Protein AF-A0A1M6TYP4-F1 (afdb_monomer_lite)

Radius of gyration: 27.92 Å; chains: 1; bounding box: 83×46×77 Å

Foldseek 3Di:
DDDDDDPLVVVLVVVVVCDVVVVADFFDKDQQDPVVQVVVPHDSVSSVSSVVVCVLCVQWDADPPRRRMIGGHDDALNNVLVVVLVCCVVVVADLLNLLLVLLVLQLLLLLLLLQQADPVLLVQLVVLLVQLVVCLVVFDVSNLVSVLSNVLSSNVSSVDPVSSSSNNSSSVSSSVVVVVQCVVVPGDSVLSVVLSLLSVQLSVCSPVSNSNSNSVSRSVSSVSVCVVRDDPVSVPDDRPPPPLLWDDLVNVVVLVVLCVVLVWQKAWADQVLLCQALQHRQDTHNATEMETELVSVVSSQVSVVVVAWDFDPPADSQWTWIAHPSNYIYIYGYFHQDPQRWTDRPDPDIRHNQQSPFPWGHRPRDTGGHGDLQVSQVVQDPDQHDPSNCVSNVSSCVSVVHDRDPSCVVVVVVPPPPRPPDDDDD

pLDDT: mean 82.02, std 14.53, range [29.12, 97.62]

Secondary structure (DSSP, 8-state):
---PPPHHHHHHHHHHHHHHTTSS-TT-EEE-SHHHHHHTTS-HHHHHHHHHHHHHTTSEEEETTEEEEEEEPPP-THHHHHHHHHHHHTTSS-HHHHHHHHHHHHHHHHHHHHHH--HHHHHHHHHHHHHHHHHTTT-HHHHHHHHHHHHHHHHHHTT-HHHHHHHHHHHHHHHHHHHHHHHHTT--HHHHHHHHHHHHHHHHHHHTT-HHHHHHHHHHHHHHHHHHH--HHHHHSPPSS--S-PBPHHHHHHHHHHHHHTT---EEEHHHHHHHHHTS--S-BS-EEEEEEHHHHHHHHHHHHTTT-EEPTT--SSEEEEE-TT--EEEEEEEEE-TTSPEEETTTEEE-TTTTT-EEEEETTEEEEE--HHHHHHHT-SS---HHHHHHHHHHHHHHTPPPPGGGHHHHHTT--TT--PPPP-

InterPro domains:
  IPR000524 Transcription regulator HTH, GntR [PF00392] (9-66)
  IPR000524 Transcription regulator HTH, GntR [PS50949] (5-73)
  IPR008920 Transcription regulator FadR/GntR, C-terminal [G3DSA:1.20.120.530] (95-230)
  IPR008920 Transcription regulator FadR/GntR, C-terminal [SSF48008] (95-227)
  IPR011711 GntR, C-terminal [PF07729] (97-222)
  IPR011711 GntR, C-terminal [SM00895] (97-224)
  IPR019646 Aminoglycoside-2''-adenylyltransferase [PF10706] (252-396)
  IPR036388 Winged helix-like DNA-binding domain superfamily [G3DSA:1.10.10.10] (5-67)
  IPR036390 Winged helix DNA-binding domain superfamily [SSF46785] (6-85)

Organism: Pseudonocardia thermophila (NCBI:txid1848)

Sequence (426 aa):
MRGDAPDERRIAAEIEERVRSGRLGPGDRLTVGPGLAARFGMDVALLRSAVRVLEDSGLIRLVPGEPDEVEILPFSTTALRRAIARLAAMETLGLADLVRFRILLEGWAYQLAARRASPADLAELDEALAAMAAAVPEGPAAFAVADVAFHRVMARASGDEMLQVCHEAVRDVVTGLISHRLTTAGGRPELLVKALDLHVDLLAAVRAGDGEAASRLARRSMRVYLSAMADEGERARPALVAPLATTSADDVLELLDVAADTGAPLWLNGGWAVDALLGAQTRQHGDVDVVVPVEHAAGLVVALAERGYAARPGARAENIVLGDPRGRAVDVHVVELDEHGNGWHGPTEVYPAAALTGAAGTIAGRAVRCIAPQWLVQFHTGYRVDVDDWHDVAALCDRFDLPVPPDYARFRASGHREGLRRPPRS

Structure (mmCIF, N/CA/C/O backbone):
data_AF-A0A1M6TYP4-F1
#
_entry.id   AF-A0A1M6TYP4-F1
#
loop_
_atom_site.group_PDB
_atom_site.id
_atom_site.type_symbol
_atom_site.label_atom_id
_atom_site.label_al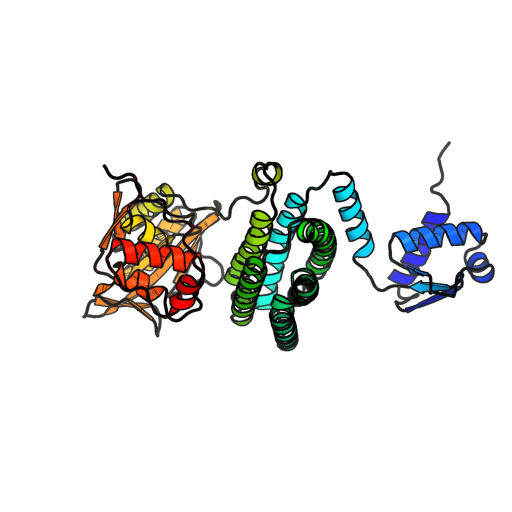t_id
_atom_site.label_comp_id
_atom_site.label_asym_id
_atom_site.label_entity_id
_atom_site.label_seq_id
_atom_site.pdbx_PDB_ins_code
_atom_site.Cartn_x
_atom_site.Cartn_y
_atom_site.Cartn_z
_atom_site.occupancy
_atom_site.B_iso_or_equiv
_atom_site.auth_seq_id
_atom_site.auth_comp_id
_atom_site.auth_asym_id
_atom_site.auth_atom_id
_atom_site.pdbx_PDB_model_num
ATOM 1 N N . MET A 1 1 ? 51.505 17.292 -16.599 1.00 34.19 1 MET A N 1
ATOM 2 C CA . MET A 1 1 ? 50.637 16.240 -17.164 1.00 34.19 1 MET A CA 1
ATOM 3 C C . MET A 1 1 ? 49.218 16.473 -16.669 1.00 34.19 1 MET A C 1
ATOM 5 O O . MET A 1 1 ? 48.916 16.126 -15.537 1.00 34.19 1 MET A O 1
ATOM 9 N N . ARG A 1 2 ? 48.390 17.162 -17.463 1.00 35.75 2 ARG A N 1
ATOM 10 C CA . ARG A 1 2 ? 46.939 17.263 -17.254 1.00 35.75 2 ARG A CA 1
ATOM 11 C C . ARG A 1 2 ? 46.324 16.259 -18.227 1.00 35.75 2 ARG A C 1
ATOM 13 O O . ARG A 1 2 ? 46.592 16.375 -19.416 1.00 35.75 2 ARG A O 1
ATOM 20 N N . GLY A 1 3 ? 45.647 15.234 -17.722 1.00 36.50 3 GLY A N 1
ATOM 21 C CA . GLY A 1 3 ? 44.941 14.270 -18.563 1.00 36.50 3 GLY A CA 1
ATOM 22 C C . GLY A 1 3 ? 43.665 14.914 -19.087 1.00 36.50 3 GLY A C 1
ATOM 23 O O . GLY A 1 3 ? 42.799 15.259 -18.286 1.00 36.50 3 GLY A O 1
ATOM 24 N N . ASP A 1 4 ? 43.600 15.121 -20.401 1.00 44.69 4 ASP A N 1
ATOM 25 C CA . ASP A 1 4 ? 42.378 15.464 -21.128 1.00 44.69 4 ASP A CA 1
ATOM 26 C C . ASP A 1 4 ? 41.288 14.431 -20.817 1.00 44.69 4 ASP A C 1
ATOM 28 O O . ASP A 1 4 ? 41.550 13.226 -20.783 1.00 44.69 4 ASP A O 1
ATOM 32 N N . ALA A 1 5 ? 40.054 14.883 -20.596 1.00 46.91 5 ALA A N 1
ATOM 33 C CA . ALA A 1 5 ? 38.918 13.975 -20.687 1.00 46.91 5 ALA A CA 1
ATOM 34 C C . ALA A 1 5 ? 38.822 13.484 -22.148 1.00 46.91 5 ALA A C 1
ATOM 36 O O . ALA A 1 5 ? 38.965 14.304 -23.053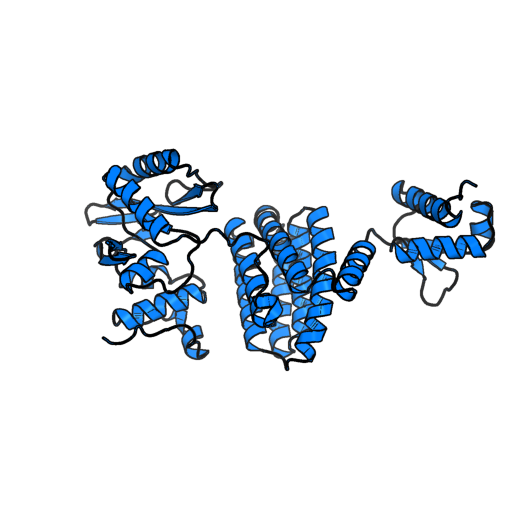 1.00 46.91 5 ALA A O 1
ATOM 37 N N . PRO A 1 6 ? 38.604 12.183 -22.403 1.00 57.88 6 PRO A N 1
ATOM 38 C CA . PRO A 1 6 ? 38.714 11.619 -23.747 1.00 57.88 6 PRO A CA 1
ATOM 39 C C . PRO A 1 6 ? 37.642 12.218 -24.672 1.00 57.88 6 PRO A C 1
ATOM 41 O O . PRO A 1 6 ? 36.481 12.335 -24.266 1.00 57.88 6 PRO A O 1
ATOM 44 N N . ASP A 1 7 ? 38.031 12.600 -25.897 1.00 74.38 7 ASP A N 1
ATOM 45 C CA . ASP A 1 7 ? 37.214 13.347 -26.874 1.00 74.38 7 ASP A CA 1
ATOM 46 C C . ASP A 1 7 ? 35.791 12.775 -27.072 1.00 74.38 7 ASP A C 1
ATOM 48 O O . ASP A 1 7 ? 34.835 13.526 -27.264 1.00 74.38 7 ASP A O 1
ATOM 52 N N . GLU A 1 8 ? 35.611 11.460 -26.917 1.00 75.94 8 GLU A N 1
ATOM 53 C CA . GLU A 1 8 ? 34.324 10.743 -26.944 1.00 75.94 8 GLU A CA 1
ATOM 54 C C . GLU A 1 8 ? 33.251 11.294 -25.982 1.00 75.94 8 GLU A C 1
ATOM 56 O O . GLU A 1 8 ? 32.083 11.399 -26.361 1.00 75.94 8 GLU A O 1
ATOM 61 N N . ARG A 1 9 ? 33.619 11.713 -24.759 1.00 77.62 9 ARG A N 1
ATOM 62 C CA . ARG A 1 9 ? 32.654 12.239 -23.768 1.00 77.62 9 ARG A CA 1
ATOM 63 C C . ARG A 1 9 ? 32.131 13.619 -24.143 1.00 77.62 9 ARG A C 1
ATOM 65 O O . ARG A 1 9 ? 30.982 13.942 -23.854 1.00 77.62 9 ARG A O 1
ATOM 72 N N . ARG A 1 10 ? 32.965 14.433 -24.796 1.00 81.06 10 ARG A N 1
ATOM 73 C CA . ARG A 1 10 ? 32.564 15.757 -25.287 1.00 81.06 10 ARG A CA 1
ATOM 74 C C . ARG A 1 10 ? 31.521 15.631 -26.395 1.00 81.06 10 ARG A C 1
ATOM 76 O O . ARG A 1 10 ? 30.585 16.419 -26.455 1.00 81.06 10 ARG A O 1
ATOM 83 N N . ILE A 1 11 ? 31.679 14.622 -27.246 1.00 79.75 11 ILE A N 1
ATOM 84 C CA . ILE A 1 11 ? 30.802 14.350 -28.389 1.00 79.75 11 ILE A CA 1
ATOM 85 C C . ILE A 1 11 ? 29.457 13.810 -27.913 1.00 79.75 11 ILE A C 1
ATOM 87 O O . ILE A 1 11 ? 28.414 14.281 -28.363 1.00 79.75 11 ILE A O 1
ATOM 91 N N . ALA A 1 12 ? 29.482 12.879 -26.955 1.00 84.31 12 ALA A N 1
ATOM 92 C CA . ALA A 1 12 ? 28.275 12.431 -26.273 1.00 84.31 12 ALA A CA 1
ATOM 93 C C . ALA A 1 12 ? 27.499 13.628 -25.688 1.00 84.31 12 ALA A C 1
ATOM 95 O O . ALA A 1 12 ? 26.318 13.793 -25.987 1.00 84.31 12 ALA A O 1
ATOM 96 N N . ALA A 1 13 ? 28.182 14.539 -24.983 1.00 84.62 13 ALA A N 1
ATOM 97 C CA . ALA A 1 13 ? 27.567 15.747 -24.429 1.00 84.62 13 ALA A CA 1
ATOM 98 C C . ALA A 1 13 ? 26.989 16.700 -25.501 1.00 84.62 13 ALA A C 1
ATOM 100 O O . ALA A 1 13 ? 25.968 17.349 -25.266 1.00 84.62 13 ALA A O 1
ATOM 101 N N . GLU A 1 14 ? 27.606 16.795 -26.684 1.00 84.75 14 GLU A N 1
ATOM 102 C CA . GLU A 1 14 ? 27.085 17.609 -27.791 1.00 84.75 14 GLU A CA 1
ATOM 103 C C . GLU A 1 14 ? 25.810 17.005 -28.400 1.00 84.75 14 GLU A C 1
ATOM 105 O O . GLU A 1 14 ? 24.852 17.729 -28.685 1.00 84.75 14 GLU A O 1
ATOM 110 N N . ILE A 1 15 ? 25.768 15.683 -28.584 1.00 82.12 15 ILE A N 1
ATOM 111 C CA . ILE A 1 15 ? 24.563 14.990 -29.058 1.00 82.12 15 ILE A CA 1
ATOM 112 C C . ILE A 1 15 ? 23.452 15.103 -28.006 1.00 82.12 15 ILE A C 1
ATOM 114 O O . ILE A 1 15 ? 22.327 15.459 -28.357 1.00 82.12 15 ILE A O 1
ATOM 118 N N . GLU A 1 16 ? 23.773 14.926 -26.722 1.00 85.75 16 GLU A N 1
ATOM 119 C CA . GLU A 1 16 ? 22.854 15.177 -25.605 1.00 85.75 16 GLU A CA 1
ATOM 120 C C . GLU A 1 16 ? 22.297 16.606 -25.622 1.00 85.75 16 GLU A C 1
ATOM 122 O O . GLU A 1 16 ? 21.101 16.794 -25.426 1.00 85.75 16 GLU A O 1
ATOM 127 N N . GLU A 1 17 ? 23.118 17.624 -25.896 1.00 85.31 17 GLU A N 1
ATOM 128 C CA . GLU A 1 17 ? 22.665 19.016 -26.034 1.00 85.31 17 GLU A CA 1
ATOM 129 C C . GLU A 1 17 ? 21.722 19.207 -27.224 1.00 85.31 17 GLU A C 1
ATOM 131 O O . GLU A 1 17 ? 20.740 19.944 -27.131 1.00 85.31 17 GLU A O 1
ATOM 136 N N . ARG A 1 18 ? 21.971 18.545 -28.356 1.00 85.38 18 ARG A N 1
ATOM 137 C CA . ARG A 1 18 ? 21.060 18.597 -29.510 1.00 85.38 18 ARG A CA 1
ATOM 138 C C . ARG A 1 18 ? 19.721 17.926 -29.214 1.00 85.38 18 ARG A C 1
ATOM 140 O O . ARG A 1 18 ? 18.704 18.465 -29.642 1.00 85.38 18 ARG A O 1
ATOM 147 N N . VAL A 1 19 ? 19.715 16.839 -28.443 1.00 82.88 19 VAL A N 1
ATOM 148 C CA . VAL A 1 19 ? 18.472 16.219 -27.963 1.00 82.88 19 VAL A CA 1
ATOM 149 C C . VAL A 1 19 ? 17.756 17.139 -26.971 1.00 82.88 19 VAL A C 1
ATOM 151 O O . VAL A 1 19 ? 16.586 17.460 -27.152 1.00 82.88 19 VAL A O 1
ATOM 154 N N . ARG A 1 20 ? 18.477 17.668 -25.975 1.00 81.50 20 ARG A N 1
ATOM 155 C CA . ARG A 1 20 ? 17.949 18.590 -24.950 1.00 81.50 20 ARG A CA 1
ATOM 156 C C . ARG A 1 20 ? 17.315 19.849 -25.546 1.00 81.50 20 ARG A C 1
ATOM 158 O O . ARG A 1 20 ? 16.299 20.325 -25.055 1.00 81.50 20 ARG A O 1
ATOM 165 N N . SER A 1 21 ? 17.929 20.392 -26.594 1.00 85.88 21 SER A N 1
ATOM 166 C CA . SER A 1 21 ? 17.467 21.593 -27.302 1.00 85.88 21 SER A CA 1
ATOM 167 C C . SER A 1 21 ? 16.380 21.320 -28.349 1.00 85.88 21 SER A C 1
ATOM 169 O O . SER A 1 21 ? 15.950 22.256 -29.020 1.00 85.88 21 SER A O 1
ATOM 171 N N . GLY A 1 22 ? 15.955 20.062 -28.526 1.00 82.00 22 GLY A N 1
ATOM 172 C CA . GLY A 1 22 ? 14.929 19.666 -29.494 1.00 82.00 22 GLY A CA 1
ATOM 173 C C . GLY A 1 22 ? 15.384 19.692 -30.957 1.00 82.00 22 GLY A C 1
ATOM 174 O O . GLY A 1 22 ? 14.558 19.582 -31.858 1.00 82.00 22 GLY A O 1
ATOM 175 N N . ARG A 1 23 ? 16.690 19.838 -31.220 1.00 86.56 23 ARG A N 1
ATOM 176 C CA . ARG A 1 23 ? 17.268 19.732 -32.575 1.00 86.56 23 ARG A CA 1
ATOM 177 C C . ARG A 1 23 ? 17.357 18.287 -33.070 1.00 86.56 23 ARG A C 1
ATOM 179 O O . ARG A 1 23 ? 17.538 18.082 -34.266 1.00 86.56 23 ARG A O 1
ATOM 186 N N . LEU A 1 24 ? 17.298 17.329 -32.148 1.00 85.50 24 LEU A N 1
ATOM 187 C CA . LEU A 1 24 ? 17.120 15.901 -32.394 1.00 85.50 24 LEU A CA 1
ATOM 188 C C . LEU A 1 24 ? 16.002 15.410 -31.470 1.00 85.50 24 LEU A C 1
ATOM 190 O O . LEU A 1 24 ? 16.061 15.645 -30.264 1.00 85.50 24 LEU A O 1
ATOM 194 N N . GLY A 1 25 ? 14.981 14.774 -32.029 1.00 85.31 25 GLY A N 1
ATOM 195 C CA . GLY A 1 25 ? 13.836 14.242 -31.299 1.00 85.31 25 GLY A CA 1
ATOM 196 C C . GLY A 1 25 ? 13.845 12.713 -31.217 1.00 85.31 25 GLY A C 1
ATOM 197 O O . GLY A 1 25 ? 14.525 12.055 -32.005 1.00 85.31 25 GLY A O 1
ATOM 198 N N . PRO A 1 26 ? 13.073 12.124 -30.287 1.00 87.25 26 PRO A N 1
ATOM 199 C CA . PRO A 1 26 ? 12.834 10.683 -30.267 1.00 87.25 26 PRO A CA 1
ATOM 200 C C . PRO A 1 26 ? 12.332 10.170 -31.625 1.00 87.25 26 PRO A C 1
ATOM 202 O O . PRO A 1 26 ? 11.421 10.756 -32.207 1.00 87.25 26 PRO A O 1
ATOM 205 N N . GLY A 1 27 ? 12.914 9.074 -32.112 1.00 88.19 27 GLY A N 1
ATOM 206 C CA . GLY A 1 27 ? 12.625 8.481 -33.422 1.00 88.19 27 GLY A CA 1
ATOM 207 C C . GLY A 1 27 ? 13.505 8.992 -34.572 1.00 88.19 27 GLY A C 1
ATOM 208 O O . GLY A 1 27 ? 13.547 8.353 -35.626 1.00 88.19 27 GLY A O 1
ATOM 209 N N . ASP A 1 28 ? 14.246 10.092 -34.388 1.00 91.00 28 ASP A N 1
ATOM 210 C CA . ASP A 1 28 ? 15.219 10.549 -35.384 1.00 91.00 28 ASP A CA 1
ATOM 211 C C . ASP A 1 28 ? 16.343 9.519 -35.551 1.00 91.00 28 ASP A C 1
ATOM 213 O O . ASP A 1 28 ? 16.828 8.937 -34.577 1.00 91.00 28 ASP A O 1
ATOM 217 N N . ARG A 1 29 ? 16.794 9.321 -36.795 1.00 91.69 29 ARG A N 1
ATOM 218 C CA . ARG A 1 29 ? 17.907 8.422 -37.123 1.00 91.69 29 ARG A CA 1
ATOM 219 C C . ARG A 1 29 ? 19.185 9.193 -37.431 1.00 91.69 29 ARG A C 1
ATOM 221 O O . ARG A 1 29 ? 19.154 10.252 -38.060 1.00 91.69 29 ARG A O 1
ATOM 228 N N . LEU A 1 30 ? 20.319 8.644 -37.008 1.00 88.81 30 LEU A N 1
ATOM 229 C CA . LEU A 1 30 ? 21.653 9.143 -37.311 1.00 88.81 30 LEU A CA 1
ATOM 230 C C . LEU A 1 30 ? 22.486 8.036 -37.964 1.00 88.81 30 LEU A C 1
ATOM 232 O O . LEU A 1 30 ? 22.786 7.022 -37.336 1.00 88.81 30 LEU A O 1
ATOM 236 N N . THR A 1 31 ? 22.956 8.293 -39.183 1.00 90.81 31 THR A N 1
ATOM 237 C CA . THR A 1 31 ? 23.918 7.427 -39.870 1.00 90.81 31 THR A CA 1
ATOM 238 C C . THR A 1 31 ? 25.331 7.648 -39.320 1.00 90.81 31 THR A C 1
ATOM 240 O O . THR A 1 31 ? 25.987 8.661 -39.592 1.00 90.81 31 THR A O 1
ATOM 243 N N . VAL A 1 32 ? 25.831 6.688 -38.554 1.00 88.75 32 VAL A N 1
ATOM 244 C CA . VAL A 1 32 ? 27.184 6.608 -38.000 1.00 88.75 32 VAL A CA 1
ATOM 245 C C . VAL A 1 32 ? 28.177 6.259 -39.109 1.00 88.75 32 VAL A C 1
ATOM 247 O O . VAL A 1 32 ? 28.486 5.103 -39.376 1.00 88.75 32 VAL A O 1
ATOM 250 N N . GLY A 1 33 ? 28.728 7.282 -39.756 1.00 88.38 33 GLY A N 1
ATOM 251 C CA . GLY A 1 33 ? 29.699 7.096 -40.831 1.00 88.38 33 GLY A CA 1
ATOM 252 C C . GLY A 1 33 ? 30.555 8.332 -41.105 1.00 88.38 33 GLY A C 1
ATOM 253 O O . GLY A 1 33 ? 30.472 9.319 -40.369 1.00 88.38 33 GLY A O 1
ATOM 254 N N . PRO A 1 34 ? 31.364 8.315 -42.183 1.00 83.56 34 PRO A N 1
ATOM 255 C CA . PRO A 1 34 ? 32.292 9.399 -42.517 1.00 83.56 34 PRO A CA 1
ATOM 256 C C . PRO A 1 34 ? 31.623 10.773 -42.628 1.00 83.56 34 PRO A C 1
ATOM 258 O O . PRO A 1 34 ? 32.204 11.773 -42.220 1.00 83.56 34 PRO A O 1
ATOM 261 N N . GLY A 1 35 ? 30.386 10.830 -43.135 1.00 85.62 35 GLY A N 1
ATOM 262 C CA . GLY A 1 35 ? 29.634 12.080 -43.258 1.00 85.62 35 GLY A CA 1
ATOM 263 C C . GLY A 1 35 ? 29.282 12.701 -41.905 1.00 85.62 35 GLY A C 1
ATOM 264 O O . GLY A 1 35 ? 29.474 13.900 -41.707 1.00 85.62 35 GLY A O 1
ATOM 265 N N . LEU A 1 36 ? 28.814 11.893 -40.949 1.00 83.56 36 LEU A N 1
ATOM 266 C CA . LEU A 1 36 ? 28.527 12.366 -39.595 1.00 83.56 36 LEU A CA 1
ATOM 267 C C . LEU A 1 36 ? 29.822 12.701 -38.847 1.00 83.56 36 LEU A C 1
ATOM 269 O O . LEU A 1 36 ? 29.897 13.748 -38.212 1.00 83.56 36 LEU A O 1
ATOM 273 N N . ALA A 1 37 ? 30.865 11.881 -39.003 1.00 84.19 37 ALA A N 1
ATOM 274 C CA . ALA A 1 37 ? 32.176 12.116 -38.402 1.00 84.19 37 ALA A CA 1
ATOM 275 C C . ALA A 1 37 ? 32.793 13.445 -38.883 1.00 84.19 37 ALA A C 1
ATOM 277 O O . ALA A 1 37 ? 33.255 14.242 -38.069 1.00 84.19 37 ALA A O 1
ATOM 278 N N . ALA A 1 38 ? 32.685 13.762 -40.179 1.00 83.06 38 ALA A N 1
ATOM 279 C CA . ALA A 1 38 ? 33.129 15.039 -40.736 1.00 83.06 38 ALA A CA 1
ATOM 280 C C . ALA A 1 38 ? 32.359 16.244 -40.165 1.00 83.06 38 ALA A C 1
ATOM 282 O O . ALA A 1 38 ? 32.965 17.280 -39.901 1.00 83.06 38 ALA A O 1
ATOM 283 N N . ARG A 1 39 ? 31.045 16.114 -39.911 1.00 82.38 39 ARG A N 1
ATOM 284 C CA . ARG A 1 39 ? 30.236 17.185 -39.287 1.00 82.38 39 ARG A CA 1
ATOM 285 C C . ARG A 1 39 ? 30.684 17.519 -37.866 1.00 82.38 39 ARG A C 1
ATOM 287 O O . ARG A 1 39 ? 30.462 18.644 -37.429 1.00 82.38 39 ARG A O 1
ATOM 294 N N . PHE A 1 40 ? 31.296 16.566 -37.172 1.00 76.44 40 PHE A N 1
ATOM 295 C CA . PHE A 1 40 ? 31.879 16.775 -35.850 1.00 76.44 40 PHE A CA 1
ATOM 296 C C . PHE A 1 40 ? 33.416 16.915 -35.878 1.00 76.44 40 PHE A C 1
ATOM 298 O O . PHE A 1 40 ? 34.034 17.057 -34.826 1.00 76.44 40 PHE A O 1
ATOM 305 N N . GLY A 1 41 ? 34.041 16.909 -37.065 1.00 78.69 41 GLY A N 1
ATOM 306 C CA . GLY A 1 41 ? 35.484 17.094 -37.241 1.00 78.69 41 GLY A CA 1
ATOM 307 C C . GLY A 1 41 ? 36.352 15.944 -36.718 1.00 78.69 41 GLY A C 1
ATOM 308 O O . GLY A 1 41 ? 37.436 16.204 -36.203 1.00 78.69 41 GLY A O 1
ATOM 309 N N . MET A 1 42 ? 35.892 14.694 -36.819 1.00 77.25 42 MET A N 1
ATOM 310 C CA . MET A 1 42 ? 36.558 13.526 -36.221 1.00 77.25 42 MET A CA 1
ATOM 311 C C . MET A 1 42 ? 36.649 12.315 -37.149 1.00 77.25 42 MET A C 1
ATOM 313 O O . MET A 1 42 ? 36.049 12.283 -38.225 1.00 77.25 42 MET A O 1
ATOM 317 N N . ASP A 1 43 ? 37.380 11.294 -36.696 1.00 85.75 43 ASP A N 1
ATOM 318 C CA . ASP A 1 43 ? 37.383 9.977 -37.320 1.00 85.75 43 ASP A CA 1
ATOM 319 C C . ASP A 1 43 ? 36.143 9.140 -36.936 1.00 85.75 43 ASP A C 1
ATOM 321 O O . ASP A 1 43 ? 35.455 9.371 -35.938 1.00 85.75 43 ASP A O 1
ATOM 325 N N . VAL A 1 44 ? 35.837 8.144 -37.769 1.00 85.19 44 VAL A N 1
ATOM 326 C CA . VAL A 1 44 ? 34.669 7.265 -37.591 1.00 85.19 44 VAL A CA 1
ATOM 327 C C . VAL A 1 44 ? 34.813 6.358 -36.360 1.00 85.19 44 VAL A C 1
ATOM 329 O O . VAL A 1 44 ? 33.804 5.944 -35.788 1.00 85.19 44 VAL A O 1
ATOM 332 N N . ALA A 1 45 ? 36.037 6.044 -35.930 1.00 84.88 45 ALA A N 1
ATOM 333 C CA . ALA A 1 45 ? 36.270 5.170 -34.784 1.00 84.88 45 ALA A CA 1
ATOM 334 C C . ALA A 1 45 ? 35.877 5.867 -33.471 1.00 84.88 45 ALA A C 1
ATOM 336 O O . ALA A 1 45 ? 35.177 5.278 -32.650 1.00 84.88 45 ALA A O 1
ATOM 337 N N . LEU A 1 46 ? 36.240 7.139 -33.320 1.00 83.62 46 LEU A N 1
ATOM 338 C CA . LEU A 1 46 ? 35.898 7.983 -32.184 1.00 83.62 46 LEU A CA 1
ATOM 339 C C . LEU A 1 46 ? 34.398 8.291 -32.136 1.00 83.62 46 LEU A C 1
ATOM 341 O O . LEU A 1 46 ? 33.793 8.233 -31.065 1.00 83.62 46 LEU A O 1
ATOM 345 N N . LEU A 1 47 ? 33.772 8.525 -33.296 1.00 86.44 47 LEU A N 1
ATOM 346 C CA . LEU A 1 47 ? 32.316 8.653 -33.389 1.00 86.44 47 LEU A CA 1
ATOM 347 C C . LEU A 1 47 ? 31.613 7.371 -32.913 1.00 86.44 47 LEU A C 1
ATOM 349 O O . LEU A 1 47 ? 30.649 7.445 -32.155 1.00 86.44 47 LEU A O 1
ATOM 353 N N . ARG A 1 48 ? 32.114 6.191 -33.306 1.00 87.06 48 ARG A N 1
ATOM 354 C CA . ARG A 1 48 ? 31.584 4.902 -32.836 1.00 87.06 48 ARG A CA 1
ATOM 355 C C . ARG A 1 48 ? 31.771 4.712 -31.326 1.00 87.06 48 ARG A C 1
ATOM 357 O O . ARG A 1 48 ? 30.873 4.171 -30.686 1.00 87.06 48 ARG A O 1
ATOM 364 N N . SER A 1 49 ? 32.874 5.181 -30.739 1.00 86.12 49 SER A N 1
ATOM 365 C CA . SER A 1 49 ? 33.054 5.188 -29.278 1.00 86.12 49 SER A CA 1
ATOM 366 C C . SER A 1 49 ? 32.054 6.111 -28.574 1.00 86.12 49 SER A C 1
ATOM 368 O O . SER A 1 49 ? 31.431 5.697 -27.600 1.00 86.12 49 SER A O 1
ATOM 370 N N . ALA A 1 50 ? 31.825 7.323 -29.090 1.00 86.94 50 ALA A N 1
ATOM 371 C CA . ALA A 1 50 ? 30.831 8.248 -28.538 1.00 86.94 50 ALA A CA 1
ATOM 372 C C . ALA A 1 50 ? 29.399 7.689 -28.634 1.00 86.94 50 ALA A C 1
ATOM 374 O O . ALA A 1 50 ? 28.632 7.773 -27.677 1.00 86.94 50 ALA A O 1
ATOM 375 N N . VAL A 1 51 ? 29.058 7.051 -29.758 1.00 88.00 51 VAL A N 1
ATOM 376 C CA . VAL A 1 51 ? 27.785 6.337 -29.948 1.00 88.00 51 VAL A CA 1
ATOM 377 C C . VAL A 1 51 ? 27.613 5.231 -28.907 1.00 88.00 51 VAL A C 1
ATOM 379 O O . VAL A 1 51 ? 26.549 5.132 -28.308 1.00 88.00 51 VAL A O 1
ATOM 382 N N . ARG A 1 52 ? 28.658 4.452 -28.604 1.00 86.25 52 ARG A N 1
ATOM 383 C CA . ARG A 1 52 ? 28.593 3.442 -27.534 1.00 86.25 52 ARG A CA 1
ATOM 384 C C . ARG A 1 52 ? 28.327 4.056 -26.161 1.00 86.25 52 ARG A C 1
ATOM 386 O O . ARG A 1 52 ? 27.538 3.504 -25.409 1.00 86.25 52 ARG A O 1
ATOM 393 N N . VAL A 1 53 ? 28.927 5.206 -25.844 1.00 86.44 53 VAL A N 1
ATOM 394 C CA . VAL A 1 53 ? 28.656 5.921 -24.580 1.00 86.44 53 VAL A CA 1
ATOM 395 C C . VAL A 1 53 ? 27.187 6.354 -24.490 1.00 86.44 53 VAL A C 1
ATOM 397 O O . VAL A 1 53 ? 26.566 6.214 -23.437 1.00 86.44 53 VAL A O 1
ATOM 400 N N . LEU A 1 54 ? 26.618 6.844 -25.594 1.00 85.44 54 LEU A N 1
ATOM 401 C CA . LEU A 1 54 ? 25.212 7.252 -25.677 1.00 85.44 54 LEU A CA 1
ATOM 402 C C . LEU A 1 54 ? 24.236 6.063 -25.671 1.00 85.44 54 LEU A C 1
ATOM 404 O O . LEU A 1 54 ? 23.127 6.160 -25.146 1.00 85.44 54 LEU A O 1
ATOM 408 N N . GLU A 1 55 ? 24.635 4.930 -26.242 1.00 85.62 55 GLU A N 1
ATOM 409 C CA . GLU A 1 55 ? 23.891 3.669 -26.167 1.00 85.62 55 GLU A CA 1
ATOM 410 C C . GLU A 1 55 ? 23.931 3.092 -24.739 1.00 85.62 55 GLU A C 1
ATOM 412 O O . GLU A 1 55 ? 22.933 2.585 -24.212 1.00 85.62 55 GLU A O 1
ATOM 417 N N . ASP A 1 56 ? 25.064 3.242 -24.050 1.00 80.25 56 ASP A N 1
ATOM 418 C CA . ASP A 1 56 ? 25.222 2.866 -22.648 1.00 80.25 56 ASP A CA 1
ATOM 419 C C . ASP A 1 56 ? 24.358 3.727 -21.713 1.00 80.25 56 ASP A C 1
ATOM 421 O O . ASP A 1 56 ? 23.790 3.193 -20.749 1.00 80.25 56 ASP A O 1
ATOM 425 N N . SER A 1 57 ? 24.203 5.022 -22.016 1.00 76.69 57 SER A N 1
ATOM 426 C CA . SER A 1 57 ? 23.300 5.934 -21.300 1.00 76.69 57 SER A CA 1
ATOM 427 C C . SER A 1 57 ? 21.824 5.762 -21.684 1.00 76.69 57 SER A C 1
ATOM 429 O O . SER A 1 57 ? 20.947 6.269 -20.987 1.00 76.69 57 SER A O 1
ATOM 431 N N . GLY A 1 58 ? 21.529 5.000 -22.742 1.00 79.19 58 GLY A N 1
ATOM 432 C CA . GLY A 1 58 ? 20.167 4.744 -23.209 1.00 79.19 58 GLY A CA 1
ATOM 433 C C . GLY A 1 58 ? 19.525 5.929 -23.934 1.00 79.19 58 GLY A C 1
ATOM 434 O O . GLY A 1 58 ? 18.301 5.972 -24.027 1.00 79.19 58 GLY A O 1
ATOM 435 N N . LEU A 1 59 ? 20.329 6.878 -24.428 1.00 84.25 59 LEU A N 1
ATOM 436 C CA . LEU A 1 59 ? 19.856 7.989 -25.258 1.00 84.25 59 LEU A CA 1
ATOM 437 C C . LEU A 1 59 ? 19.615 7.555 -26.708 1.00 84.25 59 LEU A C 1
ATOM 439 O O . LEU A 1 59 ? 18.781 8.136 -27.398 1.00 84.25 59 LEU A O 1
ATOM 443 N N . ILE A 1 60 ? 20.353 6.547 -27.175 1.00 88.12 60 ILE A N 1
ATOM 444 C CA . ILE A 1 60 ? 20.256 6.021 -28.538 1.00 88.12 60 ILE A CA 1
ATOM 445 C C . ILE A 1 60 ? 20.272 4.491 -28.542 1.00 88.12 60 ILE A C 1
ATOM 447 O O . ILE A 1 60 ? 20.684 3.861 -27.568 1.00 88.12 60 ILE A O 1
ATOM 451 N N . ARG A 1 61 ? 19.855 3.890 -29.657 1.00 87.94 61 ARG A N 1
ATOM 452 C CA . ARG A 1 61 ? 19.905 2.438 -29.888 1.00 87.94 61 ARG A CA 1
ATOM 453 C C . ARG A 1 61 ? 20.279 2.133 -31.332 1.00 87.94 61 ARG A C 1
ATOM 455 O O . ARG A 1 61 ? 19.797 2.809 -32.236 1.00 87.94 61 ARG A O 1
ATOM 462 N N . LEU A 1 62 ? 21.066 1.081 -31.555 1.00 88.62 62 LEU A N 1
ATOM 463 C CA . LEU A 1 62 ? 21.318 0.550 -32.899 1.00 88.62 62 LEU A CA 1
ATOM 464 C C . LEU A 1 62 ? 20.038 0.010 -33.557 1.00 88.62 62 LEU A C 1
ATOM 466 O O . LEU A 1 62 ? 19.251 -0.721 -32.941 1.00 88.62 62 LEU A O 1
ATOM 470 N N . VAL A 1 63 ? 19.849 0.332 -34.835 1.00 88.62 63 VAL A N 1
ATOM 471 C CA . VAL A 1 63 ? 18.729 -0.175 -35.629 1.00 88.62 63 VAL A CA 1
ATOM 472 C C . VAL A 1 63 ? 19.025 -1.627 -36.057 1.00 88.62 63 VAL A C 1
ATOM 474 O O . VAL A 1 63 ? 20.056 -1.895 -36.677 1.00 88.62 63 VAL A O 1
ATOM 477 N N . PRO A 1 64 ? 18.161 -2.611 -35.729 1.00 84.06 64 PRO A N 1
ATOM 478 C CA . PRO A 1 64 ? 18.399 -4.009 -36.073 1.00 84.06 64 PRO A CA 1
ATOM 479 C C . PRO A 1 64 ? 18.525 -4.203 -37.586 1.00 84.06 64 PRO A C 1
ATOM 481 O O . PRO A 1 64 ? 17.647 -3.800 -38.339 1.00 84.06 64 PRO A O 1
ATOM 484 N N . GLY A 1 65 ? 19.607 -4.850 -38.022 1.00 86.38 65 GLY A N 1
ATOM 485 C CA . GLY A 1 65 ? 19.889 -5.078 -39.443 1.00 86.38 65 GLY A CA 1
ATOM 486 C C . GLY A 1 65 ? 20.555 -3.901 -40.168 1.00 86.38 65 GLY A C 1
ATOM 487 O O . GLY A 1 65 ? 20.989 -4.081 -41.302 1.00 86.38 65 GLY A O 1
ATOM 488 N N . GLU A 1 66 ? 20.710 -2.745 -39.517 1.00 90.25 66 GLU A N 1
ATOM 489 C CA . GLU A 1 66 ? 21.333 -1.539 -40.074 1.00 90.25 66 GLU A CA 1
ATOM 490 C C . GLU A 1 66 ? 22.501 -1.097 -39.153 1.00 90.25 66 GLU A C 1
ATOM 492 O O . GLU A 1 66 ? 22.316 -0.278 -38.257 1.00 90.25 66 GLU A O 1
ATOM 497 N N . PRO A 1 67 ? 23.720 -1.657 -39.309 1.00 81.19 67 PRO A N 1
ATOM 498 C CA . PRO A 1 67 ? 24.798 -1.555 -38.310 1.00 81.19 67 PRO A CA 1
ATOM 499 C C . PRO A 1 67 ? 25.388 -0.150 -38.129 1.00 81.19 67 PRO A C 1
ATOM 501 O O . PRO A 1 67 ? 26.061 0.103 -37.129 1.00 81.19 67 PRO A O 1
ATOM 504 N N . ASP A 1 68 ? 25.160 0.737 -39.094 1.00 88.00 68 ASP A N 1
ATOM 505 C CA . ASP A 1 68 ? 25.598 2.130 -39.059 1.00 88.00 68 ASP A CA 1
ATOM 506 C C . ASP A 1 68 ? 24.442 3.088 -38.724 1.00 88.00 68 ASP A C 1
ATOM 508 O O . ASP A 1 68 ? 24.657 4.290 -38.692 1.00 88.00 68 ASP A O 1
ATOM 512 N N . GLU A 1 69 ? 23.228 2.605 -38.454 1.00 90.25 69 GLU A N 1
ATOM 513 C CA . GLU A 1 69 ? 22.088 3.460 -38.108 1.00 90.25 69 GLU A CA 1
ATOM 514 C C . GLU A 1 69 ? 21.780 3.380 -36.614 1.00 90.25 69 GLU A C 1
ATOM 516 O O . GLU A 1 69 ? 21.620 2.298 -36.040 1.00 90.25 69 GLU A O 1
ATOM 521 N N . VAL A 1 70 ? 21.659 4.547 -35.981 1.00 91.31 70 VAL A N 1
ATOM 522 C CA . VAL A 1 70 ? 21.184 4.666 -34.599 1.00 91.31 70 VAL A CA 1
ATOM 523 C C . VAL A 1 70 ? 19.937 5.527 -34.539 1.00 91.31 70 VAL A C 1
ATOM 525 O O . VAL A 1 70 ? 19.808 6.507 -35.264 1.00 91.31 70 VAL A O 1
ATOM 528 N N . GLU A 1 71 ? 19.024 5.166 -33.654 1.00 92.12 71 GLU A N 1
ATOM 529 C CA . GLU A 1 71 ? 17.777 5.878 -33.401 1.00 92.12 71 GLU A CA 1
ATOM 530 C C . GLU A 1 71 ? 17.862 6.601 -32.054 1.00 92.12 71 GLU A C 1
ATOM 532 O O . GLU A 1 71 ? 18.298 6.005 -31.063 1.00 92.12 71 GLU A O 1
ATOM 537 N N . ILE A 1 72 ? 17.443 7.869 -32.007 1.00 89.56 72 ILE A N 1
ATOM 538 C CA . ILE A 1 72 ? 17.277 8.616 -30.757 1.00 89.56 72 ILE A CA 1
ATOM 539 C C . ILE A 1 72 ? 16.087 8.035 -29.995 1.00 89.56 72 ILE A C 1
ATOM 541 O O . ILE A 1 72 ? 14.971 7.970 -30.509 1.00 89.56 72 ILE A O 1
ATOM 545 N N . LEU A 1 73 ? 16.313 7.625 -28.752 1.00 82.44 73 LEU A N 1
ATOM 546 C CA . LEU A 1 73 ? 15.272 7.082 -27.892 1.00 82.44 73 LEU A CA 1
ATOM 547 C C . LEU A 1 73 ? 14.541 8.197 -27.129 1.00 82.44 73 LEU A C 1
ATOM 549 O O . LEU A 1 73 ? 15.121 9.252 -26.852 1.00 82.44 73 LEU A O 1
ATOM 553 N N . PRO A 1 74 ? 13.275 7.975 -26.729 1.00 74.88 74 PRO A N 1
ATOM 554 C CA . PRO A 1 74 ? 12.657 8.798 -25.699 1.00 74.88 74 PRO A CA 1
ATOM 555 C C . PRO A 1 74 ? 13.445 8.680 -24.389 1.00 74.88 74 PRO A C 1
ATOM 557 O O . PRO A 1 74 ? 14.153 7.694 -24.160 1.00 74.88 74 PRO A O 1
ATOM 560 N N . PHE A 1 75 ? 13.296 9.673 -23.508 1.00 67.50 75 PHE A N 1
ATOM 561 C CA . PHE A 1 75 ? 13.846 9.596 -22.156 1.00 67.50 75 PHE A CA 1
ATOM 562 C C . PHE A 1 75 ? 13.445 8.261 -21.512 1.00 67.50 75 PHE A C 1
ATOM 564 O O . PHE A 1 75 ? 12.265 7.911 -21.489 1.00 67.50 75 PHE A O 1
ATOM 571 N N . SER A 1 76 ? 14.433 7.504 -21.028 1.00 70.69 76 SER A N 1
ATOM 572 C CA . SER A 1 76 ? 14.210 6.171 -20.474 1.00 70.69 76 SER A CA 1
ATOM 573 C C . SER A 1 76 ? 14.880 6.004 -19.118 1.00 70.69 76 SER A C 1
ATOM 575 O O . SER A 1 76 ? 15.937 6.565 -18.829 1.00 70.69 76 SER A O 1
ATOM 577 N N . THR A 1 77 ? 14.293 5.144 -18.295 1.00 79.00 77 THR A N 1
ATOM 578 C CA . THR A 1 77 ? 14.825 4.736 -16.990 1.00 79.00 77 THR A CA 1
ATOM 579 C C . THR A 1 77 ? 16.015 3.772 -17.106 1.00 79.00 77 THR A C 1
ATOM 581 O O . THR A 1 77 ? 16.563 3.340 -16.091 1.00 79.00 77 THR A O 1
ATOM 584 N N . THR A 1 78 ? 16.468 3.448 -18.326 1.00 79.00 78 THR A N 1
ATOM 585 C CA . THR A 1 78 ? 17.462 2.400 -18.617 1.00 79.00 78 THR A CA 1
ATOM 586 C C . THR A 1 78 ? 18.787 2.606 -17.888 1.00 79.00 78 THR A C 1
ATOM 588 O O . THR A 1 78 ? 19.300 1.661 -17.286 1.00 79.00 78 THR A O 1
ATOM 591 N N . ALA A 1 79 ? 19.349 3.819 -17.909 1.00 81.12 79 ALA A N 1
ATOM 592 C CA . ALA A 1 79 ? 20.617 4.103 -17.235 1.00 81.12 79 ALA A CA 1
ATOM 593 C C . ALA A 1 79 ? 20.509 3.921 -15.714 1.00 81.12 79 ALA A C 1
ATOM 595 O O . ALA A 1 79 ? 21.358 3.267 -15.104 1.00 81.12 79 ALA A O 1
ATOM 596 N N . LEU A 1 80 ? 19.429 4.434 -15.114 1.00 86.50 80 LEU A N 1
ATOM 597 C CA . LEU A 1 80 ? 19.157 4.291 -13.685 1.00 86.50 80 LEU A CA 1
ATOM 598 C C . LEU A 1 80 ? 18.949 2.817 -13.311 1.00 86.50 80 LEU A C 1
ATOM 600 O O . LEU A 1 80 ? 19.592 2.315 -12.390 1.00 86.50 80 LEU A O 1
ATOM 604 N N . ARG A 1 81 ? 18.133 2.092 -14.084 1.00 88.88 81 ARG A N 1
ATOM 605 C CA . ARG A 1 81 ? 17.910 0.649 -13.925 1.00 88.88 81 ARG A CA 1
ATOM 606 C C . ARG A 1 81 ? 19.224 -0.132 -13.991 1.00 88.88 81 ARG A C 1
ATOM 608 O O . ARG A 1 81 ? 19.469 -0.977 -13.136 1.00 88.88 81 ARG A O 1
ATOM 615 N N . ARG A 1 82 ? 20.093 0.153 -14.971 1.00 86.06 82 ARG A N 1
ATOM 616 C CA . ARG A 1 82 ? 21.418 -0.484 -15.108 1.00 86.06 82 ARG A CA 1
ATOM 617 C C . ARG A 1 82 ? 22.311 -0.198 -13.901 1.00 86.06 82 ARG A C 1
ATOM 619 O O . ARG A 1 82 ? 22.978 -1.113 -13.425 1.00 86.06 82 ARG A O 1
ATOM 626 N N . ALA A 1 83 ? 22.324 1.035 -13.397 1.00 88.88 83 ALA A N 1
ATOM 627 C CA . ALA A 1 83 ? 23.098 1.395 -12.211 1.00 88.88 83 ALA A CA 1
ATOM 628 C C . ALA A 1 83 ? 22.625 0.621 -10.969 1.00 88.88 83 ALA A C 1
ATOM 630 O O . ALA A 1 83 ? 23.440 0.000 -10.287 1.00 88.88 83 ALA A O 1
ATOM 631 N N . ILE A 1 84 ? 21.311 0.576 -10.729 1.00 91.38 84 ILE A N 1
ATOM 632 C CA . ILE A 1 84 ? 20.714 -0.176 -9.615 1.00 91.38 84 ILE A CA 1
ATOM 633 C C . ILE A 1 84 ? 20.989 -1.681 -9.765 1.00 91.38 84 ILE A C 1
ATOM 635 O O . ILE A 1 84 ? 21.404 -2.328 -8.807 1.00 91.38 84 ILE A O 1
ATOM 639 N N . ALA A 1 85 ? 20.832 -2.238 -10.971 1.00 88.19 85 ALA A N 1
ATOM 640 C CA . ALA A 1 85 ? 21.107 -3.648 -11.245 1.00 88.19 85 ALA A CA 1
ATOM 641 C C . ALA A 1 85 ? 22.577 -4.023 -10.992 1.00 88.19 85 ALA A C 1
ATOM 643 O O . ALA A 1 85 ? 22.847 -5.092 -10.453 1.00 88.19 85 ALA A O 1
ATOM 644 N N . ARG A 1 86 ? 23.530 -3.144 -11.337 1.00 87.06 86 ARG A N 1
ATOM 645 C CA . ARG A 1 86 ? 24.960 -3.345 -11.039 1.00 87.06 86 ARG A CA 1
ATOM 646 C C . ARG A 1 86 ? 25.225 -3.362 -9.535 1.00 87.06 86 ARG A C 1
ATOM 648 O O . ARG A 1 86 ? 25.920 -4.254 -9.065 1.00 87.06 86 ARG A O 1
ATOM 655 N N . LEU A 1 87 ? 24.639 -2.430 -8.781 1.00 87.94 87 LEU A N 1
ATOM 656 C CA . LEU A 1 87 ? 24.751 -2.409 -7.316 1.00 87.94 87 LEU A CA 1
ATOM 657 C C . LEU A 1 87 ? 24.158 -3.671 -6.675 1.00 87.94 87 LEU A C 1
ATOM 659 O O . LEU A 1 87 ? 24.721 -4.185 -5.710 1.00 87.94 87 LEU A O 1
ATOM 663 N N . ALA A 1 88 ? 23.059 -4.189 -7.228 1.00 84.62 88 ALA A N 1
ATOM 664 C CA . ALA A 1 88 ? 22.463 -5.445 -6.783 1.00 84.62 88 ALA A CA 1
ATOM 665 C C . ALA A 1 88 ? 23.348 -6.660 -7.108 1.00 84.62 88 ALA A C 1
ATOM 667 O O . ALA A 1 88 ? 23.563 -7.513 -6.254 1.00 84.62 88 ALA A O 1
ATOM 668 N N . ALA A 1 89 ? 23.915 -6.718 -8.318 1.00 83.44 89 ALA A N 1
ATOM 669 C CA . ALA A 1 89 ? 24.813 -7.795 -8.740 1.00 83.44 89 ALA A CA 1
ATOM 670 C C . ALA A 1 89 ? 26.138 -7.823 -7.957 1.00 83.44 89 ALA A C 1
ATOM 672 O O . ALA A 1 89 ? 26.729 -8.882 -7.791 1.00 83.44 89 ALA A O 1
ATOM 673 N N . MET A 1 90 ? 26.597 -6.667 -7.469 1.00 83.31 90 MET A N 1
ATOM 674 C CA . MET A 1 90 ? 27.763 -6.541 -6.586 1.00 83.31 90 MET A CA 1
ATOM 675 C C . MET A 1 90 ? 27.419 -6.746 -5.100 1.00 83.31 90 MET A C 1
ATOM 677 O O . MET A 1 90 ? 28.231 -6.401 -4.244 1.00 83.31 90 MET A O 1
ATOM 681 N N . GLU A 1 91 ? 26.205 -7.214 -4.785 1.00 76.56 91 GLU A N 1
ATOM 682 C CA . GLU A 1 91 ? 25.692 -7.430 -3.419 1.00 76.56 91 GLU A CA 1
ATOM 683 C C . GLU A 1 91 ? 25.741 -6.181 -2.515 1.00 76.56 91 GLU A C 1
ATOM 685 O O . GLU A 1 91 ? 25.607 -6.257 -1.295 1.00 76.56 91 GLU A O 1
ATOM 690 N N . THR A 1 92 ? 25.889 -4.996 -3.114 1.00 76.00 92 THR A N 1
ATOM 691 C CA . THR A 1 92 ? 25.893 -3.713 -2.399 1.00 76.00 92 THR A CA 1
ATOM 692 C C . THR A 1 92 ? 24.473 -3.308 -1.999 1.00 76.00 92 THR A C 1
ATOM 694 O O . THR A 1 92 ? 24.276 -2.703 -0.947 1.00 76.00 92 THR A O 1
ATOM 697 N N . LEU A 1 93 ? 23.476 -3.667 -2.818 1.00 77.25 93 LEU A N 1
ATOM 698 C CA . LEU A 1 93 ? 22.049 -3.537 -2.511 1.00 77.25 93 LEU A CA 1
ATOM 699 C C . LEU A 1 93 ? 21.390 -4.918 -2.537 1.00 77.25 93 LEU A C 1
ATOM 701 O O . LEU A 1 93 ? 21.341 -5.562 -3.583 1.00 77.25 93 LEU A O 1
ATOM 705 N N . GLY A 1 94 ? 20.854 -5.369 -1.402 1.00 79.56 94 GLY A N 1
ATOM 706 C CA . GLY A 1 94 ? 20.103 -6.624 -1.346 1.00 79.56 94 GLY A CA 1
ATOM 707 C C . GLY A 1 94 ? 18.687 -6.475 -1.911 1.00 79.56 94 GLY A C 1
ATOM 708 O O . GLY A 1 94 ? 18.153 -5.366 -2.000 1.00 79.56 94 GLY A O 1
ATOM 709 N N . LEU A 1 95 ? 18.021 -7.599 -2.214 1.00 78.56 95 LEU A N 1
ATOM 710 C CA . LEU A 1 95 ? 16.610 -7.590 -2.631 1.00 78.56 95 LEU A CA 1
ATOM 711 C C . LEU A 1 95 ? 15.729 -6.879 -1.593 1.00 78.56 95 LEU A C 1
ATOM 713 O O . LEU A 1 95 ? 14.888 -6.058 -1.954 1.00 78.56 95 LEU A O 1
ATOM 717 N N . ALA A 1 96 ? 15.964 -7.144 -0.306 1.00 74.50 96 ALA A N 1
ATOM 718 C CA . ALA A 1 96 ? 15.246 -6.495 0.785 1.00 74.50 96 ALA A CA 1
ATOM 719 C C . ALA A 1 96 ? 15.385 -4.960 0.765 1.00 74.50 96 ALA A C 1
ATOM 721 O O . ALA A 1 96 ? 14.416 -4.262 1.055 1.00 74.50 96 ALA A O 1
ATOM 722 N N . ASP A 1 97 ? 16.549 -4.418 0.394 1.00 78.25 97 ASP A N 1
ATOM 723 C CA . ASP A 1 97 ? 16.778 -2.968 0.333 1.00 78.25 97 ASP A CA 1
ATOM 724 C C . ASP A 1 97 ? 15.983 -2.331 -0.814 1.00 78.25 97 ASP A C 1
ATOM 726 O O . ASP A 1 97 ? 15.311 -1.314 -0.628 1.00 78.25 97 ASP A O 1
ATOM 730 N N . LEU A 1 98 ? 15.969 -2.986 -1.977 1.00 85.50 98 LEU A N 1
ATOM 731 C CA . LEU A 1 98 ? 15.194 -2.543 -3.134 1.00 85.50 98 LEU A CA 1
ATOM 732 C C . LEU A 1 98 ? 13.683 -2.631 -2.884 1.00 85.50 98 LEU A C 1
ATOM 734 O O . LEU A 1 98 ? 12.949 -1.701 -3.212 1.00 85.50 98 LEU A O 1
ATOM 738 N N . VAL A 1 99 ? 13.207 -3.712 -2.258 1.00 79.94 99 VAL A N 1
ATOM 739 C CA . VAL A 1 99 ? 11.790 -3.862 -1.889 1.00 79.94 99 VAL A CA 1
ATOM 740 C C . VAL A 1 99 ? 11.378 -2.814 -0.852 1.00 79.94 99 VAL A C 1
ATOM 742 O O . VAL A 1 99 ? 10.309 -2.223 -0.987 1.00 79.94 99 VAL A O 1
ATOM 745 N N . ARG A 1 100 ? 12.224 -2.510 0.142 1.00 77.94 100 ARG A N 1
ATOM 746 C CA . ARG A 1 100 ? 11.975 -1.419 1.104 1.00 77.94 100 ARG A CA 1
ATOM 747 C C . ARG A 1 100 ? 11.855 -0.067 0.412 1.00 77.94 100 ARG A C 1
ATOM 749 O O . ARG A 1 100 ? 10.943 0.691 0.730 1.00 77.94 100 ARG A O 1
ATOM 756 N N . PHE A 1 101 ? 12.737 0.227 -0.542 1.00 86.38 101 PHE A N 1
ATOM 757 C CA . PHE A 1 101 ? 12.634 1.464 -1.307 1.00 86.38 101 PHE A CA 1
ATOM 758 C C . PHE A 1 101 ? 11.344 1.501 -2.134 1.00 86.38 101 PHE A C 1
ATOM 760 O O . PHE A 1 101 ? 10.632 2.502 -2.100 1.00 86.38 101 PHE A O 1
ATOM 767 N N . ARG A 1 102 ? 10.954 0.384 -2.767 1.00 88.06 102 ARG A N 1
ATOM 768 C CA . ARG A 1 102 ? 9.650 0.297 -3.438 1.00 88.06 102 ARG A CA 1
ATOM 769 C C . ARG A 1 102 ? 8.478 0.519 -2.484 1.00 88.06 102 ARG A C 1
ATOM 771 O O . ARG A 1 102 ? 7.570 1.236 -2.861 1.00 88.06 102 ARG A O 1
ATOM 778 N N . ILE A 1 103 ? 8.486 -0.006 -1.256 1.00 81.81 103 ILE A N 1
ATOM 779 C CA . ILE A 1 103 ? 7.415 0.255 -0.268 1.00 81.81 103 ILE A CA 1
ATOM 780 C C . ILE A 1 103 ? 7.192 1.766 -0.071 1.00 81.81 103 ILE A C 1
ATOM 782 O O . ILE A 1 103 ? 6.047 2.205 0.038 1.00 81.81 103 ILE A O 1
ATOM 786 N N . LEU A 1 104 ? 8.269 2.559 -0.044 1.00 83.25 104 LEU A N 1
ATOM 787 C CA . LEU A 1 104 ? 8.187 4.019 0.060 1.00 83.25 104 LEU A CA 1
ATOM 788 C C . LEU A 1 104 ? 7.619 4.650 -1.218 1.00 83.25 104 LEU A C 1
ATOM 790 O O . LEU A 1 104 ? 6.696 5.459 -1.132 1.00 83.25 104 LEU A O 1
ATOM 794 N N . LEU A 1 105 ? 8.143 4.258 -2.385 1.00 90.12 105 LEU A N 1
ATOM 795 C CA . LEU A 1 105 ? 7.711 4.791 -3.681 1.00 90.12 105 LEU A CA 1
ATOM 796 C C . LEU A 1 105 ? 6.244 4.450 -3.978 1.00 90.12 105 LEU A C 1
ATOM 798 O O . LEU A 1 105 ? 5.465 5.339 -4.299 1.00 90.12 105 LEU A O 1
ATOM 802 N N . GLU A 1 106 ? 5.853 3.185 -3.823 1.00 88.75 106 GLU A N 1
ATOM 803 C CA . GLU A 1 106 ? 4.481 2.701 -4.020 1.00 88.75 106 GLU A CA 1
ATOM 804 C C . GLU A 1 106 ? 3.535 3.395 -3.035 1.00 88.75 106 GLU A C 1
ATOM 806 O O . GLU A 1 106 ? 2.520 3.955 -3.432 1.00 88.75 106 GLU A O 1
ATOM 811 N N . GLY A 1 107 ? 3.892 3.456 -1.747 1.00 88.19 107 GLY A N 1
ATOM 812 C CA . GLY A 1 107 ? 3.066 4.126 -0.744 1.00 88.19 107 GLY A CA 1
ATOM 813 C C . GLY A 1 107 ? 2.748 5.579 -1.110 1.00 88.19 107 GLY A C 1
ATOM 814 O O . GLY A 1 107 ? 1.616 6.022 -0.913 1.00 88.19 107 GLY A O 1
ATOM 815 N N . TRP A 1 108 ? 3.718 6.316 -1.652 1.00 87.81 108 TRP A N 1
ATOM 816 C CA . TRP A 1 108 ? 3.508 7.692 -2.102 1.00 87.81 108 TRP A CA 1
ATOM 817 C C . TRP A 1 108 ? 2.751 7.771 -3.435 1.00 87.81 108 TRP A C 1
ATOM 819 O O . TRP A 1 108 ? 1.846 8.593 -3.579 1.00 87.81 108 TRP A O 1
ATOM 829 N N . ALA A 1 109 ? 3.058 6.882 -4.384 1.00 92.81 109 ALA A N 1
ATOM 830 C CA . ALA A 1 109 ? 2.407 6.842 -5.692 1.00 92.81 109 ALA A CA 1
ATOM 831 C C . ALA A 1 109 ? 0.901 6.605 -5.562 1.00 92.81 109 ALA A C 1
ATOM 833 O O . ALA A 1 109 ? 0.119 7.343 -6.153 1.00 92.81 109 ALA A O 1
ATOM 834 N N . TYR A 1 110 ? 0.490 5.650 -4.726 1.00 93.19 110 TYR A N 1
ATOM 835 C CA . TYR A 1 110 ? -0.922 5.343 -4.492 1.00 93.19 110 TYR A CA 1
ATOM 836 C C . TYR A 1 110 ? -1.650 6.473 -3.759 1.00 93.19 110 TYR A C 1
ATOM 838 O O . TYR A 1 110 ? -2.788 6.794 -4.097 1.00 93.19 110 TYR A O 1
ATOM 846 N N . GLN A 1 111 ? -0.987 7.126 -2.799 1.00 89.31 111 GLN A N 1
ATOM 847 C CA . GLN A 1 111 ? -1.556 8.277 -2.098 1.00 89.31 111 GLN A CA 1
ATOM 848 C C . GLN A 1 111 ? -1.855 9.440 -3.051 1.00 89.31 111 GLN A C 1
ATOM 850 O O . GLN A 1 111 ? -2.896 10.089 -2.935 1.00 89.31 111 GLN A O 1
ATOM 855 N N . LEU A 1 112 ? -0.944 9.712 -3.989 1.00 89.44 112 LEU A N 1
ATOM 856 C CA . LEU A 1 112 ? -1.133 10.741 -5.008 1.00 89.44 112 LEU A CA 1
ATOM 857 C C . LEU A 1 112 ? -2.148 10.313 -6.072 1.00 89.44 112 LEU A C 1
ATOM 859 O O . LEU A 1 112 ? -3.002 11.119 -6.436 1.00 89.44 112 LEU A O 1
ATOM 863 N N . ALA A 1 113 ? -2.092 9.061 -6.530 1.00 95.25 113 ALA A N 1
ATOM 864 C CA . ALA A 1 113 ? -3.006 8.525 -7.534 1.00 95.25 113 ALA A CA 1
ATOM 865 C C . ALA A 1 113 ? -4.463 8.569 -7.056 1.00 95.25 113 ALA A C 1
ATOM 867 O O . ALA A 1 113 ? -5.323 8.997 -7.816 1.00 95.25 113 ALA A O 1
ATOM 868 N N . ALA A 1 114 ? -4.741 8.275 -5.781 1.00 92.75 114 ALA A N 1
ATOM 869 C CA . ALA A 1 114 ? -6.081 8.433 -5.201 1.00 92.75 114 ALA A CA 1
ATOM 870 C C . ALA A 1 114 ? -6.656 9.853 -5.373 1.00 92.75 114 ALA A C 1
ATOM 872 O O . ALA A 1 114 ? -7.863 10.037 -5.459 1.00 92.75 114 ALA A O 1
ATOM 873 N N . ARG A 1 115 ? -5.799 10.877 -5.454 1.00 89.69 115 ARG A N 1
ATOM 874 C CA . ARG A 1 115 ? -6.218 12.279 -5.603 1.00 89.69 115 ARG A CA 1
ATOM 875 C C . ARG A 1 115 ? -6.214 12.774 -7.049 1.00 89.69 115 ARG A C 1
ATOM 877 O O . ARG A 1 115 ? -6.781 13.829 -7.316 1.00 89.69 115 ARG A O 1
ATOM 884 N N . ARG A 1 116 ? -5.501 12.090 -7.947 1.00 94.81 116 ARG A N 1
ATOM 885 C CA . ARG A 1 116 ? -5.128 12.607 -9.276 1.00 94.81 116 ARG A CA 1
ATOM 886 C C . ARG A 1 116 ? -5.531 11.706 -10.438 1.00 94.81 116 ARG A C 1
ATOM 888 O O . ARG A 1 116 ? -5.555 12.196 -11.563 1.00 94.81 116 ARG A O 1
ATOM 895 N N . ALA A 1 117 ? -5.837 10.433 -10.185 1.00 96.56 117 ALA A N 1
ATOM 896 C CA . ALA A 1 117 ? -6.182 9.476 -11.225 1.00 96.56 117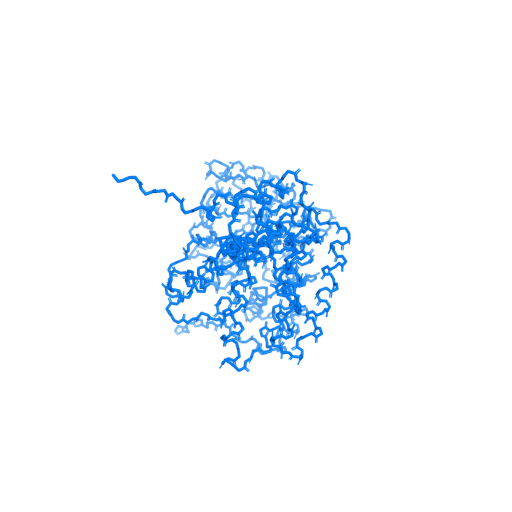 ALA A CA 1
ATOM 897 C C . ALA A 1 117 ? -7.370 9.979 -12.050 1.00 96.56 117 ALA A C 1
ATOM 899 O O . ALA A 1 117 ? -8.420 10.343 -11.515 1.00 96.56 117 ALA A O 1
ATOM 900 N N . SER A 1 118 ? -7.196 9.995 -13.369 1.00 97.19 118 SER A N 1
ATOM 901 C CA . SER A 1 118 ? -8.276 10.331 -14.287 1.00 97.19 118 SER A CA 1
ATOM 902 C C . SER A 1 118 ? -9.228 9.139 -14.464 1.00 97.19 118 SER A C 1
ATOM 904 O O . SER A 1 118 ? -8.844 7.993 -14.220 1.00 97.19 118 SER A O 1
ATOM 906 N N . PRO A 1 119 ? -10.457 9.357 -14.970 1.00 96.81 119 PRO A N 1
ATOM 907 C CA . PRO A 1 119 ? -11.342 8.253 -15.343 1.00 96.81 119 PRO A CA 1
ATOM 908 C C . PRO A 1 119 ? -10.708 7.273 -16.344 1.00 96.81 119 PRO A C 1
ATOM 910 O O . PRO A 1 119 ? -10.997 6.082 -16.295 1.00 96.81 119 PRO A O 1
ATOM 913 N N . ALA A 1 120 ? -9.824 7.761 -17.223 1.00 97.50 120 ALA A N 1
ATOM 914 C CA . ALA A 1 120 ? -9.086 6.920 -18.161 1.00 97.50 120 ALA A CA 1
ATOM 915 C C . ALA A 1 120 ? -8.034 6.052 -17.450 1.00 97.50 120 ALA A C 1
ATOM 917 O O . ALA A 1 120 ? -7.910 4.874 -17.769 1.00 97.50 120 ALA A O 1
ATOM 918 N N . ASP A 1 121 ? -7.328 6.598 -16.452 1.00 97.44 121 ASP A N 1
ATOM 919 C CA . ASP A 1 121 ? -6.389 5.812 -15.641 1.00 97.44 121 ASP A CA 1
ATOM 920 C C . ASP A 1 121 ? -7.117 4.715 -14.857 1.00 97.44 121 ASP A C 1
ATOM 922 O O . ASP A 1 121 ? -6.642 3.586 -14.801 1.00 97.44 121 ASP A O 1
ATOM 926 N N . LEU A 1 122 ? -8.287 5.021 -14.283 1.00 97.06 122 LEU A N 1
ATOM 927 C CA . LEU A 1 122 ? -9.097 4.037 -13.560 1.00 97.06 122 LEU A CA 1
ATOM 928 C C . LEU A 1 122 ? -9.573 2.898 -14.472 1.00 97.06 122 LEU A C 1
ATOM 930 O O . LEU A 1 122 ? -9.532 1.744 -14.054 1.00 97.06 122 LEU A O 1
ATOM 934 N N . ALA A 1 123 ? -9.966 3.206 -15.710 1.00 97.25 123 ALA A N 1
ATOM 935 C CA . ALA A 1 123 ? -10.335 2.193 -16.697 1.00 97.25 123 ALA A CA 1
ATOM 936 C C . ALA A 1 123 ? -9.141 1.300 -17.087 1.00 97.25 123 ALA A C 1
ATOM 938 O O . ALA A 1 123 ? -9.278 0.082 -17.143 1.00 97.25 123 ALA A O 1
ATOM 939 N N . GLU A 1 124 ? -7.950 1.873 -17.290 1.00 97.62 124 GLU A N 1
ATOM 940 C CA . GLU A 1 124 ? -6.742 1.081 -17.581 1.00 97.62 124 GLU A CA 1
ATOM 941 C C . GLU A 1 124 ? -6.322 0.217 -16.373 1.00 97.62 124 GLU A C 1
ATOM 943 O O . GLU A 1 124 ? -5.854 -0.910 -16.541 1.00 97.62 124 GLU A O 1
ATOM 948 N N . LEU A 1 125 ? -6.532 0.700 -15.140 1.00 96.69 125 LEU A N 1
ATOM 949 C CA . LEU A 1 125 ? -6.319 -0.087 -13.917 1.00 96.69 125 LEU A CA 1
ATOM 950 C C . LEU A 1 125 ? -7.297 -1.264 -13.808 1.00 96.69 125 LEU A C 1
ATOM 952 O O . LEU A 1 125 ? -6.893 -2.335 -13.359 1.00 96.69 125 LEU A O 1
ATOM 956 N N . ASP A 1 126 ? -8.550 -1.094 -14.236 1.00 96.94 126 ASP A N 1
ATOM 957 C CA . ASP A 1 126 ? -9.527 -2.186 -14.303 1.00 96.94 126 ASP A CA 1
ATOM 958 C C . ASP A 1 126 ? -9.118 -3.270 -15.293 1.00 96.94 126 ASP A C 1
ATOM 960 O O . ASP A 1 126 ? -9.169 -4.460 -14.973 1.00 96.94 126 ASP A O 1
ATOM 964 N N . GLU A 1 127 ? -8.678 -2.866 -16.482 1.00 97.44 127 GLU A N 1
ATOM 965 C CA . GLU A 1 127 ? -8.178 -3.792 -17.497 1.00 97.44 127 GLU A CA 1
ATOM 966 C C . GLU A 1 127 ? -6.955 -4.562 -16.987 1.00 97.44 127 GLU A C 1
ATOM 968 O O . GLU A 1 127 ? -6.886 -5.787 -17.122 1.00 97.44 127 GLU A O 1
ATOM 973 N N . ALA A 1 128 ? -6.017 -3.869 -16.334 1.00 95.88 128 ALA A N 1
ATOM 974 C CA . ALA A 1 128 ? -4.849 -4.499 -15.731 1.00 95.88 128 ALA A CA 1
ATOM 975 C C . ALA A 1 128 ? -5.241 -5.492 -14.623 1.00 95.88 128 ALA A C 1
ATOM 977 O O . ALA A 1 128 ? -4.704 -6.598 -14.570 1.00 95.88 128 ALA A O 1
ATOM 978 N N . LEU A 1 129 ? -6.214 -5.147 -13.777 1.00 95.88 129 LEU A N 1
ATOM 979 C CA . LEU A 1 129 ? -6.702 -6.018 -12.708 1.00 95.88 129 LEU A CA 1
ATOM 980 C C . LEU A 1 129 ? -7.408 -7.268 -13.255 1.00 95.88 129 LEU A C 1
ATOM 982 O O . LEU A 1 129 ? -7.201 -8.374 -12.751 1.00 95.88 129 LEU A O 1
ATOM 986 N N . ALA A 1 130 ? -8.194 -7.116 -14.323 1.00 96.50 130 ALA A N 1
ATOM 987 C CA . ALA A 1 130 ? -8.807 -8.236 -15.031 1.00 96.50 130 ALA A CA 1
ATOM 988 C C . ALA A 1 130 ? -7.748 -9.155 -15.664 1.00 96.50 130 ALA A C 1
ATOM 990 O O . ALA A 1 130 ? -7.856 -10.380 -15.568 1.00 96.50 130 ALA A O 1
ATOM 991 N N . ALA A 1 131 ? -6.690 -8.581 -16.246 1.00 96.62 131 ALA A N 1
ATOM 992 C CA . ALA A 1 131 ? -5.562 -9.342 -16.775 1.00 96.62 131 ALA A CA 1
ATOM 993 C C . ALA A 1 131 ? -4.808 -10.102 -15.670 1.00 96.62 131 ALA A C 1
ATOM 995 O O . ALA A 1 131 ? -4.466 -11.269 -15.856 1.00 96.62 131 ALA A O 1
ATOM 996 N N . MET A 1 132 ? -4.606 -9.493 -14.495 1.00 93.44 132 MET A N 1
ATOM 997 C CA . MET A 1 132 ? -4.017 -10.177 -13.336 1.00 93.44 132 MET A CA 1
ATOM 998 C C . MET A 1 132 ? -4.876 -11.363 -12.893 1.00 93.44 132 MET A C 1
ATOM 1000 O O . MET A 1 132 ? -4.341 -12.442 -12.647 1.00 93.44 132 MET A O 1
ATOM 1004 N N . ALA A 1 133 ? -6.200 -11.191 -12.835 1.00 93.75 133 ALA A N 1
ATOM 1005 C CA . ALA A 1 133 ? -7.128 -12.262 -12.479 1.00 93.75 133 ALA A CA 1
ATOM 1006 C C . ALA A 1 133 ? -7.069 -13.439 -13.465 1.00 93.75 133 ALA A C 1
ATOM 1008 O O . ALA A 1 133 ? -6.996 -14.593 -13.040 1.00 93.75 133 ALA A O 1
ATOM 1009 N N . ALA A 1 134 ? -7.037 -13.153 -14.770 1.00 95.31 134 ALA A N 1
ATOM 1010 C CA . ALA A 1 134 ? -6.885 -14.168 -15.812 1.00 95.31 134 ALA A CA 1
ATOM 1011 C C . ALA A 1 134 ? -5.528 -14.891 -15.743 1.00 95.31 134 ALA A C 1
ATOM 1013 O O . ALA A 1 134 ? -5.450 -16.080 -16.038 1.00 95.31 134 ALA A O 1
ATOM 1014 N N . ALA A 1 135 ? -4.478 -14.199 -15.292 1.00 92.69 135 ALA A N 1
ATOM 1015 C CA . ALA A 1 135 ? -3.128 -14.740 -15.195 1.00 92.69 135 ALA A CA 1
ATOM 1016 C C . ALA A 1 135 ? -2.876 -15.613 -13.949 1.00 92.69 135 ALA A C 1
ATOM 1018 O O . ALA A 1 135 ? -1.893 -16.354 -13.916 1.00 92.69 135 ALA A O 1
ATOM 1019 N N . VAL A 1 136 ? -3.743 -15.574 -12.926 1.00 88.06 136 VAL A N 1
ATOM 1020 C CA . VAL A 1 136 ? -3.626 -16.438 -11.731 1.00 88.06 136 VAL A CA 1
ATOM 1021 C C . VAL A 1 136 ? -3.492 -17.931 -12.087 1.00 88.06 136 VAL A C 1
ATOM 1023 O O . VAL A 1 136 ? -2.532 -18.547 -11.617 1.00 88.06 136 VAL A O 1
ATOM 1026 N N . PRO A 1 137 ? -4.382 -18.541 -12.902 1.00 87.19 137 PRO A N 1
ATOM 1027 C CA . PRO A 1 137 ? -4.251 -19.948 -13.295 1.00 87.19 137 PRO A CA 1
ATOM 1028 C C . PRO A 1 137 ? -3.057 -20.231 -14.220 1.00 87.19 137 PRO A C 1
ATOM 1030 O O . PRO A 1 137 ? -2.584 -21.364 -14.259 1.00 87.19 137 PRO A O 1
ATOM 1033 N N . GLU A 1 138 ? -2.556 -19.231 -14.951 1.00 87.94 138 GLU A N 1
ATOM 1034 C CA . GLU A 1 138 ? -1.379 -19.363 -15.826 1.00 87.94 138 GLU A CA 1
ATOM 1035 C C . GLU A 1 138 ? -0.059 -19.375 -15.038 1.00 87.94 138 GLU A C 1
ATOM 1037 O O . GLU A 1 138 ? 0.960 -19.894 -15.501 1.00 87.94 138 GLU A O 1
ATOM 1042 N N . GLY A 1 139 ? -0.085 -18.843 -13.815 1.00 83.19 139 GLY A N 1
ATOM 1043 C CA . GLY A 1 139 ? 1.006 -18.916 -12.859 1.00 83.19 139 GLY A CA 1
ATOM 1044 C C . GLY A 1 139 ? 1.851 -17.639 -12.757 1.00 83.19 139 GLY A C 1
ATOM 1045 O O . GLY A 1 139 ? 1.549 -16.606 -13.358 1.00 83.19 139 GLY A O 1
ATOM 1046 N N . PRO A 1 140 ? 2.941 -17.682 -11.965 1.00 80.38 140 PRO A N 1
ATOM 1047 C CA . PRO A 1 140 ? 3.631 -16.476 -11.505 1.00 80.38 140 PRO A CA 1
ATOM 1048 C C . PRO A 1 140 ? 4.212 -15.591 -12.612 1.00 80.38 140 PRO A C 1
ATOM 1050 O O . PRO A 1 140 ? 4.258 -14.375 -12.455 1.00 80.38 140 PRO A O 1
ATOM 1053 N N . ALA A 1 141 ? 4.664 -16.184 -13.722 1.00 82.00 141 ALA A N 1
ATOM 1054 C CA . ALA A 1 141 ? 5.269 -15.435 -14.822 1.00 82.00 141 ALA A CA 1
ATOM 1055 C C . ALA A 1 141 ? 4.238 -14.571 -15.564 1.00 82.00 141 ALA A C 1
ATOM 1057 O O . ALA A 1 141 ? 4.492 -13.391 -15.796 1.00 82.00 141 ALA A O 1
ATOM 1058 N N . ALA A 1 142 ? 3.068 -15.134 -15.884 1.00 87.12 142 ALA A N 1
ATOM 1059 C CA . ALA A 1 142 ? 1.971 -14.393 -16.502 1.00 87.12 142 ALA A CA 1
ATOM 1060 C C . ALA A 1 142 ? 1.443 -13.308 -15.550 1.00 87.12 142 ALA A C 1
ATOM 1062 O O . ALA A 1 142 ? 1.277 -12.155 -15.949 1.00 87.12 142 ALA A O 1
ATOM 1063 N N . PHE A 1 143 ? 1.274 -13.650 -14.266 1.00 86.56 143 PHE A N 1
ATOM 1064 C CA . PHE A 1 143 ? 0.821 -12.701 -13.250 1.00 86.56 143 PHE A CA 1
ATOM 1065 C C . PHE A 1 143 ? 1.773 -11.507 -13.116 1.00 86.56 143 PHE A C 1
ATOM 1067 O O . PHE A 1 143 ? 1.321 -10.368 -13.085 1.00 86.56 143 PHE A O 1
ATOM 1074 N N . ALA A 1 144 ? 3.091 -11.744 -13.102 1.00 83.56 144 ALA A N 1
ATOM 1075 C CA . ALA A 1 144 ? 4.092 -10.684 -12.991 1.00 83.56 144 ALA A CA 1
ATOM 1076 C C . ALA A 1 144 ? 4.036 -9.673 -14.150 1.00 83.56 144 ALA A C 1
ATOM 1078 O O . ALA A 1 144 ? 4.302 -8.492 -13.942 1.00 83.56 144 ALA A O 1
ATOM 1079 N N . VAL A 1 145 ? 3.679 -10.108 -15.365 1.00 86.88 145 VAL A N 1
ATOM 1080 C CA . VAL A 1 145 ? 3.511 -9.202 -16.514 1.00 86.88 145 VAL A CA 1
ATOM 1081 C C . VAL A 1 145 ? 2.316 -8.269 -16.301 1.00 86.88 145 VAL A C 1
ATOM 1083 O O . VAL A 1 145 ? 2.436 -7.062 -16.518 1.00 86.88 145 VAL A O 1
ATOM 1086 N N . ALA A 1 146 ? 1.185 -8.809 -15.844 1.00 90.94 146 ALA A N 1
ATOM 1087 C CA . ALA A 1 146 ? -0.018 -8.024 -15.572 1.00 90.94 146 ALA A CA 1
ATOM 1088 C C . ALA A 1 146 ? 0.152 -7.096 -14.348 1.00 90.94 146 ALA A C 1
ATOM 1090 O O . ALA A 1 146 ? -0.221 -5.926 -14.407 1.00 90.94 146 ALA A O 1
ATOM 1091 N N . ASP A 1 147 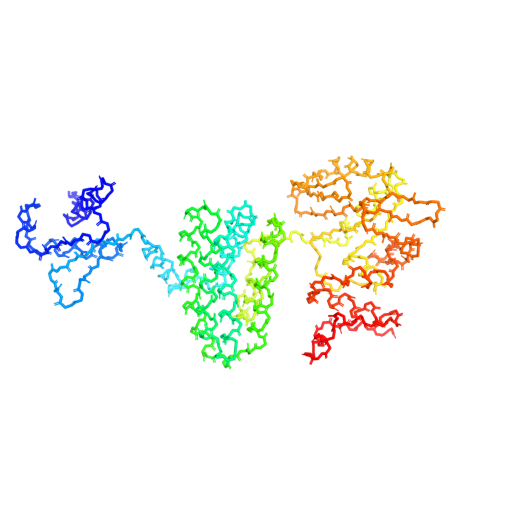? 0.804 -7.576 -13.287 1.00 89.31 147 ASP A N 1
ATOM 1092 C CA . ASP A 1 147 ? 1.182 -6.804 -12.092 1.00 89.31 147 ASP A CA 1
ATOM 1093 C C . ASP A 1 147 ? 2.045 -5.580 -12.450 1.00 89.31 147 ASP A C 1
ATOM 1095 O O . ASP A 1 147 ? 1.763 -4.444 -12.059 1.00 89.31 147 ASP A O 1
ATOM 1099 N N . VAL A 1 148 ? 3.054 -5.782 -13.304 1.00 89.12 148 VAL A N 1
ATOM 1100 C CA . VAL A 1 148 ? 3.906 -4.704 -13.824 1.00 89.12 148 VAL A CA 1
ATOM 1101 C C . VAL A 1 148 ? 3.090 -3.646 -14.572 1.00 89.12 148 VAL A C 1
ATOM 1103 O O . VAL A 1 148 ? 3.360 -2.449 -14.412 1.00 89.12 148 VAL A O 1
ATOM 1106 N N . ALA A 1 149 ? 2.103 -4.063 -15.370 1.00 91.81 149 ALA A N 1
ATOM 1107 C CA . ALA A 1 149 ? 1.227 -3.145 -16.089 1.00 91.81 149 ALA A CA 1
ATOM 1108 C C . ALA A 1 149 ? 0.382 -2.304 -15.120 1.00 91.81 149 ALA A C 1
ATOM 1110 O O . ALA A 1 149 ? 0.384 -1.078 -15.244 1.00 91.81 149 ALA A O 1
ATOM 1111 N N . PHE A 1 150 ? -0.235 -2.930 -14.112 1.00 94.69 150 PHE A N 1
ATOM 1112 C CA . PHE A 1 150 ? -1.021 -2.244 -13.080 1.00 94.69 150 PHE A CA 1
ATOM 1113 C C . PHE A 1 150 ? -0.204 -1.155 -12.372 1.00 94.69 150 PHE A C 1
ATOM 1115 O O . PHE A 1 150 ? -0.584 0.018 -12.336 1.00 94.69 150 PHE A O 1
ATOM 1122 N N . HIS A 1 151 ? 0.980 -1.512 -11.872 1.00 92.81 151 HIS A N 1
ATOM 1123 C CA . HIS A 1 151 ? 1.835 -0.573 -11.151 1.00 92.81 151 HIS A CA 1
ATOM 1124 C C . HIS A 1 151 ? 2.373 0.564 -12.035 1.00 92.81 151 HIS A C 1
ATOM 1126 O O . HIS A 1 151 ? 2.588 1.671 -11.540 1.00 92.81 151 HIS A O 1
ATOM 1132 N N . ARG A 1 152 ? 2.573 0.332 -13.341 1.00 91.31 152 ARG A N 1
ATOM 1133 C CA . ARG A 1 152 ? 2.967 1.394 -14.285 1.00 91.31 152 ARG A CA 1
ATOM 1134 C C . ARG A 1 152 ? 1.870 2.448 -14.421 1.00 91.31 152 ARG A C 1
ATOM 1136 O O . ARG A 1 152 ? 2.174 3.639 -14.412 1.00 91.31 152 ARG A O 1
ATOM 1143 N N . VAL A 1 153 ? 0.616 2.010 -14.531 1.00 95.19 153 VAL A N 1
ATOM 1144 C CA . VAL A 1 153 ? -0.534 2.919 -14.576 1.00 95.19 153 VAL A CA 1
ATOM 1145 C C . VAL A 1 153 ? -0.638 3.698 -13.274 1.00 95.19 153 VAL A C 1
ATOM 1147 O O . VAL A 1 153 ? -0.765 4.916 -13.311 1.00 95.19 153 VAL A O 1
ATOM 1150 N N . MET A 1 154 ? -0.485 3.032 -12.127 1.00 94.94 154 MET A N 1
ATOM 1151 C CA . MET A 1 154 ? -0.555 3.696 -10.824 1.00 94.94 154 MET A CA 1
ATOM 1152 C C . MET A 1 154 ? 0.534 4.765 -10.645 1.00 94.94 154 MET A C 1
ATOM 1154 O O . MET A 1 154 ? 0.255 5.880 -10.204 1.00 94.94 154 MET A O 1
ATOM 1158 N N . ALA A 1 155 ? 1.774 4.455 -11.035 1.00 92.56 155 ALA A N 1
ATOM 1159 C CA . ALA A 1 155 ? 2.878 5.408 -10.991 1.00 92.56 155 ALA A CA 1
ATOM 1160 C C . ALA A 1 155 ? 2.616 6.624 -11.895 1.00 92.56 155 ALA A C 1
ATOM 1162 O O . ALA A 1 155 ? 2.845 7.754 -11.472 1.00 92.56 155 ALA A O 1
ATOM 1163 N N . ARG A 1 156 ? 2.069 6.417 -13.099 1.00 93.75 156 ARG A N 1
ATOM 1164 C CA . ARG A 1 156 ? 1.669 7.501 -14.009 1.00 93.75 156 ARG A CA 1
ATOM 1165 C C . ARG A 1 156 ? 0.518 8.338 -13.438 1.00 93.75 156 ARG A C 1
ATOM 1167 O O . ARG A 1 156 ? 0.598 9.563 -13.433 1.00 93.75 156 ARG A O 1
ATOM 1174 N N . ALA A 1 157 ? -0.514 7.688 -12.900 1.00 95.75 157 ALA A N 1
ATOM 1175 C CA . ALA A 1 157 ? -1.685 8.331 -12.301 1.00 95.75 157 ALA A CA 1
ATOM 1176 C C . ALA A 1 157 ? -1.336 9.193 -11.072 1.00 95.75 157 ALA A C 1
ATOM 1178 O O . ALA A 1 157 ? -2.086 10.100 -10.713 1.00 95.75 157 ALA A O 1
ATOM 1179 N N . SER A 1 158 ? -0.176 8.960 -10.442 1.00 94.56 158 SER A N 1
ATOM 1180 C CA . SER A 1 158 ? 0.350 9.829 -9.384 1.00 94.56 158 SER A CA 1
ATOM 1181 C C . SER A 1 158 ? 0.651 11.258 -9.865 1.00 94.56 158 SER A C 1
ATOM 1183 O O . SER A 1 158 ? 0.672 12.187 -9.054 1.00 94.56 158 SER A O 1
ATOM 1185 N N . GLY A 1 159 ? 0.886 11.459 -11.168 1.00 90.88 159 GLY A N 1
ATOM 1186 C CA . GLY A 1 159 ? 1.237 12.752 -11.759 1.00 90.88 159 GLY A CA 1
ATOM 1187 C C . GLY A 1 159 ? 2.585 13.319 -11.296 1.00 90.88 159 GLY A C 1
ATOM 1188 O O . GLY A 1 159 ? 2.794 14.525 -11.398 1.00 90.88 159 GLY A O 1
ATOM 1189 N N . ASP A 1 160 ? 3.470 12.491 -10.732 1.00 89.38 160 ASP A N 1
ATOM 1190 C CA . ASP A 1 160 ? 4.825 12.872 -10.324 1.00 89.38 160 ASP A CA 1
ATOM 1191 C C . ASP A 1 160 ? 5.859 12.127 -11.184 1.00 89.38 160 ASP A C 1
ATOM 1193 O O . ASP A 1 160 ? 6.066 10.919 -11.049 1.00 89.38 160 ASP A O 1
ATOM 1197 N N . GLU A 1 161 ? 6.492 12.854 -12.108 1.00 85.12 161 GLU A N 1
ATOM 1198 C CA . GLU A 1 161 ? 7.408 12.279 -13.101 1.00 85.12 161 GLU A CA 1
ATOM 1199 C C . GLU A 1 161 ? 8.655 11.658 -12.457 1.00 85.12 161 GLU A C 1
ATOM 1201 O O . GLU A 1 161 ? 9.098 10.584 -12.862 1.00 85.12 161 GLU A O 1
ATOM 1206 N N . MET A 1 162 ? 9.214 12.296 -11.423 1.00 86.94 162 MET A N 1
ATOM 1207 C CA . MET A 1 162 ? 10.395 11.777 -10.727 1.00 86.94 162 MET A CA 1
ATOM 1208 C C . MET A 1 162 ? 10.059 10.489 -9.972 1.00 86.94 162 MET A C 1
ATOM 1210 O O . MET A 1 162 ? 10.839 9.531 -9.988 1.00 86.94 162 MET A O 1
ATOM 1214 N N . LEU A 1 163 ? 8.886 10.449 -9.335 1.00 87.62 163 LEU A N 1
ATOM 1215 C CA . LEU A 1 163 ? 8.378 9.253 -8.680 1.00 87.62 163 LEU A CA 1
ATOM 1216 C C . LEU A 1 163 ? 8.201 8.113 -9.681 1.00 87.62 163 LEU A C 1
ATOM 1218 O O . LEU A 1 163 ? 8.661 7.008 -9.408 1.00 87.62 163 LEU A O 1
ATOM 1222 N N . GLN A 1 164 ? 7.601 8.384 -10.843 1.00 89.38 164 GLN A N 1
ATOM 1223 C CA . GLN A 1 164 ? 7.417 7.397 -11.906 1.00 89.38 164 GLN A CA 1
ATOM 1224 C C . GLN A 1 164 ? 8.756 6.831 -12.402 1.00 89.38 164 GLN A C 1
ATOM 1226 O O . GLN A 1 164 ? 8.912 5.613 -12.494 1.00 89.38 164 GLN A O 1
ATOM 1231 N N . VAL A 1 165 ? 9.740 7.698 -12.663 1.00 88.25 165 VAL A N 1
ATOM 1232 C CA . VAL A 1 165 ? 11.086 7.315 -13.124 1.00 88.25 165 VAL A CA 1
ATOM 1233 C C . VAL A 1 165 ? 11.791 6.414 -12.109 1.00 88.25 165 VAL A C 1
ATOM 1235 O O . VAL A 1 165 ? 12.312 5.354 -12.466 1.00 88.25 165 VAL A O 1
ATOM 1238 N N . CYS A 1 166 ? 11.801 6.811 -10.834 1.00 90.75 166 CYS A N 1
ATOM 1239 C CA . CYS A 1 166 ? 12.415 6.022 -9.766 1.00 90.75 166 CYS A CA 1
ATOM 1240 C C . CYS A 1 166 ? 11.683 4.693 -9.547 1.00 90.75 166 CYS A C 1
ATOM 1242 O O . CYS A 1 166 ? 12.321 3.654 -9.367 1.00 90.75 166 CYS A O 1
ATOM 1244 N N . HIS A 1 167 ? 10.350 4.725 -9.567 1.00 90.25 167 HIS A N 1
ATOM 1245 C CA . HIS A 1 167 ? 9.494 3.558 -9.382 1.00 90.25 167 HIS A CA 1
ATOM 1246 C C . HIS A 1 167 ? 9.767 2.496 -10.442 1.00 90.25 167 HIS A C 1
ATOM 1248 O O . HIS A 1 167 ? 10.105 1.363 -10.094 1.00 90.25 167 HIS A O 1
ATOM 1254 N N . GLU A 1 168 ? 9.715 2.874 -11.718 1.00 89.38 168 GLU A N 1
ATOM 1255 C CA . GLU A 1 168 ? 9.920 1.953 -12.833 1.00 89.38 168 GLU A CA 1
ATOM 1256 C C . GLU A 1 168 ? 11.329 1.344 -12.811 1.00 89.38 168 GLU A C 1
ATOM 1258 O O . GLU A 1 168 ? 11.478 0.122 -12.902 1.00 89.38 168 GLU A O 1
ATOM 1263 N N . ALA A 1 169 ? 12.363 2.165 -12.591 1.00 90.75 169 ALA A N 1
ATOM 1264 C CA . ALA A 1 169 ? 13.744 1.691 -12.552 1.00 90.75 169 ALA A CA 1
ATOM 1265 C C . ALA A 1 169 ? 13.978 0.639 -11.456 1.00 90.75 169 ALA A C 1
ATOM 1267 O O . ALA A 1 169 ? 14.629 -0.379 -11.698 1.00 90.75 169 ALA A O 1
ATOM 1268 N N . VAL A 1 170 ? 13.454 0.870 -10.247 1.00 91.62 170 VAL A N 1
ATOM 1269 C CA . VAL A 1 170 ? 13.626 -0.047 -9.110 1.00 91.62 170 VAL A CA 1
ATOM 1270 C C . VAL A 1 170 ? 12.756 -1.288 -9.283 1.00 91.62 170 VAL A C 1
ATOM 1272 O O . VAL A 1 170 ? 13.230 -2.400 -9.035 1.00 91.62 170 VAL A O 1
ATOM 1275 N N . ARG A 1 171 ? 11.500 -1.124 -9.724 1.00 88.88 171 ARG A N 1
ATOM 1276 C CA . ARG A 1 171 ? 10.574 -2.233 -9.984 1.00 88.88 171 ARG A CA 1
ATOM 1277 C C . ARG A 1 171 ? 11.191 -3.231 -10.946 1.00 88.88 171 ARG A C 1
ATOM 1279 O O . ARG A 1 171 ? 11.222 -4.411 -10.624 1.00 88.88 171 ARG A O 1
ATOM 1286 N N . ASP A 1 172 ? 11.725 -2.777 -12.073 1.00 87.88 172 ASP A N 1
ATOM 1287 C CA . ASP A 1 172 ? 12.256 -3.677 -13.094 1.00 87.88 172 ASP A CA 1
ATOM 1288 C C . ASP A 1 172 ? 13.456 -4.497 -12.602 1.00 87.88 172 ASP A C 1
ATOM 1290 O O . ASP A 1 172 ? 13.617 -5.658 -12.989 1.00 87.88 172 ASP A O 1
ATOM 1294 N N . VAL A 1 173 ? 14.299 -3.924 -11.735 1.00 89.50 173 VAL A N 1
ATOM 1295 C CA . VAL A 1 173 ? 15.378 -4.682 -11.080 1.00 89.50 173 VAL A CA 1
ATOM 1296 C C . VAL A 1 173 ? 14.792 -5.712 -10.116 1.00 89.50 173 VAL A C 1
ATOM 1298 O O . VAL A 1 173 ? 15.166 -6.883 -10.171 1.00 89.50 173 VAL A O 1
ATOM 1301 N N . VAL A 1 174 ? 13.838 -5.307 -9.274 1.00 86.50 174 VAL A N 1
ATOM 1302 C CA . VAL A 1 174 ? 13.177 -6.194 -8.305 1.00 86.50 174 VAL A CA 1
ATOM 1303 C C . VAL A 1 174 ? 12.461 -7.354 -9.001 1.00 86.50 174 VAL A C 1
ATOM 1305 O O . VAL A 1 174 ? 12.670 -8.500 -8.616 1.00 86.50 174 VAL A O 1
ATOM 1308 N N . THR A 1 175 ? 11.682 -7.098 -10.054 1.00 83.44 175 THR A N 1
ATOM 1309 C CA . THR A 1 175 ? 10.975 -8.130 -10.829 1.00 83.44 175 THR A CA 1
ATOM 1310 C C . THR A 1 175 ? 11.945 -9.126 -11.467 1.00 83.44 175 THR A C 1
ATOM 1312 O O . THR A 1 175 ? 11.666 -10.328 -11.474 1.00 83.44 175 THR A O 1
ATOM 1315 N N . GLY A 1 176 ? 13.107 -8.661 -11.942 1.00 82.50 176 GLY A N 1
ATOM 1316 C CA . GLY A 1 176 ? 14.169 -9.530 -12.457 1.00 82.50 176 GLY A CA 1
ATOM 1317 C C . GLY A 1 176 ? 14.742 -10.469 -11.388 1.00 82.50 176 GLY A C 1
ATOM 1318 O O . GLY A 1 176 ? 14.852 -11.673 -11.616 1.00 82.50 176 GLY A O 1
ATOM 1319 N N . LEU A 1 177 ? 15.042 -9.938 -10.198 1.00 80.44 177 LEU A N 1
ATOM 1320 C CA . LEU A 1 177 ? 15.551 -10.721 -9.064 1.00 80.44 177 LEU A CA 1
ATOM 1321 C C . LEU A 1 177 ? 14.506 -11.717 -8.528 1.00 80.44 177 LEU A C 1
ATOM 1323 O O . LEU A 1 177 ? 14.831 -12.862 -8.210 1.00 80.44 177 LEU A O 1
ATOM 1327 N N . ILE A 1 178 ? 13.242 -11.294 -8.452 1.00 75.81 178 ILE A N 1
ATOM 1328 C CA . ILE A 1 178 ? 12.116 -12.096 -7.955 1.00 75.81 178 ILE A CA 1
ATOM 1329 C C . ILE A 1 178 ? 11.790 -13.249 -8.901 1.00 75.81 178 ILE A C 1
ATOM 1331 O O . ILE A 1 178 ? 11.660 -14.385 -8.446 1.00 75.81 178 ILE A O 1
ATOM 1335 N N . SER A 1 179 ? 11.701 -12.988 -10.209 1.00 71.06 179 SER A N 1
ATOM 1336 C CA . SER A 1 179 ? 11.409 -14.021 -11.214 1.00 71.06 179 SER A CA 1
ATOM 1337 C C . SER A 1 179 ? 12.429 -15.163 -11.166 1.00 71.06 179 SER A C 1
ATOM 1339 O O . SER A 1 179 ? 12.061 -16.337 -11.254 1.00 71.06 179 SER A O 1
ATOM 1341 N N . HIS A 1 180 ? 13.705 -14.840 -10.935 1.00 69.88 180 HIS A N 1
ATOM 1342 C CA . HIS A 1 180 ? 14.754 -15.841 -10.751 1.00 69.88 180 HIS A CA 1
ATOM 1343 C C . HIS A 1 180 ? 14.534 -16.710 -9.498 1.00 69.88 180 HIS A C 1
ATOM 1345 O O . HIS A 1 180 ? 14.766 -17.914 -9.551 1.00 69.88 180 HIS A O 1
ATOM 1351 N N . ARG A 1 181 ? 14.068 -16.139 -8.375 1.00 67.44 181 ARG A N 1
ATOM 1352 C CA . ARG A 1 181 ? 13.790 -16.888 -7.128 1.00 67.44 181 ARG A CA 1
ATOM 1353 C C . ARG A 1 181 ? 12.492 -17.710 -7.195 1.00 67.44 181 ARG A C 1
ATOM 1355 O O . ARG A 1 181 ? 12.439 -18.825 -6.686 1.00 67.44 181 ARG A O 1
ATOM 1362 N N . LEU A 1 182 ? 11.432 -17.185 -7.814 1.00 62.75 182 LEU A N 1
ATOM 1363 C CA . LEU A 1 182 ? 10.130 -17.868 -7.893 1.00 62.75 182 LEU A CA 1
ATOM 1364 C C . LEU A 1 182 ? 10.163 -19.099 -8.803 1.00 62.75 182 LEU A C 1
ATOM 1366 O O . LEU A 1 182 ? 9.539 -20.109 -8.483 1.00 62.75 182 LEU A O 1
ATOM 1370 N N . THR A 1 183 ? 10.923 -19.036 -9.899 1.00 62.00 183 THR A N 1
ATOM 1371 C CA . THR A 1 183 ? 11.156 -20.191 -10.781 1.00 62.00 183 THR A CA 1
ATOM 1372 C C . THR A 1 183 ? 11.886 -21.330 -10.067 1.00 62.00 183 THR A C 1
ATOM 1374 O O . THR A 1 183 ? 11.642 -22.493 -10.372 1.00 62.00 183 THR A O 1
ATOM 1377 N N . THR A 1 184 ? 12.718 -21.025 -9.067 1.00 57.28 184 THR A N 1
ATOM 1378 C CA . THR A 1 184 ? 13.422 -22.031 -8.253 1.00 57.28 184 THR A CA 1
ATOM 1379 C C . THR A 1 184 ? 12.586 -22.580 -7.090 1.00 57.28 184 THR A C 1
ATOM 1381 O O . THR A 1 184 ? 12.866 -23.680 -6.623 1.00 57.28 184 THR A O 1
ATOM 1384 N N . ALA A 1 185 ? 11.557 -21.859 -6.629 1.00 53.19 185 ALA A N 1
ATOM 1385 C CA . ALA A 1 185 ? 10.789 -22.182 -5.417 1.00 53.19 185 ALA A CA 1
ATOM 1386 C C . ALA A 1 185 ? 9.419 -22.858 -5.662 1.00 53.19 185 ALA A C 1
ATOM 1388 O O . ALA A 1 185 ? 8.611 -22.953 -4.740 1.00 53.19 185 ALA A O 1
ATOM 1389 N N . GLY A 1 186 ? 9.136 -23.327 -6.883 1.00 55.41 186 GLY A N 1
ATOM 1390 C CA . GLY A 1 186 ? 7.989 -24.206 -7.170 1.00 55.41 186 GLY A CA 1
ATOM 1391 C C . GLY A 1 186 ? 6.617 -23.536 -7.329 1.00 55.41 186 GLY A C 1
ATOM 1392 O O . GLY A 1 186 ? 5.645 -24.244 -7.566 1.00 55.41 186 GLY A O 1
ATOM 1393 N N . GLY A 1 187 ? 6.532 -22.202 -7.270 1.00 58.38 187 GLY A N 1
ATOM 1394 C CA . GLY A 1 187 ? 5.277 -21.452 -7.422 1.00 58.38 187 GLY A CA 1
ATOM 1395 C C . GLY A 1 187 ? 4.315 -21.626 -6.235 1.00 58.38 187 GLY A C 1
ATOM 1396 O O . GLY A 1 187 ? 4.143 -22.711 -5.696 1.00 58.38 187 GLY A O 1
ATOM 1397 N N . ARG A 1 188 ? 3.676 -20.537 -5.794 1.00 67.00 188 ARG A N 1
ATOM 1398 C CA . ARG A 1 188 ? 2.668 -20.569 -4.718 1.00 67.00 188 ARG A CA 1
ATOM 1399 C C . ARG A 1 188 ? 1.370 -19.926 -5.208 1.00 67.00 188 ARG A C 1
ATOM 1401 O O . ARG A 1 188 ? 1.263 -18.700 -5.136 1.00 67.00 188 ARG A O 1
ATOM 1408 N N . PRO A 1 189 ? 0.422 -20.708 -5.755 1.00 69.38 189 PRO A N 1
ATOM 1409 C CA . PRO A 1 189 ? -0.837 -20.192 -6.300 1.00 69.38 189 PRO A CA 1
ATOM 1410 C C . PRO A 1 189 ? -1.631 -19.348 -5.296 1.00 69.38 189 PRO A C 1
ATOM 1412 O O . PRO A 1 189 ? -2.221 -18.334 -5.660 1.00 69.38 189 PRO A O 1
ATOM 1415 N N . GLU A 1 190 ? -1.575 -19.701 -4.012 1.00 72.44 190 GLU A N 1
ATOM 1416 C CA . GLU A 1 190 ? -2.264 -18.999 -2.927 1.00 72.44 190 GLU A CA 1
ATOM 1417 C C . GLU A 1 190 ? -1.730 -17.572 -2.744 1.00 72.44 190 GLU A C 1
ATOM 1419 O O . GLU A 1 190 ? -2.483 -16.658 -2.408 1.00 72.44 190 GLU A O 1
ATOM 1424 N N . LEU A 1 191 ? -0.435 -17.353 -3.008 1.00 71.25 191 LEU A N 1
ATOM 1425 C CA . LEU A 1 191 ? 0.152 -16.015 -2.977 1.00 71.25 191 LEU A CA 1
ATOM 1426 C C . LEU A 1 191 ? -0.332 -15.145 -4.135 1.00 71.25 191 LEU A C 1
ATOM 1428 O O . LEU A 1 191 ? -0.483 -13.944 -3.938 1.00 71.25 191 LEU A O 1
ATOM 1432 N N . LEU A 1 192 ? -0.587 -15.726 -5.311 1.00 78.94 192 LEU A N 1
ATOM 1433 C CA . LEU A 1 192 ? -1.109 -14.981 -6.461 1.00 78.94 192 LEU A CA 1
ATOM 1434 C C . LEU A 1 192 ? -2.547 -14.526 -6.207 1.00 78.94 192 LEU A C 1
ATOM 1436 O O . LEU A 1 192 ? -2.877 -13.373 -6.463 1.00 78.94 192 LEU A O 1
ATOM 1440 N N . VAL A 1 193 ? -3.377 -15.401 -5.628 1.00 81.19 193 VAL A N 1
ATOM 1441 C CA . VAL A 1 193 ? -4.743 -15.048 -5.209 1.00 81.19 193 VAL A CA 1
ATOM 1442 C C . VAL A 1 193 ? -4.711 -13.932 -4.166 1.00 81.19 193 VAL A C 1
ATOM 1444 O O . VAL A 1 193 ? -5.387 -12.919 -4.325 1.00 81.19 193 VAL A O 1
ATOM 1447 N N . LYS A 1 194 ? -3.861 -14.062 -3.139 1.00 76.00 194 LYS A N 1
ATOM 1448 C CA . LYS A 1 194 ? -3.700 -13.027 -2.110 1.00 76.00 194 LYS A CA 1
ATOM 1449 C C . LYS A 1 194 ? -3.218 -11.697 -2.693 1.00 76.00 194 LYS A C 1
ATOM 1451 O O . LYS A 1 194 ? -3.700 -10.641 -2.292 1.00 76.00 194 LYS A O 1
ATOM 1456 N N . ALA A 1 195 ? -2.268 -11.737 -3.623 1.00 80.00 195 ALA A N 1
ATOM 1457 C CA . ALA A 1 195 ? -1.780 -10.545 -4.300 1.00 80.00 195 ALA A CA 1
ATOM 1458 C C . ALA A 1 195 ? -2.881 -9.874 -5.122 1.00 80.00 195 ALA A C 1
ATOM 1460 O O . ALA A 1 195 ? -3.041 -8.659 -5.030 1.00 80.00 195 ALA A O 1
ATOM 1461 N N . LEU A 1 196 ? -3.665 -10.644 -5.879 1.00 85.56 196 LEU A N 1
ATOM 1462 C CA . LEU A 1 196 ? -4.810 -10.123 -6.619 1.00 85.56 196 LEU A CA 1
ATOM 1463 C C . LEU A 1 196 ? -5.818 -9.455 -5.681 1.00 85.56 196 LEU A C 1
ATOM 1465 O O . LEU A 1 196 ? -6.247 -8.335 -5.948 1.00 85.56 196 LEU A O 1
ATOM 1469 N N . ASP A 1 197 ? -6.160 -10.108 -4.566 1.00 82.69 197 ASP A N 1
ATOM 1470 C CA . ASP A 1 197 ? -7.120 -9.567 -3.606 1.00 82.69 197 ASP A CA 1
ATOM 1471 C C . ASP A 1 197 ? -6.697 -8.181 -3.098 1.00 82.69 197 ASP A C 1
ATOM 1473 O O . ASP A 1 197 ? -7.508 -7.251 -3.111 1.00 82.69 197 ASP A O 1
ATOM 1477 N N . LEU A 1 198 ? -5.413 -8.026 -2.762 1.00 80.56 198 LEU A N 1
ATOM 1478 C CA . LEU A 1 198 ? -4.831 -6.761 -2.313 1.00 80.56 198 LEU A CA 1
ATOM 1479 C C . LEU A 1 198 ? -4.850 -5.679 -3.403 1.00 80.56 198 LEU A C 1
ATOM 1481 O O . LEU A 1 198 ? -5.109 -4.519 -3.096 1.00 80.56 198 LEU A O 1
ATOM 1485 N N . HIS A 1 199 ? -4.607 -6.031 -4.668 1.00 91.06 199 HIS A N 1
ATOM 1486 C CA . HIS A 1 199 ? -4.695 -5.083 -5.787 1.00 91.06 199 HIS A CA 1
ATOM 1487 C C . HIS A 1 199 ? -6.124 -4.584 -6.020 1.00 91.06 199 HIS A C 1
ATOM 1489 O O . HIS A 1 199 ? -6.329 -3.405 -6.312 1.00 91.06 199 HIS A O 1
ATOM 1495 N N . VAL A 1 200 ? -7.119 -5.454 -5.825 1.00 88.44 200 VAL A N 1
ATOM 1496 C CA . VAL A 1 200 ? -8.532 -5.058 -5.868 1.00 88.44 200 VAL A CA 1
ATOM 1497 C C . VAL A 1 200 ? -8.846 -4.059 -4.737 1.00 88.44 200 VAL A C 1
ATOM 1499 O O . VAL A 1 200 ? -9.485 -3.040 -5.000 1.00 88.44 200 VAL A O 1
ATOM 1502 N N . ASP A 1 201 ? -8.362 -4.292 -3.507 1.00 83.19 201 ASP A N 1
ATOM 1503 C CA . ASP A 1 201 ? -8.576 -3.370 -2.370 1.00 83.19 201 ASP A CA 1
ATOM 1504 C C . ASP A 1 201 ? -7.898 -2.019 -2.607 1.00 83.19 201 ASP A C 1
ATOM 1506 O O . ASP A 1 201 ? -8.455 -0.955 -2.335 1.00 83.19 201 ASP A O 1
ATOM 1510 N N . LEU A 1 202 ? -6.695 -2.059 -3.173 1.00 89.06 202 LEU A N 1
ATOM 1511 C CA . LEU A 1 202 ? -5.943 -0.871 -3.534 1.00 89.06 202 LEU A CA 1
ATOM 1512 C C . LEU A 1 202 ? -6.681 0.005 -4.542 1.00 89.06 202 LEU A C 1
ATOM 1514 O O . LEU A 1 202 ? -6.789 1.216 -4.339 1.00 89.06 202 LEU A O 1
ATOM 1518 N N . LEU A 1 203 ? -7.201 -0.594 -5.616 1.00 94.06 203 LEU A N 1
ATOM 1519 C CA . LEU A 1 203 ? -7.956 0.145 -6.623 1.00 94.06 203 LEU A CA 1
ATOM 1520 C C . LEU A 1 203 ? -9.249 0.728 -6.037 1.00 94.06 203 LEU A C 1
ATOM 1522 O O . LEU A 1 203 ? -9.633 1.841 -6.393 1.00 94.06 203 LEU A O 1
ATOM 1526 N N . ALA A 1 204 ? -9.902 0.018 -5.113 1.00 87.62 204 ALA A N 1
ATOM 1527 C CA . ALA A 1 204 ? -11.073 0.532 -4.408 1.00 87.62 204 ALA A CA 1
ATOM 1528 C C . ALA A 1 204 ? -10.741 1.779 -3.567 1.00 87.62 204 ALA A C 1
ATOM 1530 O O . ALA A 1 204 ? -11.445 2.783 -3.672 1.00 87.62 204 ALA A O 1
ATOM 1531 N N . ALA A 1 205 ? -9.638 1.762 -2.810 1.00 80.25 205 ALA A N 1
ATOM 1532 C CA . ALA A 1 205 ? -9.188 2.922 -2.034 1.00 80.25 205 ALA A CA 1
ATOM 1533 C C . ALA A 1 205 ? -8.835 4.125 -2.930 1.00 80.25 205 ALA A C 1
ATOM 1535 O O . ALA A 1 205 ? -9.215 5.259 -2.633 1.00 80.25 205 ALA A O 1
ATOM 1536 N N . VAL A 1 206 ? -8.176 3.877 -4.069 1.00 90.50 206 VAL A N 1
ATOM 1537 C CA . VAL A 1 206 ? -7.867 4.914 -5.069 1.00 90.50 206 VAL A CA 1
ATOM 1538 C C . VAL A 1 206 ? -9.148 5.523 -5.644 1.00 90.50 206 VAL A C 1
ATOM 1540 O O . VAL A 1 206 ? -9.257 6.744 -5.712 1.00 90.50 206 VAL A O 1
ATOM 1543 N N . ARG A 1 207 ? -10.149 4.706 -5.993 1.00 91.81 207 ARG A N 1
ATOM 1544 C CA . ARG A 1 207 ? -11.455 5.189 -6.479 1.00 91.81 207 ARG A CA 1
ATOM 1545 C C . ARG A 1 207 ? -12.223 6.010 -5.449 1.00 91.81 207 ARG A C 1
ATOM 1547 O O . ARG A 1 207 ? -12.917 6.948 -5.826 1.00 91.81 207 ARG A O 1
ATOM 1554 N N . ALA A 1 208 ? -12.116 5.653 -4.172 1.00 84.69 208 ALA A N 1
ATOM 1555 C CA . ALA A 1 208 ? -12.753 6.381 -3.079 1.00 84.69 208 ALA A CA 1
ATOM 1556 C C . ALA A 1 208 ? -12.069 7.726 -2.769 1.00 84.69 208 ALA A C 1
ATOM 1558 O O . ALA A 1 208 ? -12.586 8.509 -1.974 1.00 84.69 208 ALA A O 1
ATOM 1559 N N . GLY A 1 209 ? -10.905 8.001 -3.369 1.00 78.06 209 GLY A N 1
ATOM 1560 C CA . GLY A 1 209 ? -10.103 9.182 -3.063 1.00 78.06 209 GLY A CA 1
ATOM 1561 C C . GLY A 1 209 ? -9.349 9.100 -1.732 1.00 78.06 209 GLY A C 1
ATOM 1562 O O . GLY A 1 209 ? -8.745 10.088 -1.306 1.00 78.06 209 GLY A O 1
ATOM 1563 N N . ASP A 1 210 ? -9.346 7.935 -1.077 1.00 82.31 210 ASP A N 1
ATOM 1564 C CA . ASP A 1 210 ? -8.675 7.726 0.204 1.00 82.31 210 ASP A CA 1
ATOM 1565 C C . ASP A 1 210 ? -7.196 7.380 -0.009 1.00 82.31 210 ASP A C 1
ATOM 1567 O O . ASP A 1 210 ? -6.766 6.223 -0.043 1.00 82.31 210 ASP A O 1
ATOM 1571 N N . GLY A 1 211 ? -6.391 8.431 -0.162 1.00 73.81 211 GLY A N 1
ATOM 1572 C CA . GLY A 1 211 ? -4.951 8.293 -0.356 1.00 73.81 211 GLY A CA 1
ATOM 1573 C C . GLY A 1 211 ? -4.213 7.691 0.844 1.00 73.81 211 GLY A C 1
ATOM 1574 O O . GLY A 1 211 ? -3.159 7.081 0.652 1.00 73.81 211 GLY A O 1
ATOM 1575 N N . GLU A 1 212 ? -4.730 7.830 2.068 1.00 72.62 212 GLU A N 1
ATOM 1576 C CA . GLU A 1 212 ? -4.084 7.225 3.235 1.00 72.62 212 GLU A CA 1
ATOM 1577 C C . GLU A 1 212 ? -4.325 5.717 3.265 1.00 72.62 212 GLU A C 1
ATOM 1579 O O . GLU A 1 212 ? -3.362 4.956 3.399 1.00 72.62 212 GLU A O 1
ATOM 1584 N N . ALA A 1 213 ? -5.572 5.277 3.061 1.00 72.44 213 ALA A N 1
ATOM 1585 C CA . ALA A 1 213 ? -5.895 3.861 2.930 1.00 72.44 213 ALA A CA 1
ATOM 1586 C C . ALA A 1 213 ? -5.127 3.222 1.767 1.00 72.44 213 ALA A C 1
ATOM 1588 O O . ALA A 1 213 ? -4.484 2.187 1.958 1.00 72.44 213 ALA A O 1
ATOM 1589 N N . ALA A 1 214 ? -5.085 3.877 0.601 1.00 78.75 214 ALA A N 1
ATOM 1590 C CA . ALA A 1 214 ? -4.324 3.399 -0.553 1.00 78.75 214 ALA A CA 1
ATOM 1591 C C . ALA A 1 214 ? -2.823 3.243 -0.230 1.00 78.75 214 ALA A C 1
ATOM 1593 O O . ALA A 1 214 ? -2.221 2.214 -0.544 1.00 78.75 214 ALA A O 1
ATOM 1594 N N . SER A 1 215 ? -2.213 4.206 0.477 1.00 82.50 215 SER A N 1
ATOM 1595 C CA . SER A 1 215 ? -0.812 4.107 0.916 1.00 82.50 215 SER A CA 1
ATOM 1596 C C . SER A 1 215 ? -0.586 2.951 1.891 1.00 82.50 215 SER A C 1
ATOM 1598 O O . SER A 1 215 ? 0.377 2.190 1.746 1.00 82.50 215 SER A O 1
ATOM 1600 N N . ARG A 1 216 ? -1.458 2.801 2.898 1.00 78.25 216 ARG A N 1
ATOM 1601 C CA . ARG A 1 216 ? -1.360 1.729 3.903 1.00 78.25 216 ARG A CA 1
ATOM 1602 C C . ARG A 1 216 ? -1.456 0.355 3.245 1.00 78.25 216 ARG A C 1
ATOM 1604 O O . ARG A 1 216 ? -0.587 -0.491 3.480 1.00 78.25 216 ARG A O 1
ATOM 1611 N N . LEU A 1 217 ? -2.447 0.162 2.376 1.00 78.50 217 LEU A N 1
ATOM 1612 C CA . LEU A 1 217 ? -2.646 -1.074 1.622 1.00 78.50 217 LEU A CA 1
ATOM 1613 C C . LEU A 1 217 ? -1.447 -1.374 0.706 1.00 78.50 217 LEU A C 1
ATOM 1615 O O . LEU A 1 217 ? -1.010 -2.522 0.641 1.00 78.50 217 LEU A O 1
ATOM 1619 N N . ALA A 1 218 ? -0.847 -0.363 0.062 1.00 83.44 218 ALA A N 1
ATOM 1620 C CA . ALA A 1 218 ? 0.240 -0.579 -0.901 1.00 83.44 218 ALA A CA 1
ATOM 1621 C C . ALA A 1 218 ? 1.499 -1.061 -0.177 1.00 83.44 218 ALA A C 1
ATOM 1623 O O . ALA A 1 218 ? 2.154 -2.032 -0.571 1.00 83.44 218 ALA A O 1
ATOM 1624 N N . ARG A 1 219 ? 1.789 -0.428 0.965 1.00 78.94 219 ARG A N 1
ATOM 1625 C CA . ARG A 1 219 ? 2.873 -0.832 1.865 1.00 78.94 219 ARG A CA 1
ATOM 1626 C C . ARG A 1 219 ? 2.644 -2.244 2.404 1.00 78.94 219 ARG A C 1
ATOM 1628 O O . ARG A 1 219 ? 3.598 -3.016 2.484 1.00 78.94 219 ARG A O 1
ATOM 1635 N N . ARG A 1 220 ? 1.403 -2.596 2.764 1.00 70.69 220 ARG A N 1
ATOM 1636 C CA . ARG A 1 220 ? 1.039 -3.942 3.235 1.00 70.69 220 ARG A CA 1
ATOM 1637 C C . ARG A 1 220 ? 1.234 -4.989 2.141 1.00 70.69 220 ARG A C 1
ATOM 1639 O O . ARG A 1 220 ? 1.880 -6.000 2.407 1.00 70.69 220 ARG A O 1
ATOM 1646 N N . SER A 1 221 ? 0.758 -4.721 0.926 1.00 76.88 221 SER A N 1
ATOM 1647 C CA . SER A 1 221 ? 0.890 -5.630 -0.216 1.00 76.88 221 SER A CA 1
ATOM 1648 C C . SER A 1 221 ? 2.349 -6.004 -0.474 1.00 76.88 221 SER A C 1
ATOM 1650 O O . SER A 1 221 ? 2.723 -7.177 -0.473 1.00 76.88 221 SER A O 1
ATOM 1652 N N . MET A 1 222 ? 3.227 -5.005 -0.517 1.00 74.94 222 MET A N 1
ATOM 1653 C CA . MET A 1 222 ? 4.658 -5.218 -0.731 1.00 74.94 222 MET A CA 1
ATOM 1654 C C . MET A 1 222 ? 5.359 -5.958 0.422 1.00 74.94 222 MET A C 1
ATOM 1656 O O . MET A 1 222 ? 6.317 -6.699 0.191 1.00 74.94 222 MET A O 1
ATOM 1660 N N . ARG A 1 223 ? 4.876 -5.829 1.667 1.00 67.38 223 ARG A N 1
ATOM 1661 C CA . ARG A 1 223 ? 5.388 -6.626 2.799 1.00 67.38 223 ARG A CA 1
ATOM 1662 C C . ARG A 1 223 ? 5.003 -8.098 2.707 1.00 67.38 223 ARG A C 1
ATOM 1664 O O . ARG A 1 223 ? 5.803 -8.929 3.123 1.00 67.38 223 ARG A O 1
ATOM 1671 N N . VAL A 1 224 ? 3.825 -8.424 2.167 1.00 64.12 224 VAL A N 1
ATOM 1672 C CA . VAL A 1 224 ? 3.415 -9.820 1.926 1.00 64.12 224 VAL A CA 1
ATOM 1673 C C . VAL A 1 224 ? 4.369 -10.490 0.937 1.00 64.12 224 VAL A C 1
ATOM 1675 O O . VAL A 1 224 ? 4.801 -11.616 1.171 1.00 64.12 224 VAL A O 1
ATOM 1678 N N . TYR A 1 225 ? 4.769 -9.779 -0.121 1.00 63.84 225 TYR A N 1
ATOM 1679 C CA . TYR A 1 225 ? 5.794 -10.261 -1.049 1.00 63.84 225 TYR A CA 1
ATOM 1680 C C . TYR A 1 225 ? 7.157 -10.436 -0.375 1.00 63.84 225 TYR A C 1
ATOM 1682 O O . TYR A 1 225 ? 7.805 -11.466 -0.555 1.00 63.84 225 TYR A O 1
ATOM 1690 N N . LEU A 1 226 ? 7.582 -9.469 0.444 1.00 62.84 226 LEU A N 1
ATOM 1691 C CA . LEU A 1 226 ? 8.851 -9.560 1.164 1.00 62.84 226 LEU A CA 1
ATOM 1692 C C . LEU A 1 226 ? 8.878 -10.751 2.130 1.00 62.84 226 LEU A C 1
ATOM 1694 O O . LEU A 1 226 ? 9.827 -11.526 2.106 1.00 62.84 226 LEU A O 1
ATOM 1698 N N . SER A 1 227 ? 7.847 -10.933 2.957 1.00 61.94 227 SER A N 1
ATOM 1699 C CA . SER A 1 227 ? 7.803 -12.023 3.943 1.00 61.94 227 SER A CA 1
ATOM 1700 C C . SER A 1 227 ? 7.750 -13.400 3.286 1.00 61.94 227 SER A C 1
ATOM 1702 O O . SER A 1 227 ? 8.360 -14.347 3.779 1.00 61.94 227 SER A O 1
ATOM 1704 N N . ALA A 1 228 ? 7.080 -13.503 2.138 1.00 62.72 228 ALA A N 1
ATOM 1705 C CA . ALA A 1 228 ? 7.031 -14.717 1.342 1.00 62.72 228 ALA A CA 1
ATOM 1706 C C . ALA A 1 228 ? 8.386 -15.095 0.716 1.00 62.72 228 ALA A C 1
ATOM 1708 O O . ALA A 1 228 ? 8.598 -16.270 0.416 1.00 62.72 228 ALA A O 1
ATOM 1709 N N . MET A 1 229 ? 9.276 -14.129 0.481 1.00 59.97 229 MET A N 1
ATOM 1710 C CA . MET A 1 229 ? 10.498 -14.318 -0.312 1.00 59.97 229 MET A CA 1
ATOM 1711 C C . MET A 1 229 ? 11.801 -14.106 0.464 1.00 59.97 229 MET A C 1
ATOM 1713 O O . MET A 1 229 ? 12.873 -14.364 -0.087 1.00 59.97 229 MET A O 1
ATOM 1717 N N . ALA A 1 230 ? 11.710 -13.636 1.710 1.00 59.94 230 ALA A N 1
ATOM 1718 C CA . ALA A 1 230 ? 12.862 -13.348 2.547 1.00 59.94 230 ALA A CA 1
ATOM 1719 C C . ALA A 1 230 ? 13.509 -14.629 3.093 1.00 59.94 230 ALA A C 1
ATOM 1721 O O . ALA A 1 230 ? 12.873 -15.452 3.770 1.00 59.94 230 ALA A O 1
ATOM 1722 N N . ASP A 1 231 ? 14.812 -14.759 2.865 1.00 61.69 231 ASP A N 1
ATOM 1723 C CA . ASP A 1 231 ? 15.636 -15.733 3.578 1.00 61.69 231 ASP A CA 1
ATOM 1724 C C . ASP A 1 231 ? 15.854 -15.317 5.050 1.00 61.69 231 ASP A C 1
ATOM 1726 O O . ASP A 1 231 ? 15.392 -14.266 5.508 1.00 61.69 231 ASP A O 1
ATOM 1730 N N . GLU A 1 232 ? 16.497 -16.183 5.838 1.00 50.47 232 GLU A N 1
ATOM 1731 C CA . GLU A 1 232 ? 16.748 -15.924 7.263 1.00 50.47 232 GLU A CA 1
ATOM 1732 C C . GLU A 1 232 ? 17.634 -14.687 7.498 1.00 50.47 232 GLU A C 1
ATOM 1734 O O . GLU A 1 232 ? 17.427 -13.967 8.476 1.00 50.47 232 GLU A O 1
ATOM 1739 N N . GLY A 1 233 ? 18.566 -14.388 6.586 1.00 53.59 233 GLY A N 1
ATOM 1740 C CA . GLY A 1 233 ? 19.447 -13.221 6.674 1.00 53.59 233 GLY A CA 1
ATOM 1741 C C . GLY A 1 233 ? 18.731 -11.908 6.346 1.00 53.59 233 GLY A C 1
ATOM 1742 O O . GLY A 1 233 ? 18.933 -10.896 7.019 1.00 53.59 233 GLY A O 1
ATOM 1743 N N . GLU A 1 234 ? 17.835 -11.921 5.360 1.00 60.44 234 GLU A N 1
ATOM 1744 C CA . GLU A 1 234 ? 16.980 -10.793 4.985 1.00 60.44 234 GLU A CA 1
ATOM 1745 C C . GLU A 1 234 ? 15.942 -10.487 6.078 1.00 60.44 234 GLU A C 1
ATOM 1747 O O . GLU A 1 234 ? 15.675 -9.312 6.348 1.00 60.44 234 GLU A O 1
ATOM 1752 N N . ARG A 1 235 ? 15.423 -11.519 6.764 1.00 54.34 235 ARG A N 1
ATOM 1753 C CA . ARG A 1 235 ? 14.535 -11.380 7.936 1.00 54.34 235 ARG A CA 1
ATOM 1754 C C . ARG A 1 235 ? 15.232 -10.784 9.162 1.00 54.34 235 ARG A C 1
ATOM 1756 O O . ARG A 1 235 ? 14.579 -10.099 9.944 1.00 54.34 235 ARG A O 1
ATOM 1763 N N . ALA A 1 236 ? 16.533 -11.026 9.324 1.00 45.75 236 ALA A N 1
ATOM 1764 C CA . ALA A 1 236 ? 17.318 -10.556 10.468 1.00 45.75 236 ALA A CA 1
ATOM 1765 C C . ALA A 1 236 ? 17.832 -9.106 10.331 1.00 45.75 236 ALA A C 1
ATOM 1767 O O . ALA A 1 236 ? 18.314 -8.529 11.307 1.00 45.75 236 ALA A O 1
ATOM 1768 N N . ARG A 1 237 ? 17.749 -8.493 9.139 1.00 51.81 237 ARG A N 1
ATOM 1769 C CA . ARG A 1 237 ? 18.203 -7.110 8.916 1.00 51.81 237 ARG A CA 1
ATOM 1770 C C . ARG A 1 237 ? 17.216 -6.089 9.514 1.00 51.81 237 ARG A C 1
ATOM 1772 O O . ARG A 1 237 ? 16.036 -6.137 9.160 1.00 51.81 237 ARG A O 1
ATOM 1779 N N . PRO A 1 238 ? 17.678 -5.119 10.332 1.00 42.16 238 PRO A N 1
ATOM 1780 C CA . PRO A 1 238 ? 16.808 -4.100 10.917 1.00 42.16 238 PRO A CA 1
ATOM 1781 C C . PRO A 1 238 ? 16.107 -3.266 9.832 1.00 42.16 238 PRO A C 1
ATOM 1783 O O . PRO A 1 238 ? 16.681 -2.963 8.783 1.00 42.16 238 PRO A O 1
ATOM 1786 N N . ALA A 1 239 ? 14.839 -2.926 10.069 1.00 45.69 239 ALA A N 1
ATOM 1787 C CA . ALA A 1 239 ? 14.018 -2.170 9.128 1.00 45.69 239 ALA A CA 1
ATOM 1788 C C . ALA A 1 239 ? 14.546 -0.730 8.964 1.00 45.69 239 ALA A C 1
ATOM 1790 O O . ALA A 1 239 ? 14.740 -0.025 9.949 1.00 45.69 239 ALA A O 1
ATOM 1791 N N . LEU A 1 240 ? 14.775 -0.295 7.716 1.00 41.84 240 LEU A N 1
ATOM 1792 C CA . LEU A 1 240 ? 15.273 1.057 7.399 1.00 41.84 240 LEU A CA 1
ATOM 1793 C C . LEU A 1 240 ? 14.154 2.114 7.346 1.00 41.84 240 LEU A C 1
ATOM 1795 O O . LEU A 1 240 ? 14.402 3.305 7.491 1.00 41.84 240 LEU A O 1
ATOM 1799 N N . VAL A 1 241 ? 12.915 1.666 7.141 1.00 40.06 241 VAL A N 1
ATOM 1800 C CA . VAL A 1 241 ? 11.716 2.462 7.404 1.00 40.06 241 VAL A CA 1
ATOM 1801 C C . VAL A 1 241 ? 11.346 2.119 8.835 1.00 40.06 241 VAL A C 1
ATOM 1803 O O . VAL A 1 241 ? 11.182 0.930 9.126 1.00 40.06 241 VAL A O 1
ATOM 1806 N N . ALA A 1 242 ? 11.240 3.118 9.716 1.00 39.12 242 ALA A N 1
ATOM 1807 C CA . ALA A 1 242 ? 10.622 2.900 11.018 1.00 39.12 242 ALA A CA 1
ATOM 1808 C C . ALA A 1 242 ? 9.340 2.075 10.790 1.00 39.12 242 ALA A C 1
ATOM 1810 O O . ALA A 1 242 ? 8.632 2.340 9.805 1.00 39.12 242 ALA A O 1
ATOM 1811 N N . PRO A 1 243 ? 9.050 1.051 11.613 1.00 42.62 243 PRO A N 1
ATOM 1812 C CA . PRO A 1 243 ? 7.722 0.454 11.605 1.00 42.62 243 PRO A CA 1
ATOM 1813 C C . PRO A 1 243 ? 6.702 1.598 11.536 1.00 42.62 243 PRO A C 1
ATOM 1815 O O . PRO A 1 243 ? 6.928 2.631 12.173 1.00 42.62 243 PRO A O 1
ATOM 1818 N N . LEU A 1 244 ? 5.631 1.463 10.734 1.00 48.78 244 LEU A N 1
ATOM 1819 C CA . LEU A 1 244 ? 4.450 2.319 10.946 1.00 48.78 244 LEU A CA 1
ATOM 1820 C C . LEU A 1 244 ? 4.245 2.303 12.453 1.00 48.78 244 LEU A C 1
ATOM 1822 O O . LEU A 1 244 ? 4.213 1.190 12.979 1.00 48.78 244 LEU A O 1
ATOM 1826 N N . ALA A 1 245 ? 4.313 3.462 13.113 1.00 57.00 245 ALA A N 1
ATOM 1827 C CA . ALA A 1 245 ? 4.495 3.481 14.554 1.00 57.00 245 ALA A CA 1
ATOM 1828 C C . ALA A 1 245 ? 3.447 2.562 15.167 1.00 57.00 245 ALA A C 1
ATOM 1830 O O . ALA A 1 245 ? 2.250 2.751 14.973 1.00 57.00 245 ALA A O 1
ATOM 1831 N N . THR A 1 246 ? 3.922 1.473 15.756 1.00 68.12 246 THR A N 1
ATOM 1832 C CA . THR A 1 246 ? 3.031 0.493 16.340 1.00 68.12 246 THR A CA 1
ATOM 1833 C C . THR A 1 246 ? 2.628 1.066 17.668 1.00 68.12 246 THR A C 1
ATOM 1835 O O . THR A 1 246 ? 3.499 1.385 18.482 1.00 68.12 246 THR A O 1
ATOM 1838 N N . THR A 1 247 ? 1.335 1.184 17.887 1.00 81.06 247 THR A N 1
ATOM 1839 C CA . THR A 1 247 ? 0.837 1.527 19.202 1.00 81.06 247 THR A CA 1
ATOM 1840 C C . THR A 1 247 ? 1.182 0.380 20.147 1.00 81.06 247 THR A C 1
ATOM 1842 O O . THR A 1 247 ? 1.085 -0.794 19.775 1.00 81.06 247 THR A O 1
ATOM 1845 N N . SER A 1 248 ? 1.642 0.702 21.349 1.00 89.38 248 SER A N 1
ATOM 1846 C CA . SER A 1 248 ? 1.891 -0.255 22.426 1.00 89.38 248 SER A CA 1
ATOM 1847 C C . SER A 1 248 ? 0.740 -0.254 23.434 1.00 89.38 248 SER A C 1
ATOM 1849 O O . SER A 1 248 ? -0.086 0.655 23.447 1.00 89.38 248 SER A O 1
ATOM 1851 N N . ALA A 1 249 ? 0.693 -1.255 24.317 1.00 91.38 249 ALA A N 1
ATOM 1852 C CA . ALA A 1 249 ? -0.286 -1.275 25.403 1.00 91.38 249 ALA A CA 1
ATOM 1853 C C . ALA A 1 249 ? -0.165 -0.022 26.289 1.00 91.38 249 ALA A C 1
ATOM 1855 O O . ALA A 1 249 ? -1.180 0.554 26.665 1.00 91.38 249 ALA A O 1
ATOM 1856 N N . ASP A 1 250 ? 1.060 0.441 26.552 1.00 90.50 250 ASP A N 1
ATOM 1857 C CA . ASP A 1 250 ? 1.316 1.646 27.345 1.00 90.50 250 ASP A CA 1
ATOM 1858 C C . ASP A 1 250 ? 0.749 2.906 26.675 1.00 90.50 250 ASP A C 1
ATOM 1860 O O . ASP A 1 250 ? 0.180 3.752 27.358 1.00 90.50 250 ASP A O 1
ATOM 1864 N N . ASP A 1 251 ? 0.820 3.004 25.343 1.00 90.38 251 ASP A N 1
ATOM 1865 C CA . ASP A 1 251 ? 0.225 4.123 24.600 1.00 90.38 251 ASP A CA 1
ATOM 1866 C C . ASP A 1 251 ? -1.306 4.145 24.726 1.00 90.38 251 ASP A C 1
ATOM 1868 O O . ASP A 1 251 ? -1.907 5.211 24.865 1.00 90.38 251 ASP A O 1
ATOM 1872 N N . VAL A 1 252 ? -1.950 2.971 24.713 1.00 93.12 252 VAL A N 1
ATOM 1873 C CA . VAL A 1 252 ? -3.400 2.866 24.941 1.00 93.12 252 VAL A CA 1
ATOM 1874 C C . VAL A 1 252 ? -3.746 3.295 26.362 1.00 93.12 252 VAL A C 1
ATOM 1876 O O . VAL A 1 252 ? -4.709 4.027 26.569 1.00 93.12 252 VAL A O 1
ATOM 1879 N N . LEU A 1 253 ? -2.967 2.862 27.355 1.00 93.69 253 LEU A N 1
ATOM 1880 C CA . LEU A 1 253 ? -3.188 3.242 28.749 1.00 93.69 253 LEU A CA 1
ATOM 1881 C C . LEU A 1 253 ? -3.001 4.750 28.962 1.00 93.69 253 LEU A C 1
ATOM 1883 O O . LEU A 1 253 ? -3.821 5.350 29.652 1.00 93.69 253 LEU A O 1
ATOM 1887 N N . GLU A 1 254 ? -1.995 5.356 28.323 1.00 90.75 254 GLU A N 1
ATOM 1888 C CA . GLU A 1 254 ? -1.789 6.808 28.317 1.00 90.75 254 GLU A CA 1
ATOM 1889 C C . GLU A 1 254 ? -3.020 7.527 27.749 1.00 90.75 254 GLU A C 1
ATOM 1891 O O . GLU A 1 254 ? -3.536 8.439 28.391 1.00 90.75 254 GLU A O 1
ATOM 1896 N N . LEU A 1 255 ? -3.541 7.088 26.592 1.00 89.94 255 LEU A N 1
ATOM 1897 C CA . LEU A 1 255 ? -4.765 7.632 25.986 1.00 89.94 255 LEU A CA 1
ATOM 1898 C C . LEU A 1 255 ? -5.971 7.535 26.931 1.00 89.94 255 LEU A C 1
ATOM 1900 O O . LEU A 1 255 ? -6.740 8.489 27.066 1.00 89.94 255 LEU A O 1
ATOM 1904 N N . LEU A 1 256 ? -6.143 6.391 27.592 1.00 91.50 256 LEU A N 1
ATOM 1905 C CA . LEU A 1 256 ? -7.235 6.184 28.539 1.00 91.50 256 LEU A CA 1
ATOM 1906 C C . LEU A 1 256 ? -7.116 7.090 29.769 1.00 91.50 256 LEU A C 1
ATOM 1908 O O . LEU A 1 256 ? -8.142 7.529 30.285 1.00 91.50 256 LEU A O 1
ATOM 1912 N N . ASP A 1 257 ? -5.897 7.405 30.213 1.00 91.88 257 ASP A N 1
ATOM 1913 C CA . ASP A 1 257 ? -5.670 8.394 31.271 1.00 91.88 257 ASP A CA 1
ATOM 1914 C C . ASP A 1 257 ? -6.064 9.801 30.811 1.00 91.88 257 ASP A C 1
ATOM 1916 O O . ASP A 1 257 ? -6.773 10.497 31.535 1.00 91.88 257 ASP A O 1
ATOM 1920 N N . VAL A 1 258 ? -5.722 10.187 29.573 1.00 90.31 258 VAL A N 1
ATOM 1921 C CA . VAL A 1 258 ? -6.177 11.463 28.985 1.00 90.31 258 VAL A CA 1
ATOM 1922 C C . VAL A 1 258 ? -7.697 11.568 29.004 1.00 90.31 258 VAL A C 1
ATOM 1924 O O . VAL A 1 258 ? -8.253 12.579 29.429 1.00 90.31 258 VAL A O 1
ATOM 1927 N N . ALA A 1 259 ? -8.381 10.522 28.543 1.00 87.62 259 ALA A N 1
ATOM 1928 C CA . ALA A 1 259 ? -9.835 10.510 28.495 1.00 87.62 259 ALA A CA 1
ATOM 1929 C C . ALA A 1 259 ? -10.449 10.564 29.900 1.00 87.62 259 ALA A C 1
ATOM 1931 O O . ALA A 1 259 ? -11.390 11.328 30.126 1.00 87.62 259 ALA A O 1
ATOM 1932 N N . ALA A 1 260 ? -9.881 9.823 30.857 1.00 88.62 260 ALA A N 1
ATOM 1933 C CA . ALA A 1 260 ? -10.319 9.844 32.248 1.00 88.62 260 ALA A CA 1
ATOM 1934 C C . ALA A 1 260 ? -10.190 11.243 32.876 1.00 88.62 260 ALA A C 1
ATOM 1936 O O . ALA A 1 260 ? -11.128 11.686 33.542 1.00 88.62 260 ALA A O 1
ATOM 1937 N N . ASP A 1 261 ? -9.099 11.965 32.603 1.00 88.75 261 ASP A N 1
ATOM 1938 C CA . ASP A 1 261 ? -8.880 13.336 33.091 1.00 88.75 261 ASP A CA 1
ATOM 1939 C C . ASP A 1 261 ? -9.936 14.323 32.563 1.00 88.75 261 ASP A C 1
ATOM 1941 O O . ASP A 1 261 ? -10.316 15.269 33.253 1.00 88.75 261 ASP A O 1
ATOM 1945 N N . THR A 1 262 ? -10.450 14.094 31.349 1.00 88.00 262 THR A N 1
ATOM 1946 C CA . THR A 1 262 ? -11.521 14.917 30.754 1.00 88.00 262 THR A CA 1
ATOM 1947 C C . THR A 1 262 ? -12.927 14.541 31.232 1.00 88.00 262 THR A C 1
ATOM 1949 O O . THR A 1 262 ? -13.892 15.238 30.915 1.00 88.00 262 THR A O 1
ATOM 1952 N N . GLY A 1 263 ? -13.069 13.433 31.968 1.00 86.06 263 GLY A N 1
ATOM 1953 C CA . GLY A 1 263 ? -14.367 12.871 32.345 1.00 86.06 263 GLY A CA 1
ATOM 1954 C C . GLY A 1 263 ? -15.168 12.309 31.165 1.00 86.06 263 GLY A C 1
ATOM 1955 O O . GLY A 1 263 ? -16.367 12.073 31.309 1.00 86.06 263 GLY A O 1
ATOM 1956 N N . ALA A 1 264 ? -14.536 12.108 30.004 1.00 79.62 264 ALA A N 1
ATOM 1957 C CA . ALA A 1 264 ? -15.192 11.578 28.819 1.00 79.62 264 ALA A CA 1
ATOM 1958 C C . ALA A 1 264 ? -15.515 10.083 29.002 1.00 79.62 264 ALA A C 1
ATOM 1960 O O . ALA A 1 264 ? -14.603 9.283 29.242 1.00 79.62 264 ALA A O 1
ATOM 1961 N N . PRO A 1 265 ? -16.784 9.653 28.865 1.00 86.25 265 PRO A N 1
ATOM 1962 C CA . PRO A 1 265 ? -17.080 8.245 28.675 1.00 86.25 265 PRO A CA 1
ATOM 1963 C C . PRO A 1 265 ? -16.470 7.802 27.341 1.00 86.25 265 PRO A C 1
ATOM 1965 O O . PRO A 1 265 ? -16.703 8.412 26.299 1.00 86.25 265 PRO A O 1
ATOM 1968 N N . LEU A 1 266 ? -15.663 6.747 27.402 1.00 92.38 266 LEU A N 1
ATOM 1969 C CA . LEU A 1 266 ? -14.907 6.240 26.268 1.00 92.38 266 LEU A CA 1
ATOM 1970 C C . LEU A 1 266 ? -15.066 4.725 26.181 1.00 92.38 266 LEU A C 1
ATOM 1972 O O . LEU A 1 266 ? -14.953 4.017 27.189 1.00 92.38 266 LEU A O 1
ATOM 1976 N N . TRP A 1 267 ? -15.312 4.243 24.965 1.00 96.31 267 TRP A N 1
ATOM 1977 C CA . TRP A 1 267 ? -15.297 2.823 24.636 1.00 96.31 267 TRP A CA 1
ATOM 1978 C C . TRP A 1 267 ? -14.174 2.545 23.657 1.00 96.31 267 TRP A C 1
ATOM 1980 O O . TRP A 1 267 ? -14.115 3.137 22.585 1.00 96.31 267 TRP A O 1
ATOM 1990 N N . LEU A 1 268 ? -13.294 1.628 24.029 1.00 96.62 268 LEU A N 1
ATOM 1991 C CA . LEU A 1 268 ? -12.281 1.117 23.126 1.00 96.62 268 LEU A CA 1
ATOM 1992 C C . LEU A 1 268 ? -12.970 0.350 21.992 1.00 96.62 268 LEU A C 1
ATOM 1994 O O . LEU A 1 268 ? -13.855 -0.474 22.255 1.00 96.62 268 LEU A O 1
ATOM 1998 N N . ASN A 1 269 ? -12.545 0.604 20.760 1.00 94.25 269 ASN A N 1
ATOM 1999 C CA . ASN A 1 269 ? -13.018 -0.049 19.545 1.00 94.25 269 ASN A CA 1
ATOM 2000 C C . ASN A 1 269 ? -11.845 -0.719 18.796 1.00 94.25 269 ASN A C 1
ATOM 2002 O O . ASN A 1 269 ? -10.703 -0.705 19.268 1.00 94.25 269 ASN A O 1
ATOM 2006 N N . GLY A 1 270 ? -12.138 -1.357 17.661 1.00 90.94 270 GLY A N 1
ATOM 2007 C CA . GLY A 1 270 ? -11.124 -1.885 16.747 1.00 90.94 270 GLY A CA 1
ATOM 2008 C C . GLY A 1 270 ? -10.220 -2.964 17.356 1.00 90.94 270 GLY A C 1
ATOM 2009 O O . GLY A 1 270 ? -10.610 -3.702 18.269 1.00 90.94 270 GLY A O 1
ATOM 2010 N N . GLY A 1 271 ? -8.989 -3.061 16.848 1.00 91.00 271 GLY A N 1
ATOM 2011 C CA . GLY A 1 271 ? -8.051 -4.138 17.197 1.00 91.00 271 GLY A CA 1
ATOM 2012 C C . GLY A 1 271 ? -7.637 -4.149 18.674 1.00 91.00 271 GLY A C 1
ATOM 2013 O O . GLY A 1 271 ? -7.486 -5.211 19.280 1.00 91.00 271 GLY A O 1
ATOM 2014 N N . TRP A 1 272 ? -7.521 -2.976 19.301 1.00 95.25 272 TRP A N 1
ATOM 2015 C CA . TRP A 1 272 ? -7.212 -2.894 20.730 1.00 95.25 272 TRP A CA 1
ATOM 2016 C C . TRP A 1 272 ? -8.377 -3.321 21.621 1.00 95.25 272 TRP A C 1
ATOM 2018 O O . TRP A 1 272 ? -8.140 -3.892 22.686 1.00 95.25 272 TRP A O 1
ATOM 2028 N N . ALA A 1 273 ? -9.626 -3.102 21.200 1.00 96.50 273 ALA A N 1
ATOM 2029 C CA . ALA A 1 273 ? -10.791 -3.634 21.905 1.00 96.50 273 ALA A CA 1
ATOM 2030 C C . ALA A 1 273 ? -10.865 -5.159 21.822 1.00 96.50 273 ALA A C 1
ATOM 2032 O O . ALA A 1 273 ? -11.168 -5.810 22.822 1.00 96.50 273 ALA A O 1
ATOM 2033 N N . VAL A 1 274 ? -10.533 -5.727 20.659 1.00 95.56 274 VAL A N 1
ATOM 2034 C CA . VAL A 1 274 ? -10.412 -7.179 20.468 1.00 95.56 274 VAL A CA 1
ATOM 2035 C C . VAL A 1 274 ? -9.399 -7.746 21.461 1.00 95.56 274 VAL A C 1
ATOM 2037 O O . VAL A 1 274 ? -9.744 -8.603 22.273 1.00 95.56 274 VAL A O 1
ATOM 2040 N N . ASP A 1 275 ? -8.179 -7.210 21.477 1.00 95.75 275 ASP A N 1
ATOM 2041 C CA . ASP A 1 275 ? -7.114 -7.696 22.357 1.00 95.75 275 ASP A CA 1
ATOM 2042 C C . ASP A 1 275 ? -7.423 -7.496 23.841 1.00 95.75 275 ASP A C 1
ATOM 2044 O O . ASP A 1 275 ? -7.120 -8.365 24.663 1.00 95.75 275 ASP A O 1
ATOM 2048 N N . ALA A 1 276 ? -8.095 -6.399 24.193 1.00 97.00 276 ALA A N 1
ATOM 2049 C CA . ALA A 1 276 ? -8.577 -6.182 25.547 1.00 97.00 276 ALA A CA 1
ATOM 2050 C C . ALA A 1 276 ? -9.581 -7.263 25.975 1.00 97.00 276 ALA A C 1
ATOM 2052 O O . ALA A 1 276 ? -9.496 -7.791 27.084 1.00 97.00 276 ALA A O 1
ATOM 2053 N N . LEU A 1 277 ? -10.528 -7.619 25.108 1.00 96.88 277 LEU A N 1
ATOM 2054 C CA . LEU A 1 277 ? -11.538 -8.643 25.384 1.00 96.88 277 LEU A CA 1
ATOM 2055 C C . LEU A 1 277 ? -10.956 -10.066 25.399 1.00 96.88 277 LEU A C 1
ATOM 2057 O O . LEU A 1 277 ? -11.435 -10.930 26.140 1.00 96.88 277 LEU A O 1
ATOM 2061 N N . LEU A 1 278 ? -9.907 -10.312 24.614 1.00 95.12 278 LEU A N 1
ATOM 2062 C CA . LEU A 1 278 ? -9.151 -11.566 24.623 1.00 95.12 278 LEU A CA 1
ATOM 2063 C C . LEU A 1 278 ? -8.180 -11.657 25.814 1.00 95.12 278 LEU A C 1
ATOM 2065 O O . LEU A 1 278 ? -7.830 -12.762 26.233 1.00 95.12 278 LEU A O 1
ATOM 2069 N N . GLY A 1 279 ? -7.785 -10.516 26.385 1.00 93.56 279 GLY A N 1
ATOM 2070 C CA . GLY A 1 279 ? -6.857 -10.402 27.512 1.00 93.56 279 GLY A CA 1
ATOM 2071 C C . GLY A 1 279 ? -5.380 -10.533 27.126 1.00 93.56 279 GLY A C 1
ATOM 2072 O O . GLY A 1 279 ? -4.532 -10.692 28.005 1.00 93.56 279 GLY A O 1
ATOM 2073 N N . ALA A 1 280 ? -5.059 -10.499 25.833 1.00 91.62 280 ALA A N 1
ATOM 2074 C CA . ALA A 1 280 ? -3.697 -10.591 25.318 1.00 91.62 280 ALA A CA 1
ATOM 2075 C C . ALA A 1 280 ? -3.591 -9.894 23.961 1.00 91.62 280 ALA A C 1
ATOM 2077 O O . ALA A 1 280 ? -4.531 -9.939 23.174 1.00 91.62 280 ALA A O 1
ATOM 2078 N N . GLN A 1 281 ? -2.424 -9.309 23.677 1.00 91.31 281 GLN A N 1
ATOM 2079 C CA . GLN A 1 281 ? -2.163 -8.717 22.371 1.00 91.31 281 GLN A CA 1
ATOM 2080 C C . GLN A 1 281 ? -1.963 -9.816 21.319 1.00 91.31 281 GLN A C 1
ATOM 2082 O O . GLN A 1 281 ? -1.026 -10.614 21.432 1.00 91.31 281 GLN A O 1
ATOM 2087 N N . THR A 1 282 ? -2.826 -9.872 20.308 1.00 86.50 282 THR A N 1
ATOM 2088 C CA . THR A 1 282 ? -2.825 -10.947 19.305 1.00 86.50 282 THR A CA 1
ATOM 2089 C C . THR A 1 282 ? -2.143 -10.546 17.997 1.00 86.50 282 THR A C 1
ATOM 2091 O O . THR A 1 282 ? -1.607 -11.408 17.297 1.00 86.50 282 THR A O 1
ATOM 2094 N N . ARG A 1 283 ? -2.059 -9.241 17.703 1.00 83.69 283 ARG A N 1
ATOM 2095 C CA . ARG A 1 283 ? -1.317 -8.683 16.559 1.00 83.69 283 ARG A CA 1
ATOM 2096 C C . ARG A 1 283 ? -0.758 -7.286 16.848 1.00 83.69 283 ARG A C 1
ATOM 2098 O O . ARG A 1 283 ? -1.003 -6.696 17.896 1.00 83.69 283 ARG A O 1
ATOM 2105 N N . GLN A 1 284 ? 0.038 -6.755 15.920 1.00 82.62 284 GLN A N 1
ATOM 2106 C CA . GLN A 1 284 ? 0.458 -5.350 15.973 1.00 82.62 284 GLN A CA 1
ATOM 2107 C C . GLN A 1 284 ? -0.684 -4.437 15.511 1.00 82.62 284 GLN A C 1
ATOM 2109 O O . GLN A 1 284 ? -1.362 -4.744 14.528 1.00 82.62 284 GLN A O 1
ATOM 2114 N N . HIS A 1 285 ? -0.840 -3.303 16.194 1.00 84.50 285 HIS A N 1
ATOM 2115 C CA . HIS A 1 285 ? -1.839 -2.272 15.899 1.00 84.50 285 HIS A CA 1
ATOM 2116 C C . HIS A 1 285 ? -1.138 -0.968 15.525 1.00 84.50 285 HIS A C 1
ATOM 2118 O O . HIS A 1 285 ? -0.086 -0.656 16.088 1.00 84.50 285 HIS A O 1
ATOM 2124 N N . GLY A 1 286 ? -1.679 -0.238 14.550 1.00 80.88 286 GLY A N 1
ATOM 2125 C CA . GLY A 1 286 ? -1.102 1.029 14.074 1.00 80.88 286 GLY A CA 1
ATOM 2126 C C . GLY A 1 286 ? -1.753 2.277 14.677 1.00 80.88 286 GLY A C 1
ATOM 2127 O O . GLY A 1 286 ? -1.253 3.383 14.487 1.00 80.88 286 GLY A O 1
ATOM 2128 N N . ASP A 1 287 ? -2.868 2.089 15.370 1.00 88.88 287 ASP A N 1
ATOM 2129 C CA . ASP A 1 287 ? -3.800 3.099 15.849 1.00 88.88 287 ASP A CA 1
ATOM 2130 C C . ASP A 1 287 ? -4.515 2.618 17.119 1.00 88.88 287 ASP A C 1
ATOM 2132 O O . ASP A 1 287 ? -4.339 1.475 17.548 1.00 88.88 287 ASP A O 1
ATOM 2136 N N . VAL A 1 288 ? -5.258 3.524 17.758 1.00 93.25 288 VAL A N 1
ATOM 2137 C CA . VAL A 1 288 ? -6.254 3.212 18.789 1.00 93.25 288 VAL A CA 1
ATOM 2138 C C . VAL A 1 288 ? -7.589 3.796 18.369 1.00 93.25 288 VAL A C 1
ATOM 2140 O O . VAL A 1 288 ? -7.714 5.015 18.283 1.00 93.25 288 VAL A O 1
ATOM 2143 N N . ASP A 1 289 ? -8.580 2.938 18.169 1.00 94.19 289 ASP A N 1
ATOM 2144 C CA . ASP A 1 289 ? -9.943 3.357 17.864 1.00 94.19 289 ASP A CA 1
ATOM 2145 C C . ASP A 1 289 ? -10.730 3.541 19.160 1.00 94.19 289 ASP A C 1
ATOM 2147 O O . ASP A 1 289 ? -10.752 2.666 20.036 1.00 94.19 289 ASP A O 1
ATOM 2151 N N . VAL A 1 290 ? -11.393 4.684 19.298 1.00 95.44 290 VAL A N 1
ATOM 2152 C CA . VAL A 1 290 ? -12.216 4.998 20.467 1.00 95.44 290 VAL A CA 1
ATOM 2153 C C . VAL A 1 290 ? -13.542 5.605 20.046 1.00 95.44 290 VAL A C 1
ATOM 2155 O O . VAL A 1 290 ? -13.600 6.417 19.131 1.00 95.44 290 VAL A O 1
ATOM 2158 N N . VAL A 1 291 ? -14.612 5.237 20.745 1.00 96.00 291 VAL A N 1
ATOM 2159 C CA . VAL A 1 291 ? -15.935 5.848 20.591 1.00 96.00 291 VAL A CA 1
ATOM 2160 C C . VAL A 1 291 ? -16.176 6.798 21.755 1.00 96.00 291 VAL A C 1
ATOM 2162 O O . VAL A 1 291 ? -15.981 6.413 22.913 1.00 96.00 291 VAL A O 1
ATOM 2165 N N . VAL A 1 292 ? -16.586 8.032 21.455 1.00 95.69 292 VAL A N 1
ATOM 2166 C CA . VAL A 1 292 ? -16.782 9.106 22.441 1.00 95.69 292 VAL A CA 1
ATOM 2167 C C . VAL A 1 292 ? -18.032 9.924 22.091 1.00 95.69 292 VAL A C 1
ATOM 2169 O O . VAL A 1 292 ? -18.237 10.234 20.916 1.00 95.69 292 VAL A O 1
ATOM 2172 N N . PRO A 1 293 ? -18.868 10.319 23.069 1.00 95.38 293 PRO A N 1
ATOM 2173 C CA . PRO A 1 293 ? -20.008 11.182 22.790 1.00 95.38 293 PRO A CA 1
ATOM 2174 C C . PRO A 1 293 ? -19.592 12.580 22.325 1.00 95.38 293 PRO A C 1
ATOM 2176 O O . PRO A 1 293 ? -18.563 13.118 22.752 1.00 95.38 293 PRO A O 1
ATOM 2179 N N . VAL A 1 294 ? -20.403 13.183 21.458 1.00 94.31 294 VAL A N 1
ATOM 2180 C CA . VAL A 1 294 ? -20.132 14.473 20.806 1.00 94.31 294 VAL A CA 1
ATOM 2181 C C . VAL A 1 294 ? -19.830 15.602 21.789 1.00 94.31 294 VAL A C 1
ATOM 2183 O O . VAL A 1 294 ? -18.931 16.409 21.547 1.00 94.31 294 VAL A O 1
ATOM 2186 N N . GLU A 1 295 ? -20.492 15.622 22.942 1.00 93.50 295 GLU A N 1
ATOM 2187 C CA . GLU A 1 295 ? -20.295 16.613 23.997 1.00 93.50 295 GLU A CA 1
ATOM 2188 C C . GLU A 1 295 ? -18.919 16.516 24.684 1.00 93.50 295 GLU A C 1
ATOM 2190 O O . GLU A 1 295 ? -18.452 17.492 25.273 1.00 93.50 295 GLU A O 1
ATOM 2195 N N . HIS A 1 296 ? -18.240 15.371 24.569 1.00 94.56 296 HIS A N 1
ATOM 2196 C CA . HIS A 1 296 ? -16.926 15.115 25.162 1.00 94.56 296 HIS A CA 1
ATOM 2197 C C . HIS A 1 296 ? -15.777 15.131 24.143 1.00 94.56 296 HIS A C 1
ATOM 2199 O O . HIS A 1 296 ? -14.620 15.333 24.527 1.00 94.56 296 HIS A O 1
ATOM 2205 N N . ALA A 1 297 ? -16.073 14.966 22.851 1.00 92.81 297 ALA A N 1
ATOM 2206 C CA . ALA A 1 297 ? -15.068 14.854 21.794 1.00 92.81 297 ALA A CA 1
ATOM 2207 C C . ALA A 1 297 ? -14.110 16.058 21.748 1.00 92.81 297 ALA A C 1
ATOM 2209 O O . ALA A 1 297 ? -12.893 15.885 21.695 1.00 92.81 297 ALA A O 1
ATOM 2210 N N . ALA A 1 298 ? -14.635 17.285 21.844 1.00 91.94 298 ALA A N 1
ATOM 2211 C CA . ALA A 1 298 ? -13.811 18.496 21.814 1.00 91.94 298 ALA A CA 1
ATOM 2212 C C . ALA A 1 298 ? -12.818 18.564 22.989 1.00 91.94 298 ALA A C 1
ATOM 2214 O O . ALA A 1 298 ? -11.659 18.931 22.798 1.00 91.94 298 ALA A O 1
ATOM 2215 N N . GLY A 1 299 ? -13.255 18.175 24.193 1.00 93.56 299 GLY A N 1
ATOM 2216 C CA . GLY A 1 299 ? -12.400 18.142 25.381 1.00 93.56 299 GLY A CA 1
ATOM 2217 C C . GLY A 1 299 ? -11.268 17.124 25.246 1.00 93.56 299 GLY A C 1
ATOM 2218 O O . GLY A 1 299 ? -10.114 17.449 25.522 1.00 93.56 299 GLY A O 1
ATOM 2219 N N . LEU A 1 300 ? -11.581 15.927 24.740 1.00 94.12 300 LEU A N 1
ATOM 2220 C CA . LEU A 1 300 ? -10.582 14.891 24.477 1.00 94.12 300 LEU A CA 1
ATOM 2221 C C . LEU A 1 300 ? -9.550 15.341 23.434 1.00 94.12 300 LEU A C 1
ATOM 2223 O O . LEU A 1 300 ? -8.351 15.176 23.650 1.00 94.12 300 LEU A O 1
ATOM 2227 N N . VAL A 1 301 ? -9.993 15.950 22.330 1.00 92.50 301 VAL A N 1
ATOM 2228 C CA . VAL A 1 301 ? -9.096 16.452 21.275 1.00 92.50 301 VAL A CA 1
ATOM 2229 C C . VAL A 1 301 ? -8.138 17.513 21.820 1.00 92.50 301 VAL A C 1
ATOM 2231 O O . VAL A 1 301 ? -6.947 17.463 21.520 1.00 92.50 301 VAL A O 1
ATOM 2234 N N . VAL A 1 302 ? -8.622 18.444 22.650 1.00 93.69 302 VAL A N 1
ATOM 2235 C CA . VAL A 1 302 ? -7.766 19.453 23.298 1.00 93.69 302 VAL A CA 1
ATOM 2236 C C . VAL A 1 302 ? -6.745 18.791 24.225 1.00 93.69 302 VAL A C 1
ATOM 2238 O O . VAL A 1 302 ? -5.554 19.083 24.128 1.00 93.69 302 VAL A O 1
ATOM 2241 N N . ALA A 1 303 ? -7.177 17.851 25.066 1.00 93.88 303 ALA A N 1
ATOM 2242 C CA . ALA A 1 303 ? -6.294 17.160 26.004 1.00 93.88 303 ALA A CA 1
ATOM 2243 C C . ALA A 1 303 ? -5.230 16.290 25.302 1.00 93.88 303 ALA A C 1
ATOM 2245 O O . ALA A 1 303 ? -4.109 16.135 25.800 1.00 93.88 303 ALA A O 1
ATOM 2246 N N . LEU A 1 304 ? -5.557 15.738 24.129 1.00 92.38 304 LEU A N 1
ATOM 2247 C CA . LEU A 1 304 ? -4.605 15.039 23.265 1.00 92.38 304 LEU A CA 1
ATOM 2248 C C . LEU A 1 304 ? -3.657 16.012 22.557 1.00 92.38 304 LEU A C 1
ATOM 2250 O O . LEU A 1 304 ? -2.463 15.724 22.442 1.00 92.38 304 LEU A O 1
ATOM 2254 N N . ALA A 1 305 ? -4.139 17.185 22.147 1.00 91.75 305 ALA A N 1
ATOM 2255 C CA . ALA A 1 305 ? -3.300 18.218 21.548 1.00 91.75 305 ALA A CA 1
ATOM 2256 C C . ALA A 1 305 ? -2.213 18.727 22.505 1.00 91.75 305 ALA A C 1
ATO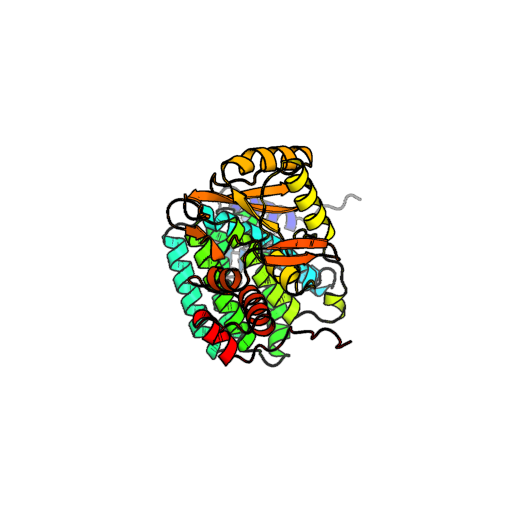M 2258 O O . ALA A 1 305 ? -1.063 18.900 22.099 1.00 91.75 305 ALA A O 1
ATOM 2259 N N . GLU A 1 306 ? -2.526 18.862 23.795 1.00 92.44 306 GLU A N 1
ATOM 2260 C CA . GLU A 1 306 ? -1.546 19.189 24.843 1.00 92.44 306 GLU A CA 1
ATOM 2261 C C . GLU A 1 306 ? -0.438 18.130 24.988 1.00 92.44 306 GLU A C 1
ATOM 2263 O O . GLU A 1 306 ? 0.666 18.436 25.440 1.00 92.44 306 GLU A O 1
ATOM 2268 N N . ARG A 1 307 ? -0.702 16.893 24.550 1.00 88.56 307 ARG A N 1
ATOM 2269 C CA . ARG A 1 307 ? 0.252 15.772 24.526 1.00 88.56 307 ARG A CA 1
ATOM 2270 C C . ARG A 1 307 ? 0.954 15.606 23.174 1.00 88.56 307 ARG A C 1
ATOM 2272 O O . ARG A 1 307 ? 1.695 14.646 22.974 1.00 88.56 307 ARG A O 1
ATOM 2279 N N . GLY A 1 308 ? 0.769 16.559 22.261 1.00 88.25 308 GLY A N 1
ATOM 2280 C CA . GLY A 1 308 ? 1.451 16.607 20.970 1.00 88.25 308 GLY A CA 1
ATOM 2281 C C . GLY A 1 308 ? 0.739 15.871 19.838 1.00 88.25 308 GLY A C 1
ATOM 2282 O O . GLY A 1 308 ? 1.324 15.733 18.763 1.00 88.25 308 GLY A O 1
ATOM 2283 N N . TYR A 1 309 ? -0.501 15.420 20.044 1.00 90.50 309 TYR A N 1
ATOM 2284 C CA . TYR A 1 309 ? -1.334 14.929 18.951 1.00 90.50 309 TYR A CA 1
ATOM 2285 C C . TYR A 1 309 ? -1.878 16.097 18.119 1.00 90.50 309 TYR A C 1
ATOM 2287 O O . TYR A 1 309 ? -2.214 17.159 18.632 1.00 90.50 309 TYR A O 1
ATOM 2295 N N . ALA A 1 310 ? -2.004 15.903 16.816 1.00 88.31 310 ALA A N 1
ATOM 2296 C CA . ALA A 1 310 ? -2.611 16.860 15.906 1.00 88.31 310 ALA A CA 1
ATOM 2297 C C . ALA A 1 310 ? -3.579 16.145 14.967 1.00 88.31 310 ALA A C 1
ATOM 2299 O O . ALA A 1 310 ? -3.351 14.996 14.582 1.00 88.31 310 ALA A O 1
ATOM 2300 N N . ALA A 1 311 ? -4.648 16.837 14.575 1.00 85.81 311 ALA A N 1
ATOM 2301 C CA . ALA A 1 311 ? -5.577 16.324 13.579 1.00 85.81 311 ALA A CA 1
ATOM 2302 C C . ALA A 1 311 ? -4.866 16.081 12.247 1.00 85.81 311 ALA A C 1
ATOM 2304 O O . ALA A 1 311 ? -4.121 16.933 11.750 1.00 85.81 311 ALA A O 1
ATOM 2305 N N . ARG A 1 312 ? -5.105 14.905 11.667 1.00 81.25 312 ARG A N 1
ATOM 2306 C CA . ARG A 1 312 ? -4.590 14.557 10.348 1.00 81.25 312 ARG A CA 1
ATOM 2307 C C . ARG A 1 312 ? -5.394 15.265 9.251 1.00 81.25 312 ARG A C 1
ATOM 2309 O O . ARG A 1 312 ? -6.585 15.538 9.428 1.00 81.25 312 ARG A O 1
ATOM 2316 N N . PRO A 1 313 ? -4.773 15.573 8.097 1.00 64.12 313 PRO A N 1
ATOM 2317 C CA . PRO A 1 313 ? -5.487 16.158 6.968 1.00 64.12 313 PRO A CA 1
ATOM 2318 C C . PRO A 1 313 ? -6.654 15.270 6.518 1.00 64.12 313 PRO A C 1
ATOM 2320 O O . PRO A 1 313 ? -6.450 14.109 6.186 1.00 64.12 313 PRO A O 1
ATOM 2323 N N . GLY A 1 314 ? -7.864 15.831 6.448 1.00 64.94 314 GLY A N 1
ATOM 2324 C CA . GLY A 1 314 ? -9.066 15.096 6.033 1.00 64.94 314 GLY A CA 1
ATOM 2325 C C . GLY A 1 314 ? -9.905 14.515 7.176 1.00 64.94 314 GLY A C 1
ATOM 2326 O O . GLY A 1 314 ? -10.926 13.893 6.887 1.00 64.94 314 GLY A O 1
ATOM 2327 N N . ALA A 1 315 ? -9.526 14.749 8.439 1.00 70.06 315 ALA A N 1
ATOM 2328 C CA . ALA A 1 315 ? -10.370 14.441 9.593 1.00 70.06 315 ALA A CA 1
ATOM 2329 C C . ALA A 1 315 ? -11.758 15.099 9.461 1.00 70.06 315 ALA A C 1
ATOM 2331 O O . ALA A 1 315 ? -11.872 16.261 9.054 1.00 70.06 315 ALA A O 1
ATOM 2332 N N . ARG A 1 316 ? -12.807 14.343 9.796 1.00 72.94 316 ARG A N 1
ATOM 2333 C CA . ARG A 1 316 ? -14.206 14.793 9.773 1.00 72.94 316 ARG A CA 1
ATOM 2334 C C . ARG A 1 316 ? -14.677 15.076 11.196 1.00 72.94 316 ARG A C 1
ATOM 2336 O O . ARG A 1 316 ? -14.031 14.657 12.148 1.00 72.94 316 ARG A O 1
ATOM 2343 N N . ALA A 1 317 ? -15.788 15.791 11.348 1.00 78.81 317 ALA A N 1
ATOM 2344 C CA . ALA A 1 317 ? -16.319 16.099 12.679 1.00 78.81 317 ALA A CA 1
ATOM 2345 C C . ALA A 1 317 ? -16.791 14.829 13.404 1.00 78.81 317 ALA A C 1
ATOM 2347 O O . ALA A 1 317 ? -16.635 14.712 14.614 1.00 78.81 317 ALA A O 1
ATOM 2348 N N . GLU A 1 318 ? -17.332 13.882 12.642 1.00 81.31 318 GLU A N 1
ATOM 2349 C CA . GLU A 1 318 ? -17.789 12.581 13.107 1.00 81.31 318 GLU A CA 1
ATOM 2350 C C . GLU A 1 318 ? -16.640 11.579 13.307 1.00 81.31 318 GLU A C 1
ATOM 2352 O O . GLU A 1 318 ? -16.731 10.763 14.215 1.00 81.31 318 GLU A O 1
ATOM 2357 N N . ASN A 1 319 ? -15.550 11.667 12.530 1.00 84.31 319 ASN A N 1
ATOM 2358 C CA . ASN A 1 319 ? -14.386 10.775 12.629 1.00 84.31 319 ASN A CA 1
ATOM 2359 C C . ASN A 1 319 ? -13.074 11.572 12.667 1.00 84.31 319 ASN A C 1
ATOM 2361 O O . ASN A 1 319 ? -12.571 12.030 11.628 1.00 84.31 319 ASN A O 1
ATOM 2365 N N . ILE A 1 320 ? -12.545 11.779 13.875 1.00 87.88 320 ILE A N 1
ATOM 2366 C CA . ILE A 1 320 ? -11.392 12.647 14.119 1.00 87.88 320 ILE A CA 1
ATOM 2367 C C . ILE A 1 320 ? -10.137 11.790 14.271 1.00 87.88 320 ILE A C 1
ATOM 2369 O O . ILE A 1 320 ? -9.844 11.272 15.346 1.00 87.88 320 ILE A O 1
ATOM 2373 N N . VAL A 1 321 ? -9.341 11.727 13.204 1.00 86.62 321 VAL A N 1
ATOM 2374 C CA . VAL A 1 321 ? -8.053 11.029 13.224 1.00 86.62 321 VAL A CA 1
ATOM 2375 C C . VAL A 1 321 ? -6.957 11.970 13.717 1.00 86.62 321 VAL A C 1
ATOM 2377 O O . VAL A 1 321 ? -6.647 12.984 13.081 1.00 86.62 321 VAL A O 1
ATOM 2380 N N . LEU A 1 322 ? -6.332 11.618 14.834 1.00 89.69 322 LEU A N 1
ATOM 2381 C CA . LEU A 1 322 ? -5.226 12.346 15.444 1.00 89.69 322 LEU A CA 1
ATOM 2382 C C . LEU A 1 322 ? -3.920 11.561 15.287 1.00 89.69 322 LEU A C 1
ATOM 2384 O O . LEU A 1 322 ? -3.907 10.332 15.290 1.00 89.69 322 LEU A O 1
ATOM 2388 N N . GLY A 1 323 ? -2.789 12.254 15.177 1.00 87.94 323 GLY A N 1
ATOM 2389 C CA . GLY A 1 323 ? -1.480 11.613 15.259 1.00 87.94 323 GLY A CA 1
ATOM 2390 C C . GLY A 1 323 ? -0.401 12.504 15.847 1.00 87.94 323 GLY A C 1
ATOM 2391 O O . GLY A 1 323 ? -0.548 13.722 15.868 1.00 87.94 323 GLY A O 1
ATOM 2392 N N . ASP A 1 324 ? 0.680 11.896 16.323 1.00 82.69 324 ASP A N 1
ATOM 2393 C CA . ASP A 1 324 ? 1.793 12.607 16.954 1.00 82.69 324 ASP A CA 1
ATOM 2394 C C . ASP A 1 324 ? 3.114 12.457 16.163 1.00 82.69 324 ASP A C 1
ATOM 2396 O O . ASP A 1 324 ? 3.211 11.644 15.236 1.00 82.69 324 ASP A O 1
ATOM 2400 N N . PRO A 1 325 ? 4.175 13.212 16.509 1.00 74.94 325 PRO A N 1
ATOM 2401 C CA . PRO A 1 325 ? 5.482 13.092 15.855 1.00 74.94 325 PRO A CA 1
ATOM 2402 C C . PRO A 1 325 ? 6.182 11.738 16.042 1.00 74.94 325 PRO A C 1
ATOM 2404 O O . PRO A 1 325 ? 7.142 11.450 15.328 1.00 74.94 325 PRO A O 1
ATOM 2407 N N . ARG A 1 326 ? 5.737 10.907 16.996 1.00 73.50 326 ARG A N 1
ATOM 2408 C CA . ARG A 1 326 ? 6.222 9.528 17.178 1.00 73.50 326 ARG A CA 1
ATOM 2409 C C . ARG A 1 326 ? 5.524 8.558 16.222 1.00 73.50 326 ARG A C 1
ATOM 2411 O O . ARG A 1 326 ? 5.926 7.403 16.141 1.00 73.50 326 ARG A O 1
ATOM 2418 N N . GLY A 1 327 ? 4.531 9.044 15.475 1.00 71.50 327 GLY A N 1
ATOM 2419 C CA . GLY A 1 327 ? 3.746 8.317 14.488 1.00 71.50 327 GLY A CA 1
ATOM 2420 C C . GLY A 1 327 ? 2.524 7.612 15.071 1.00 71.50 327 GLY A C 1
ATOM 2421 O O . GLY A 1 327 ? 1.826 6.944 14.305 1.00 71.50 327 GLY A O 1
ATOM 2422 N N . ARG A 1 328 ? 2.255 7.757 16.378 1.00 84.31 328 ARG A N 1
ATOM 2423 C CA . ARG A 1 328 ? 1.079 7.170 17.032 1.00 84.31 328 ARG A CA 1
ATOM 2424 C C . ARG A 1 328 ? -0.182 7.761 16.417 1.00 84.31 328 ARG A C 1
ATOM 2426 O O . ARG A 1 328 ? -0.175 8.910 15.963 1.00 84.31 328 ARG A O 1
ATOM 2433 N N . ALA A 1 329 ? -1.248 6.975 16.376 1.00 87.25 329 ALA A N 1
ATOM 2434 C CA . ALA A 1 329 ? -2.520 7.372 15.795 1.00 87.25 329 ALA A CA 1
ATOM 2435 C C . ALA A 1 329 ? -3.667 7.036 16.746 1.00 87.25 329 ALA A C 1
ATOM 2437 O O . ALA A 1 329 ? -3.652 5.988 17.386 1.00 87.25 329 ALA A O 1
ATOM 2438 N N . VAL A 1 330 ? -4.650 7.926 16.824 1.00 91.88 330 VAL A N 1
ATOM 2439 C CA . VAL A 1 330 ? -5.900 7.704 17.554 1.00 91.88 330 VAL A CA 1
ATOM 2440 C C . VAL A 1 330 ? -7.035 8.070 16.612 1.00 91.88 330 VAL A C 1
ATOM 2442 O O . VAL A 1 330 ? -7.040 9.194 16.105 1.00 91.88 330 VAL A O 1
ATOM 2445 N N . ASP A 1 331 ? -7.955 7.142 16.367 1.00 91.56 331 ASP A N 1
ATOM 2446 C CA . ASP A 1 331 ? -9.187 7.421 15.634 1.00 91.56 331 ASP A CA 1
ATOM 2447 C C . ASP A 1 331 ? -10.336 7.613 16.627 1.00 91.56 331 ASP A C 1
ATOM 2449 O O . ASP A 1 331 ? -10.653 6.728 17.427 1.00 91.56 331 ASP A O 1
ATOM 2453 N N . VAL A 1 332 ? -10.907 8.816 16.641 1.00 93.81 332 VAL A N 1
ATOM 2454 C CA . VAL A 1 332 ? -11.990 9.186 17.551 1.00 93.81 332 VAL A CA 1
ATOM 2455 C C . VAL A 1 332 ? -13.300 9.180 16.774 1.00 93.81 332 VAL A C 1
ATOM 2457 O O . VAL A 1 332 ? -13.634 10.146 16.082 1.00 93.81 332 VAL A O 1
ATOM 2460 N N . HIS A 1 333 ? -14.065 8.107 16.955 1.00 92.88 333 HIS A N 1
ATOM 2461 C CA . HIS A 1 333 ? -15.429 7.974 16.467 1.00 92.88 333 HIS A CA 1
ATOM 2462 C C . HIS A 1 333 ? -16.368 8.756 17.382 1.00 92.88 333 HIS A C 1
ATOM 2464 O O . HIS A 1 333 ? -16.649 8.368 18.522 1.00 92.88 333 HIS A O 1
ATOM 2470 N N . VAL A 1 334 ? -16.861 9.878 16.881 1.00 93.44 334 VAL A N 1
ATOM 2471 C CA . VAL A 1 334 ? -17.782 10.744 17.607 1.00 93.44 334 VAL A CA 1
ATOM 2472 C C . VAL A 1 334 ? -19.210 10.256 17.391 1.00 93.44 334 VAL A C 1
ATOM 2474 O O . VAL A 1 334 ? -19.610 9.994 16.254 1.00 93.44 334 VAL A O 1
ATOM 2477 N N . VAL A 1 335 ? -19.974 10.133 18.479 1.00 93.69 335 VAL A N 1
ATOM 2478 C CA . VAL A 1 335 ? -21.381 9.705 18.441 1.00 93.69 335 VAL A CA 1
ATOM 2479 C C . VAL A 1 335 ? -22.312 10.694 19.137 1.00 93.69 335 VAL A C 1
ATOM 2481 O O . VAL A 1 335 ? -22.000 11.205 20.209 1.00 93.69 335 VAL A O 1
ATOM 2484 N N . GLU A 1 336 ? -23.486 10.938 18.563 1.00 94.00 336 GLU A N 1
ATOM 2485 C CA . GLU A 1 336 ? -24.581 11.646 19.234 1.00 94.00 336 GLU A CA 1
ATOM 2486 C C . GLU A 1 336 ? -25.513 10.622 19.892 1.00 94.00 336 GLU A C 1
ATOM 2488 O O . GLU A 1 336 ? -26.109 9.791 19.205 1.00 94.00 336 GLU A O 1
ATOM 2493 N N . LEU A 1 337 ? -25.596 10.628 21.226 1.00 94.62 337 LEU A N 1
ATOM 2494 C CA . LEU A 1 337 ? -26.427 9.675 21.963 1.00 94.62 337 LEU A CA 1
ATOM 2495 C C . LEU A 1 337 ? -27.901 10.097 21.936 1.00 94.62 337 LEU A C 1
ATOM 2497 O O . LEU A 1 337 ? -28.242 11.212 22.329 1.00 94.62 337 LEU A O 1
ATOM 2501 N N . ASP A 1 338 ? -28.779 9.183 21.526 1.00 92.69 338 ASP A N 1
ATOM 2502 C CA . ASP A 1 338 ? -30.228 9.363 21.610 1.00 92.69 338 ASP A CA 1
ATOM 2503 C C . ASP A 1 338 ? -30.792 8.986 22.997 1.00 92.69 338 ASP A C 1
ATOM 2505 O O . ASP A 1 338 ? -30.097 8.470 23.877 1.00 92.69 338 ASP A O 1
ATOM 2509 N N . GLU A 1 339 ? -32.090 9.224 23.202 1.00 93.12 339 GLU A N 1
ATOM 2510 C CA . GLU A 1 339 ? -32.794 8.922 24.461 1.00 93.12 339 GLU A CA 1
ATOM 2511 C C . GLU A 1 339 ? -32.824 7.424 24.827 1.00 93.12 339 GLU A C 1
ATOM 2513 O O . GLU A 1 339 ? -33.063 7.070 25.983 1.00 93.12 339 GLU A O 1
ATOM 2518 N N . HIS A 1 340 ? -32.562 6.543 23.858 1.00 92.12 340 HIS A N 1
ATOM 2519 C CA . HIS A 1 340 ? -32.489 5.095 24.036 1.00 92.12 340 HIS A CA 1
ATOM 2520 C C . HIS A 1 340 ? -31.047 4.612 24.263 1.00 92.12 340 HIS A C 1
ATOM 2522 O O . HIS A 1 340 ? -30.828 3.419 24.485 1.00 92.12 340 HIS A O 1
ATOM 2528 N N . GLY A 1 341 ? -30.068 5.522 24.230 1.00 91.00 341 GLY A N 1
ATOM 2529 C CA . GLY A 1 341 ? -28.647 5.239 24.391 1.00 91.00 341 GLY A CA 1
ATOM 2530 C C . GLY A 1 341 ? -27.953 4.736 23.125 1.00 91.00 341 GLY A C 1
ATOM 2531 O O . GLY A 1 341 ? -26.830 4.243 23.228 1.00 91.00 341 GLY A O 1
ATOM 2532 N N . ASN A 1 342 ? -28.585 4.819 21.947 1.00 91.56 342 ASN A N 1
ATOM 2533 C CA . ASN A 1 342 ? -27.886 4.546 20.691 1.00 91.56 342 ASN A CA 1
ATOM 2534 C C . ASN A 1 342 ? -27.035 5.759 20.311 1.00 91.56 342 ASN A C 1
ATOM 2536 O O . ASN A 1 342 ? -27.497 6.892 20.403 1.00 91.56 342 ASN A O 1
ATOM 2540 N N . GLY A 1 343 ? -25.809 5.521 19.860 1.00 92.81 343 GLY A N 1
ATOM 2541 C CA . GLY A 1 343 ? -24.915 6.549 19.347 1.00 92.81 343 GLY A CA 1
ATOM 2542 C C . GLY A 1 343 ? -24.993 6.661 17.832 1.00 92.81 343 GLY A C 1
ATOM 2543 O O . GLY A 1 343 ? -24.698 5.701 17.128 1.00 92.81 343 GLY A O 1
ATOM 2544 N N . TRP A 1 344 ? -25.347 7.830 17.319 1.00 85.25 344 TRP A N 1
ATOM 2545 C CA . TRP A 1 344 ? -25.348 8.124 15.888 1.00 85.25 344 TRP A CA 1
ATOM 2546 C C . TRP A 1 344 ? -23.979 8.647 15.457 1.00 85.25 344 TRP A C 1
ATOM 2548 O O . TRP A 1 344 ? -23.546 9.704 15.916 1.00 85.25 344 TRP A O 1
ATOM 2558 N N . HIS A 1 345 ? -23.293 7.903 14.589 1.00 82.94 345 HIS A N 1
ATOM 2559 C CA . HIS A 1 345 ? -22.025 8.296 13.981 1.00 82.94 345 HIS A CA 1
ATOM 2560 C C . HIS A 1 345 ? -22.292 8.833 12.570 1.00 82.94 345 HIS A C 1
ATOM 2562 O O . HIS A 1 345 ? -22.490 8.090 11.605 1.00 82.94 345 HIS A O 1
ATOM 2568 N N . GLY A 1 346 ? -22.364 10.157 12.450 1.00 74.62 346 GLY A N 1
ATOM 2569 C CA . GLY A 1 346 ? -22.795 10.791 11.207 1.00 74.62 346 GLY A CA 1
ATOM 2570 C C . GLY A 1 346 ? -24.245 10.425 10.824 1.00 74.62 346 GLY A C 1
ATOM 2571 O O . GLY A 1 346 ? -25.056 10.088 11.686 1.00 74.62 346 GLY A O 1
ATOM 2572 N N . PRO A 1 347 ? -24.617 10.523 9.534 1.00 63.84 347 PRO A N 1
ATOM 2573 C CA . PRO A 1 347 ? -26.018 10.444 9.111 1.00 63.84 347 PRO A CA 1
ATOM 2574 C C . PRO A 1 347 ? -26.579 9.020 8.970 1.00 63.84 347 PRO A C 1
ATOM 2576 O O . PRO A 1 347 ? -27.793 8.863 8.852 1.00 63.84 347 PRO A O 1
ATOM 2579 N N . THR A 1 348 ? -25.727 7.992 8.899 1.00 65.56 348 THR A N 1
ATOM 2580 C CA . THR A 1 348 ? -26.141 6.634 8.490 1.00 65.56 348 THR A CA 1
ATOM 2581 C C . THR A 1 348 ? -25.637 5.511 9.384 1.00 65.56 348 THR A C 1
ATOM 2583 O O . THR A 1 348 ? -26.185 4.414 9.314 1.00 65.56 348 THR A O 1
ATOM 2586 N N . GLU A 1 349 ? -24.599 5.740 10.186 1.00 76.81 349 GLU A N 1
ATOM 2587 C CA . GLU A 1 349 ? -24.016 4.704 11.035 1.00 76.81 349 GLU A CA 1
ATOM 2588 C C . GLU A 1 349 ? -24.532 4.842 12.468 1.00 76.81 349 GLU A C 1
ATOM 2590 O O . GLU A 1 349 ? -24.623 5.940 13.017 1.00 76.81 349 GLU A O 1
ATOM 2595 N N . VAL A 1 350 ? -24.901 3.714 13.073 1.00 84.19 350 VAL A N 1
ATOM 2596 C CA . VAL A 1 350 ? -25.457 3.664 14.427 1.00 84.19 350 VAL A CA 1
ATOM 2597 C C . VAL A 1 350 ? -24.676 2.652 15.246 1.00 84.19 350 VAL A C 1
ATOM 2599 O O . VAL A 1 350 ? -24.528 1.502 14.841 1.00 84.19 350 VAL A O 1
ATOM 2602 N N . TYR A 1 351 ? -24.256 3.079 16.431 1.00 89.19 351 TYR A N 1
ATOM 2603 C CA . TYR A 1 351 ? -23.757 2.265 17.529 1.00 89.19 351 TYR A CA 1
ATOM 2604 C C . TYR A 1 351 ? -24.928 1.980 18.468 1.00 89.19 351 TYR A C 1
ATOM 2606 O O . TYR A 1 351 ? -25.311 2.856 19.245 1.00 89.19 351 TYR A O 1
ATOM 2614 N N . PRO A 1 352 ? -25.543 0.788 18.434 1.00 90.50 352 PRO A N 1
ATOM 2615 C CA . PRO A 1 352 ? -26.713 0.539 19.265 1.00 90.50 352 PRO A CA 1
ATOM 2616 C C . PRO A 1 352 ? -26.345 0.592 20.744 1.00 90.50 352 PRO A C 1
ATOM 2618 O O . PRO A 1 352 ? -25.209 0.291 21.108 1.00 90.50 352 PRO A O 1
ATOM 2621 N N . ALA A 1 353 ? -27.300 0.893 21.623 1.00 93.88 353 ALA A N 1
ATOM 2622 C CA . ALA A 1 353 ? -27.039 0.966 23.066 1.00 93.88 353 ALA A CA 1
ATOM 2623 C C . ALA A 1 353 ? -26.363 -0.308 23.616 1.00 93.88 353 ALA A C 1
ATOM 2625 O O . ALA A 1 353 ? -25.505 -0.258 24.497 1.00 93.88 353 ALA A O 1
ATOM 2626 N N . ALA A 1 354 ? -26.689 -1.466 23.030 1.00 93.56 354 ALA A N 1
ATOM 2627 C CA . ALA A 1 354 ? -26.077 -2.756 23.343 1.00 93.56 354 ALA A CA 1
ATOM 2628 C C . ALA A 1 354 ? -24.583 -2.870 22.956 1.00 93.56 354 ALA A C 1
ATOM 2630 O O . ALA A 1 354 ? -23.896 -3.746 23.476 1.00 93.56 354 ALA A O 1
ATOM 2631 N N . ALA A 1 355 ? -24.079 -2.031 22.048 1.00 92.81 355 ALA A N 1
ATOM 2632 C CA . ALA A 1 355 ? -22.660 -1.915 21.705 1.00 92.81 355 ALA A CA 1
ATOM 2633 C C . ALA A 1 355 ? -21.896 -1.093 22.751 1.00 92.81 355 ALA A C 1
ATOM 2635 O O . ALA A 1 355 ? -20.751 -1.406 23.072 1.00 92.81 355 ALA A O 1
ATOM 2636 N N . LEU A 1 356 ? -22.563 -0.089 23.325 1.00 94.25 356 LEU A N 1
ATOM 2637 C CA . LEU A 1 356 ? -22.007 0.899 24.251 1.00 94.25 356 LEU A CA 1
ATOM 2638 C C . LEU A 1 356 ? -22.204 0.518 25.730 1.00 94.25 356 LEU A C 1
ATOM 2640 O O . LEU A 1 356 ? -22.059 1.344 26.633 1.00 94.25 356 LEU A O 1
ATOM 2644 N N . THR A 1 357 ? -22.460 -0.756 26.035 1.00 89.94 357 THR A N 1
ATOM 2645 C CA . THR A 1 357 ? -22.605 -1.223 27.426 1.00 89.94 357 THR A CA 1
ATOM 2646 C C . THR A 1 357 ? -21.303 -1.112 28.225 1.00 89.94 357 THR A C 1
ATOM 2648 O O . THR A 1 357 ? -21.339 -1.044 29.451 1.00 89.94 357 THR A O 1
ATOM 2651 N N . GLY A 1 358 ? -20.148 -1.064 27.548 1.00 87.31 358 GLY A N 1
ATOM 2652 C CA . GLY A 1 358 ? -18.829 -1.062 28.182 1.00 87.31 358 GLY A CA 1
ATOM 2653 C C . GLY A 1 358 ? -18.411 -2.460 28.618 1.00 87.31 358 GLY A C 1
ATOM 2654 O O . GLY A 1 358 ? -18.188 -2.689 29.805 1.00 87.31 358 GLY A O 1
ATOM 2655 N N . ALA A 1 359 ? -18.327 -3.392 27.665 1.00 90.31 359 ALA A N 1
ATOM 2656 C CA . ALA A 1 359 ? -17.846 -4.741 27.938 1.00 90.31 359 ALA A CA 1
ATOM 2657 C C . ALA A 1 359 ? -16.457 -4.684 28.591 1.00 90.31 359 ALA A C 1
ATOM 2659 O O . ALA A 1 359 ? -15.598 -3.906 28.174 1.00 90.31 359 ALA A O 1
ATOM 2660 N N . ALA A 1 360 ? -16.257 -5.476 29.645 1.00 92.69 360 ALA A N 1
ATOM 2661 C CA . ALA A 1 360 ? -15.027 -5.441 30.422 1.00 92.69 360 ALA A CA 1
ATOM 2662 C C . ALA A 1 360 ? -13.905 -6.180 29.680 1.00 92.69 360 ALA A C 1
ATOM 2664 O O . ALA A 1 360 ? -13.940 -7.405 29.557 1.00 92.69 360 ALA A O 1
ATOM 2665 N N . GLY A 1 361 ? -12.914 -5.426 29.210 1.00 95.12 361 GLY A N 1
ATOM 2666 C CA . GLY A 1 361 ? -11.648 -5.937 28.692 1.00 95.12 361 GLY A CA 1
ATOM 2667 C C . GLY A 1 361 ? -10.494 -5.672 29.659 1.00 95.12 361 GLY A C 1
ATOM 2668 O O . GLY A 1 361 ? -10.657 -5.033 30.702 1.00 95.12 361 GLY A O 1
ATOM 2669 N N . THR A 1 362 ? -9.302 -6.164 29.334 1.00 96.69 362 THR A N 1
ATOM 2670 C CA . THR A 1 362 ? -8.074 -5.917 30.095 1.00 96.69 362 THR A CA 1
ATOM 2671 C C . THR A 1 362 ? -6.887 -5.671 29.169 1.00 96.69 362 THR A C 1
ATOM 2673 O O . THR A 1 362 ? -6.573 -6.513 28.335 1.00 96.69 362 THR A O 1
ATOM 2676 N N . ILE A 1 363 ? -6.179 -4.557 29.368 1.00 95.81 363 ILE A N 1
ATOM 2677 C CA . ILE A 1 363 ? -4.908 -4.246 28.693 1.00 95.81 363 ILE A CA 1
ATOM 2678 C C . ILE A 1 363 ? -3.822 -4.129 29.754 1.00 95.81 363 ILE A C 1
ATOM 2680 O O . ILE A 1 363 ? -3.958 -3.345 30.690 1.00 95.81 363 ILE A O 1
ATOM 2684 N N . ALA A 1 364 ? -2.767 -4.942 29.635 1.00 91.88 364 ALA A N 1
ATOM 2685 C CA . ALA A 1 364 ? -1.654 -4.994 30.592 1.00 91.88 364 ALA A CA 1
ATOM 2686 C C . ALA A 1 364 ? -2.103 -5.050 32.075 1.00 91.88 364 ALA A C 1
ATOM 2688 O O . ALA A 1 364 ? -1.491 -4.456 32.957 1.00 91.88 364 ALA A O 1
ATOM 2689 N N . GLY A 1 365 ? -3.203 -5.759 32.355 1.00 90.19 365 GLY A N 1
ATOM 2690 C CA . GLY A 1 365 ? -3.772 -5.900 33.701 1.00 90.19 365 GLY A CA 1
ATOM 2691 C C . GLY A 1 365 ? -4.725 -4.780 34.144 1.00 90.19 365 GLY A C 1
ATOM 2692 O O . GLY A 1 365 ? -5.388 -4.940 35.168 1.00 90.19 365 GLY A O 1
ATOM 2693 N N . ARG A 1 366 ? -4.862 -3.680 33.390 1.00 93.81 366 ARG A N 1
ATOM 2694 C CA . ARG A 1 366 ? -5.850 -2.624 33.658 1.00 93.81 366 ARG A CA 1
ATOM 2695 C C . ARG A 1 366 ? -7.185 -2.962 33.003 1.00 93.81 366 ARG A C 1
ATOM 2697 O O . ARG A 1 366 ? -7.230 -3.262 31.812 1.00 93.81 366 ARG A O 1
ATOM 2704 N N . ALA A 1 367 ? -8.271 -2.858 33.766 1.00 94.31 367 ALA A N 1
ATOM 2705 C CA . ALA A 1 367 ? -9.622 -2.980 33.231 1.00 94.31 367 ALA A CA 1
ATOM 2706 C C . ALA A 1 367 ? -9.951 -1.804 32.300 1.00 94.31 367 ALA A C 1
ATOM 2708 O O . ALA A 1 367 ? -9.709 -0.645 32.645 1.00 94.31 367 ALA A O 1
ATOM 2709 N N . VAL A 1 368 ? -10.529 -2.106 31.141 1.00 95.19 368 VAL A N 1
ATOM 2710 C CA . VAL A 1 368 ? -10.919 -1.117 30.128 1.00 95.19 368 VAL A CA 1
ATOM 2711 C C . VAL A 1 368 ? -12.349 -1.378 29.655 1.00 95.19 368 VAL A C 1
ATOM 2713 O O . VAL A 1 368 ? -12.825 -2.515 29.693 1.00 95.19 368 VAL A O 1
ATOM 2716 N N . ARG A 1 369 ? -13.051 -0.320 29.234 1.00 95.62 369 ARG A N 1
ATOM 2717 C CA . ARG A 1 369 ? -14.394 -0.419 28.645 1.00 95.62 369 ARG A CA 1
ATOM 2718 C C . ARG A 1 369 ? -14.257 -0.583 27.140 1.00 95.62 369 ARG A C 1
ATOM 2720 O O . ARG A 1 369 ? -13.656 0.266 26.491 1.00 95.62 369 ARG A O 1
ATOM 2727 N N . CYS A 1 370 ? -14.836 -1.639 26.593 1.00 97.06 370 CYS A N 1
ATOM 2728 C CA . CYS A 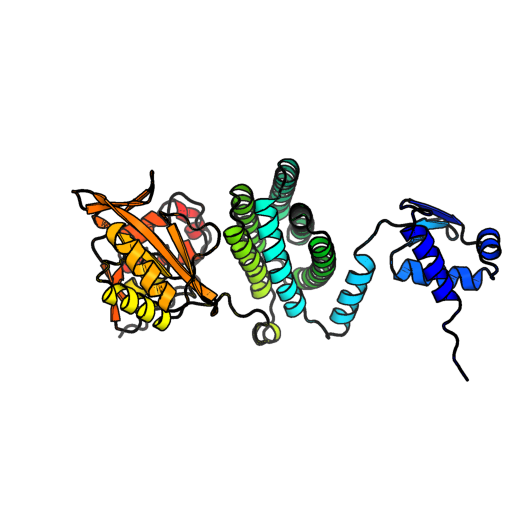1 370 ? -14.802 -1.931 25.165 1.00 97.06 370 CYS A CA 1
ATOM 2729 C C . CYS A 1 370 ? -16.207 -1.888 24.563 1.00 97.06 370 CYS A C 1
ATOM 2731 O O . CYS A 1 370 ? -17.211 -2.049 25.272 1.00 97.06 370 CYS A O 1
ATOM 2733 N N . ILE A 1 371 ? -16.267 -1.725 23.243 1.00 97.06 371 ILE A N 1
ATOM 2734 C CA . ILE A 1 371 ? -17.441 -2.111 22.464 1.00 97.06 371 ILE A CA 1
ATOM 2735 C C . ILE A 1 371 ? -17.737 -3.590 22.718 1.00 97.06 371 ILE A C 1
ATOM 2737 O O . ILE A 1 371 ? -16.831 -4.418 22.838 1.00 97.06 371 ILE A O 1
ATOM 2741 N N . ALA A 1 372 ? -19.018 -3.924 22.858 1.00 95.75 372 ALA A N 1
ATOM 2742 C CA . ALA A 1 372 ? -19.419 -5.293 23.146 1.00 95.75 372 ALA A CA 1
ATOM 2743 C C . ALA A 1 372 ? -19.011 -6.258 22.007 1.00 95.75 372 ALA A C 1
ATOM 2745 O O . ALA A 1 372 ? -19.110 -5.899 20.831 1.00 95.75 372 ALA A O 1
ATOM 2746 N N . PRO A 1 373 ? -18.575 -7.492 22.327 1.00 94.81 373 PRO A N 1
ATOM 2747 C CA . PRO A 1 373 ? -17.916 -8.390 21.373 1.00 94.81 373 PRO A CA 1
ATOM 2748 C C . PRO A 1 373 ? -18.776 -8.721 20.149 1.00 94.81 373 PRO A C 1
ATOM 2750 O O . PRO A 1 373 ? -18.266 -8.766 19.034 1.00 94.81 373 PRO A O 1
ATOM 2753 N N . GLN A 1 374 ? -20.089 -8.888 20.328 1.00 93.25 374 GLN A N 1
ATOM 2754 C CA . GLN A 1 374 ? -21.016 -9.128 19.220 1.00 93.25 374 GLN A CA 1
ATOM 2755 C C . GLN A 1 374 ? -21.081 -7.955 18.231 1.00 93.25 374 GLN A C 1
ATOM 2757 O O . GLN A 1 374 ? -21.279 -8.170 17.039 1.00 93.25 374 GLN A O 1
ATOM 2762 N N . TRP A 1 375 ? -20.876 -6.727 18.711 1.00 92.12 375 TRP A N 1
ATOM 2763 C CA . TRP A 1 375 ? -20.864 -5.529 17.877 1.00 92.12 375 TRP A CA 1
ATOM 2764 C C . TRP A 1 375 ? -19.501 -5.289 17.244 1.00 92.12 375 TRP A C 1
ATOM 2766 O O . TRP A 1 375 ? -19.466 -4.894 16.090 1.00 92.12 375 TRP A O 1
ATOM 2776 N N . LEU A 1 376 ? -18.396 -5.637 17.914 1.00 91.00 376 LEU A N 1
ATOM 2777 C CA . LEU A 1 376 ? -17.087 -5.692 17.254 1.00 91.00 376 LEU A CA 1
ATOM 2778 C C . LEU A 1 376 ? -17.111 -6.664 16.071 1.00 91.00 376 LEU A C 1
ATOM 2780 O O . LEU A 1 376 ? -16.644 -6.306 14.999 1.00 91.00 376 LEU A O 1
ATOM 2784 N N . VAL A 1 377 ? -17.722 -7.846 16.216 1.00 90.25 377 VAL A N 1
ATOM 2785 C CA . VAL A 1 377 ? -17.913 -8.771 15.085 1.00 90.25 377 VAL A CA 1
ATOM 2786 C C . VAL A 1 377 ? -18.785 -8.145 13.994 1.00 90.25 377 VAL A C 1
ATOM 2788 O O . VAL A 1 377 ? -18.421 -8.195 12.824 1.00 90.25 377 VAL A O 1
ATOM 2791 N N . GLN A 1 378 ? -19.917 -7.537 14.361 1.00 84.31 378 GLN A N 1
ATOM 2792 C CA . GLN A 1 378 ? -20.855 -6.957 13.396 1.00 84.31 378 GLN A CA 1
ATOM 2793 C C . GLN A 1 378 ? -20.276 -5.751 12.643 1.00 84.31 378 GLN A C 1
ATOM 2795 O O . GLN A 1 378 ? -20.535 -5.606 11.451 1.00 84.31 378 GLN A O 1
ATOM 2800 N N . PHE A 1 379 ? -19.496 -4.895 13.303 1.00 82.06 379 PHE A N 1
ATOM 2801 C CA . PHE A 1 379 ? -18.858 -3.739 12.671 1.00 82.06 379 PHE A CA 1
ATOM 2802 C C . PHE A 1 379 ? -17.799 -4.140 11.651 1.00 82.06 379 PHE A C 1
ATOM 2804 O O . PHE A 1 379 ? -17.518 -3.343 10.772 1.00 82.06 379 PHE A O 1
ATOM 2811 N N . HIS A 1 380 ? -17.303 -5.381 11.694 1.00 76.94 380 HIS A N 1
ATOM 2812 C CA . HIS A 1 380 ? -16.437 -5.953 10.664 1.00 76.94 380 HIS A CA 1
ATOM 2813 C C . HIS A 1 380 ? -17.231 -6.710 9.572 1.00 76.94 380 HIS A C 1
ATOM 2815 O O . HIS A 1 380 ? -16.760 -7.686 8.995 1.00 76.94 380 HIS A O 1
ATOM 2821 N N . THR A 1 381 ? -18.473 -6.302 9.282 1.00 69.69 381 THR A N 1
ATOM 2822 C CA . THR A 1 381 ? -19.308 -6.891 8.213 1.00 69.69 381 THR A CA 1
ATOM 2823 C C . THR A 1 381 ? -19.810 -5.822 7.246 1.00 69.69 381 THR A C 1
ATOM 2825 O O . THR A 1 381 ? -19.810 -4.635 7.566 1.00 69.69 381 THR A O 1
ATOM 2828 N N . GLY A 1 382 ? -20.242 -6.216 6.042 1.00 55.75 382 GLY A N 1
ATOM 2829 C CA . GLY A 1 382 ? -20.807 -5.270 5.068 1.00 55.75 382 GLY A CA 1
ATOM 2830 C C . GLY A 1 382 ? -19.776 -4.484 4.247 1.00 55.75 382 GLY A C 1
ATOM 2831 O O . GLY A 1 382 ? -20.159 -3.662 3.414 1.00 55.75 382 GLY A O 1
ATOM 2832 N N . TYR A 1 383 ? -18.485 -4.776 4.417 1.00 54.88 383 TYR A N 1
ATOM 2833 C CA . TYR A 1 383 ? -17.393 -4.344 3.544 1.00 54.88 383 TYR A CA 1
ATOM 2834 C C . TYR A 1 383 ? -16.463 -5.522 3.226 1.00 54.88 383 TYR A C 1
ATOM 2836 O O . TYR A 1 383 ? -16.648 -6.644 3.702 1.00 54.88 383 TYR A O 1
ATOM 2844 N N . ARG A 1 384 ? -15.470 -5.306 2.357 1.00 56.53 384 ARG A N 1
ATOM 2845 C CA . ARG A 1 384 ? -14.534 -6.366 1.974 1.00 56.53 384 ARG A CA 1
ATOM 2846 C C . ARG A 1 384 ? -13.562 -6.661 3.122 1.00 56.53 384 ARG A C 1
ATOM 2848 O O . ARG A 1 384 ? -12.588 -5.947 3.301 1.00 56.53 384 ARG A O 1
ATOM 2855 N N . VAL A 1 385 ? -13.848 -7.737 3.851 1.00 68.38 385 VAL A N 1
ATOM 2856 C CA . VAL A 1 385 ? -13.112 -8.199 5.040 1.00 68.38 385 VAL A CA 1
ATOM 2857 C C . VAL A 1 385 ? -11.721 -8.747 4.721 1.00 68.38 385 VAL A C 1
ATOM 2859 O O . VAL A 1 385 ? -11.580 -9.574 3.826 1.00 68.38 385 VAL A O 1
ATOM 2862 N N . ASP A 1 386 ? -10.684 -8.364 5.448 1.00 68.00 386 ASP A N 1
ATOM 2863 C CA . ASP A 1 386 ? -9.310 -8.802 5.216 1.00 68.00 386 ASP A CA 1
ATOM 2864 C C . ASP A 1 386 ? -8.813 -9.883 6.208 1.00 68.00 386 ASP A C 1
ATOM 2866 O O . ASP A 1 386 ? -9.595 -10.531 6.904 1.00 68.00 386 ASP A O 1
ATOM 2870 N N . VAL A 1 387 ? -7.507 -10.185 6.193 1.00 71.62 387 VAL A N 1
ATOM 2871 C CA . VAL A 1 387 ? -6.908 -11.220 7.061 1.00 71.62 387 VAL A CA 1
ATOM 2872 C C . VAL A 1 387 ? -6.859 -10.799 8.532 1.00 71.62 387 VAL A C 1
ATOM 2874 O O . VAL A 1 387 ? -7.000 -11.664 9.395 1.00 71.62 387 VAL A O 1
ATOM 2877 N N . ASP A 1 388 ? -6.651 -9.514 8.814 1.00 74.50 388 ASP A N 1
ATOM 2878 C CA . ASP A 1 388 ? -6.658 -8.983 10.178 1.00 74.50 388 ASP A CA 1
ATOM 2879 C C . ASP A 1 388 ? -8.106 -8.962 10.697 1.00 74.50 388 ASP A C 1
ATOM 2881 O O . ASP A 1 388 ? -8.358 -9.447 11.799 1.00 74.50 388 ASP A O 1
ATOM 2885 N N . ASP A 1 389 ? -9.072 -8.583 9.849 1.00 78.44 389 ASP A N 1
ATOM 2886 C CA . ASP A 1 389 ? -10.503 -8.693 10.162 1.00 78.44 389 ASP A CA 1
ATOM 2887 C C . ASP A 1 389 ? -10.902 -10.151 10.457 1.00 78.44 389 ASP A C 1
ATOM 2889 O O . ASP A 1 389 ? -11.636 -10.428 11.404 1.00 78.44 389 ASP A O 1
ATOM 2893 N N . TRP A 1 390 ? -10.419 -11.117 9.660 1.00 84.88 390 TRP A N 1
ATOM 2894 C CA . TRP A 1 390 ? -10.670 -12.543 9.907 1.00 84.88 390 TRP A CA 1
ATOM 2895 C C . TRP A 1 390 ? -10.049 -13.007 11.218 1.00 84.88 390 TRP A C 1
ATOM 2897 O O . TRP A 1 390 ? -10.687 -13.744 11.965 1.00 84.88 390 TRP A O 1
ATOM 2907 N N . HIS A 1 391 ? -8.809 -12.609 11.487 1.00 84.62 391 HIS A N 1
ATOM 2908 C CA . HIS A 1 391 ? -8.113 -12.963 12.713 1.00 84.62 391 HIS A CA 1
ATOM 2909 C C . HIS A 1 391 ? -8.878 -12.473 13.948 1.00 84.62 391 HIS A C 1
ATOM 2911 O O . HIS A 1 391 ? -9.165 -13.269 14.846 1.00 84.62 391 HIS A O 1
ATOM 2917 N N . ASP A 1 392 ? -9.274 -11.202 13.944 1.00 88.50 392 ASP A N 1
ATOM 2918 C CA . ASP A 1 392 ? -9.968 -10.559 15.054 1.00 88.50 392 ASP A CA 1
ATOM 2919 C C . ASP A 1 392 ? -11.375 -11.158 15.240 1.00 88.50 392 ASP A C 1
ATOM 2921 O O . ASP A 1 392 ? -11.733 -11.592 16.341 1.00 88.50 392 ASP A O 1
ATOM 2925 N N . VAL A 1 393 ? -12.152 -11.301 14.157 1.00 89.69 393 VAL A N 1
ATOM 2926 C CA . VAL A 1 393 ? -13.497 -11.898 14.207 1.00 89.69 393 VAL A CA 1
ATOM 2927 C C . VAL A 1 393 ? -13.459 -13.370 14.601 1.00 89.69 393 VAL A C 1
ATOM 2929 O O . VAL A 1 393 ? -14.270 -13.793 15.426 1.00 89.69 393 VAL A O 1
ATOM 2932 N N . ALA A 1 394 ? -12.531 -14.166 14.068 1.00 88.69 394 ALA A N 1
ATOM 2933 C CA . ALA A 1 394 ? -12.417 -15.577 14.430 1.00 88.69 394 ALA A CA 1
ATOM 2934 C C . ALA A 1 394 ? -12.059 -15.749 15.912 1.00 88.69 394 ALA A C 1
ATOM 2936 O O . ALA A 1 394 ? -12.637 -16.611 16.578 1.00 88.69 394 ALA A O 1
ATOM 2937 N N . ALA A 1 395 ? -11.151 -14.922 16.437 1.00 91.06 395 ALA A N 1
ATOM 2938 C CA . ALA A 1 395 ? -10.766 -14.955 17.843 1.00 91.06 395 ALA A CA 1
ATOM 2939 C C . ALA A 1 395 ? -11.920 -14.534 18.767 1.00 91.06 395 ALA A C 1
ATOM 2941 O O . ALA A 1 395 ? -12.176 -15.207 19.767 1.00 91.06 395 ALA A O 1
ATOM 2942 N N . LEU A 1 396 ? -12.661 -13.475 18.419 1.00 93.50 396 LEU A N 1
ATOM 2943 C CA . LEU A 1 396 ? -13.860 -13.069 19.157 1.00 93.50 396 LEU A CA 1
ATOM 2944 C C . LEU A 1 396 ? -14.945 -14.152 19.124 1.00 93.50 396 LEU A C 1
ATOM 2946 O O . LEU A 1 396 ? -15.525 -14.467 20.163 1.00 93.50 396 LEU A O 1
ATOM 2950 N N . CYS A 1 397 ? -15.195 -14.753 17.959 1.00 93.44 397 CYS A N 1
ATOM 2951 C CA . CYS A 1 397 ? -16.184 -15.818 17.819 1.00 93.44 397 CYS A CA 1
ATOM 2952 C C . CYS A 1 397 ? -15.839 -17.042 18.672 1.00 93.44 397 CYS A C 1
ATOM 2954 O O . CYS A 1 397 ? -16.711 -17.547 19.374 1.00 93.44 397 CYS A O 1
ATOM 2956 N N . ASP A 1 398 ? -14.575 -17.476 18.677 1.00 92.19 398 ASP A N 1
ATOM 2957 C CA . ASP A 1 398 ? -14.109 -18.586 19.522 1.00 92.19 398 ASP A CA 1
ATOM 2958 C C . ASP A 1 398 ? -14.201 -18.241 21.019 1.00 92.19 398 ASP A C 1
ATOM 2960 O O . ASP A 1 398 ? -14.662 -19.048 21.826 1.00 92.19 398 ASP A O 1
ATOM 2964 N N . ARG A 1 399 ? -13.809 -17.020 21.407 1.00 93.81 399 ARG A N 1
ATOM 2965 C CA . ARG A 1 399 ? -13.778 -16.589 22.813 1.00 93.81 399 ARG A CA 1
ATOM 2966 C C . ARG A 1 399 ? -15.163 -16.431 23.436 1.00 93.81 399 ARG A C 1
ATOM 2968 O O . ARG A 1 399 ? -15.309 -16.698 24.635 1.00 93.81 399 ARG A O 1
ATOM 2975 N N . PHE A 1 400 ? -16.122 -15.930 22.660 1.00 93.94 400 PHE A N 1
ATOM 2976 C CA . PHE A 1 400 ? -17.449 -15.519 23.125 1.00 93.94 400 PHE A CA 1
ATOM 2977 C C . PHE A 1 400 ? -18.588 -16.404 22.601 1.00 93.94 400 PHE A C 1
ATOM 2979 O O . PHE A 1 400 ? -19.747 -16.066 22.823 1.00 93.94 400 PHE A O 1
ATOM 2986 N N . ASP A 1 401 ? -18.268 -17.524 21.944 1.00 93.81 401 ASP A N 1
ATOM 2987 C CA . ASP A 1 401 ? -19.242 -18.453 21.347 1.00 93.81 401 ASP A CA 1
ATOM 2988 C C . ASP A 1 401 ? -20.217 -17.742 20.386 1.00 93.81 401 ASP A C 1
ATOM 2990 O O . ASP A 1 401 ? -21.432 -17.947 20.405 1.00 93.81 401 ASP A O 1
ATOM 2994 N N . LEU A 1 402 ? -19.673 -16.839 19.560 1.00 92.88 402 LEU A N 1
ATOM 2995 C CA . LEU A 1 402 ? -20.444 -16.066 18.584 1.00 92.88 402 LEU A CA 1
ATOM 2996 C C . LEU A 1 402 ? -20.428 -16.751 17.210 1.00 92.88 402 LEU A C 1
ATOM 2998 O O . LEU A 1 402 ? -19.431 -17.370 16.825 1.00 92.88 402 LEU A O 1
ATOM 3002 N N . PRO A 1 403 ? -21.509 -16.623 16.424 1.00 91.25 403 PRO A N 1
ATOM 3003 C CA . PRO A 1 403 ? -21.518 -17.118 15.059 1.00 91.25 403 PRO A CA 1
ATOM 3004 C C . PRO A 1 403 ? -20.585 -16.281 14.178 1.00 91.25 403 PRO A C 1
ATOM 3006 O O . PRO A 1 403 ? -20.697 -15.059 14.116 1.00 91.25 403 PRO A O 1
ATOM 3009 N N . VAL A 1 404 ? -19.711 -16.957 13.431 1.00 88.75 404 VAL A N 1
ATOM 3010 C CA . VAL A 1 404 ? -18.896 -16.317 12.391 1.00 88.75 404 VAL A CA 1
ATOM 3011 C C . VAL A 1 404 ? -19.815 -15.778 11.283 1.00 88.75 404 VAL A C 1
ATOM 3013 O O . VAL A 1 404 ? -20.579 -16.575 10.720 1.00 88.75 404 VAL A O 1
ATOM 3016 N N . PRO A 1 405 ? -19.731 -14.483 10.921 1.00 88.69 405 PRO A N 1
ATOM 3017 C CA . PRO A 1 405 ? -20.580 -13.907 9.884 1.00 88.69 405 PRO A CA 1
ATOM 3018 C C . PRO A 1 405 ? -20.380 -14.561 8.502 1.00 88.69 405 PRO A C 1
ATOM 3020 O O . PRO A 1 405 ? -19.269 -15.002 8.181 1.00 88.69 405 PRO A O 1
ATOM 3023 N N . PRO A 1 406 ? -21.424 -14.609 7.649 1.00 83.50 406 PRO A N 1
ATOM 3024 C CA . PRO A 1 406 ? -21.343 -15.185 6.302 1.00 83.50 406 PRO A CA 1
ATOM 3025 C C . PRO A 1 406 ? -20.258 -14.559 5.416 1.00 83.50 406 PRO A C 1
ATOM 3027 O O . PRO A 1 406 ? -19.648 -15.267 4.614 1.00 83.50 406 PRO A O 1
ATOM 3030 N N . ASP A 1 407 ? -19.974 -13.269 5.600 1.00 78.81 407 ASP A N 1
ATOM 3031 C CA . ASP A 1 407 ? -18.938 -12.489 4.911 1.00 78.81 407 ASP A CA 1
ATOM 3032 C C . ASP A 1 407 ? -17.544 -13.151 4.995 1.00 78.81 407 ASP A C 1
ATOM 3034 O O . ASP A 1 407 ? -16.724 -13.033 4.083 1.00 78.81 407 ASP A O 1
ATOM 3038 N N . TYR A 1 408 ? -17.300 -13.957 6.036 1.00 80.31 408 TYR A N 1
ATOM 3039 C CA . TYR A 1 408 ? -16.041 -14.674 6.260 1.00 80.31 408 TYR A CA 1
ATOM 3040 C C . TYR A 1 408 ? -16.009 -16.105 5.698 1.00 80.31 408 TYR A C 1
ATOM 3042 O O . TYR A 1 408 ? -15.027 -16.830 5.895 1.00 80.31 408 TYR A O 1
ATOM 3050 N N . ALA A 1 409 ? -17.037 -16.544 4.962 1.00 74.25 409 ALA A N 1
ATOM 3051 C CA . ALA A 1 409 ? -17.111 -17.901 4.407 1.00 74.25 409 ALA A CA 1
ATOM 3052 C C . ALA A 1 409 ? -15.879 -18.276 3.556 1.00 74.25 409 ALA A C 1
ATOM 3054 O O . ALA A 1 409 ? -15.426 -19.425 3.599 1.00 74.25 409 ALA A O 1
ATOM 3055 N N . ARG A 1 410 ? -15.279 -17.305 2.850 1.00 68.31 410 ARG A N 1
ATOM 3056 C CA . ARG A 1 410 ? -14.065 -17.511 2.038 1.00 68.31 410 ARG A CA 1
ATOM 3057 C C . ARG A 1 410 ? -12.838 -17.926 2.855 1.00 68.31 410 ARG A C 1
ATOM 3059 O O . ARG A 1 410 ? -12.069 -18.769 2.402 1.00 68.31 410 ARG A O 1
ATOM 3066 N N . PHE A 1 411 ? -12.687 -17.403 4.073 1.00 67.25 411 PHE A N 1
ATOM 3067 C CA . PHE A 1 411 ? -11.573 -17.741 4.967 1.00 67.25 411 PHE A CA 1
ATOM 3068 C C . PHE A 1 411 ? -11.751 -19.116 5.617 1.00 67.25 411 PHE A C 1
ATOM 3070 O O . PHE A 1 411 ? -10.778 -19.830 5.863 1.00 67.25 411 PHE A O 1
ATOM 3077 N N . ARG A 1 412 ? -13.004 -19.541 5.826 1.00 65.00 412 ARG A N 1
ATOM 3078 C CA . ARG A 1 412 ? -13.312 -20.901 6.292 1.00 65.00 412 ARG A CA 1
ATOM 3079 C C . ARG A 1 412 ? -12.972 -21.959 5.243 1.00 65.00 412 ARG A C 1
ATOM 3081 O O . ARG A 1 412 ? -12.488 -23.029 5.605 1.00 65.00 412 ARG A O 1
ATOM 3088 N N . ALA A 1 413 ? -13.217 -21.667 3.964 1.00 54.41 413 ALA A N 1
ATOM 3089 C CA . ALA A 1 413 ? -12.964 -22.590 2.858 1.00 54.41 413 ALA A CA 1
ATOM 3090 C C . ALA A 1 413 ? -11.465 -22.764 2.541 1.00 54.41 413 ALA A C 1
ATOM 3092 O O . ALA A 1 413 ? -11.056 -23.839 2.111 1.00 54.41 413 ALA A O 1
ATOM 3093 N N . SER A 1 414 ? -10.641 -21.739 2.789 1.00 50.81 414 SER A N 1
ATOM 3094 C CA . SER A 1 414 ? -9.203 -21.727 2.478 1.00 50.81 414 SER A CA 1
ATOM 3095 C C . SER A 1 414 ? -8.297 -22.314 3.572 1.00 50.81 414 SER A C 1
ATOM 3097 O O . SER A 1 414 ? -7.074 -22.286 3.437 1.00 50.81 414 SER A O 1
ATOM 3099 N N . GLY A 1 415 ? -8.855 -22.842 4.668 1.00 48.53 415 GLY A N 1
ATOM 3100 C CA . GLY A 1 415 ? -8.080 -23.523 5.711 1.00 48.53 415 GLY A CA 1
ATOM 3101 C C . GLY A 1 415 ? -7.112 -22.627 6.498 1.00 48.53 415 GLY A C 1
ATOM 3102 O O . GLY A 1 415 ? -6.195 -23.156 7.126 1.00 48.53 415 GLY A O 1
ATOM 3103 N N . HIS A 1 416 ? -7.300 -21.300 6.494 1.00 46.50 416 HIS A N 1
ATOM 3104 C CA . HIS A 1 416 ? -6.500 -20.343 7.271 1.00 46.50 416 HIS A CA 1
ATOM 3105 C C . HIS A 1 416 ? -6.644 -20.599 8.785 1.00 46.50 416 HIS A C 1
ATOM 3107 O O . HIS A 1 416 ? -7.511 -20.043 9.456 1.00 46.50 416 HIS A O 1
ATOM 3113 N N . ARG A 1 417 ? -5.793 -21.487 9.318 1.00 43.56 417 ARG A N 1
ATOM 3114 C CA . ARG A 1 417 ? -5.657 -21.816 10.750 1.00 43.56 417 ARG A CA 1
ATOM 3115 C C . ARG A 1 417 ? -4.411 -21.203 11.404 1.00 43.56 417 ARG A C 1
ATOM 3117 O O . ARG A 1 417 ? -4.175 -21.439 12.587 1.00 43.56 417 ARG A O 1
ATOM 3124 N N . GLU A 1 418 ? -3.594 -20.451 10.673 1.00 37.91 418 GLU A N 1
ATOM 3125 C CA . GLU A 1 418 ? -2.357 -19.880 11.214 1.00 37.91 418 GLU A CA 1
ATOM 3126 C C . GLU A 1 418 ? -2.637 -18.599 12.011 1.00 37.91 418 GLU A C 1
ATOM 3128 O O . GLU A 1 418 ? -3.000 -17.579 11.438 1.00 37.91 418 GLU A O 1
ATOM 3133 N N . GLY A 1 419 ? -2.458 -18.656 13.337 1.00 35.78 419 GLY A N 1
ATOM 3134 C CA . GLY A 1 419 ? -2.409 -17.458 14.188 1.00 35.78 419 GLY A CA 1
ATOM 3135 C C . GLY A 1 419 ? -2.894 -17.634 15.627 1.00 35.78 419 GLY A C 1
ATOM 3136 O O . GLY A 1 419 ? -2.389 -16.961 16.518 1.00 35.78 419 GLY A O 1
ATOM 3137 N N . LEU A 1 420 ? -3.795 -18.584 15.901 1.00 37.12 420 LEU A N 1
ATOM 3138 C CA . LEU A 1 420 ? -4.323 -18.814 17.253 1.00 37.12 420 LEU A CA 1
ATOM 3139 C C . LEU A 1 420 ? -3.273 -19.500 18.147 1.00 37.12 420 LEU A C 1
ATOM 3141 O O . LEU A 1 420 ? -3.313 -20.712 18.380 1.00 37.12 420 LEU A O 1
ATOM 3145 N N . ARG A 1 421 ? -2.317 -18.730 18.681 1.00 33.22 421 ARG A N 1
ATOM 3146 C CA . ARG A 1 421 ? -1.563 -19.153 19.867 1.00 33.22 421 ARG A CA 1
ATOM 3147 C C . ARG A 1 421 ? -2.561 -19.266 21.012 1.00 33.22 421 ARG A C 1
ATOM 3149 O O . ARG A 1 421 ? -2.930 -18.272 21.627 1.00 33.22 421 ARG A O 1
ATOM 3156 N N . ARG A 1 422 ? -3.007 -20.491 21.298 1.00 32.59 422 ARG A N 1
ATOM 3157 C CA . ARG A 1 422 ? -3.758 -20.775 22.522 1.00 32.59 422 ARG A CA 1
ATOM 3158 C C . ARG A 1 422 ? -2.922 -20.313 23.721 1.00 32.59 422 ARG A C 1
ATOM 3160 O O . ARG A 1 422 ? -1.758 -20.720 23.804 1.00 32.59 422 ARG A O 1
ATOM 3167 N N . PRO A 1 423 ? -3.475 -19.512 24.647 1.00 30.30 423 PRO A N 1
ATOM 3168 C CA . PRO A 1 423 ? -2.789 -19.249 25.898 1.00 30.30 423 PRO A CA 1
ATOM 3169 C C . PRO A 1 423 ? -2.577 -20.578 26.643 1.00 30.30 423 PRO A C 1
ATOM 3171 O O . PRO A 1 423 ? -3.399 -21.498 26.512 1.00 30.30 423 PRO A O 1
ATOM 3174 N N . PRO A 1 424 ? -1.473 -20.719 27.396 1.00 29.12 424 PRO A N 1
ATOM 3175 C CA . PRO A 1 424 ? -1.261 -21.894 28.225 1.00 29.12 424 PRO A CA 1
ATOM 3176 C C . PRO A 1 424 ? -2.435 -22.019 29.200 1.00 29.12 424 PRO A C 1
ATOM 3178 O O . PRO A 1 424 ? -2.801 -21.061 29.879 1.00 29.12 424 PRO A O 1
ATOM 3181 N N . ARG A 1 425 ? -3.058 -23.202 29.232 1.00 32.28 425 ARG A N 1
ATOM 3182 C CA . ARG A 1 425 ? -4.023 -23.531 30.283 1.00 32.28 425 ARG A CA 1
ATOM 3183 C C . ARG A 1 425 ? -3.258 -23.565 31.607 1.00 32.28 425 ARG A C 1
ATOM 3185 O O . ARG A 1 425 ? -2.192 -24.175 31.658 1.00 32.28 425 ARG A O 1
ATOM 3192 N N . SER A 1 426 ? -3.804 -22.862 32.598 1.00 48.94 426 SER A N 1
ATOM 3193 C CA . SER A 1 426 ? -3.324 -22.774 33.984 1.00 48.94 426 SER A CA 1
ATOM 3194 C C . SER A 1 426 ? -3.017 -24.129 34.601 1.00 48.94 426 SER A C 1
ATOM 3196 O O . SER A 1 426 ? -3.864 -25.034 34.391 1.00 48.94 426 SER A O 1
#